Protein AF-A0A1D2M3U0-F1 (afdb_monomer)

Structure (mmCIF, N/CA/C/O backbone):
data_AF-A0A1D2M3U0-F1
#
_entry.id   AF-A0A1D2M3U0-F1
#
loop_
_atom_site.group_PDB
_atom_site.id
_atom_site.type_symbol
_atom_site.label_atom_id
_atom_site.label_alt_id
_atom_site.label_comp_id
_atom_site.label_asym_id
_atom_site.label_entity_id
_atom_site.label_seq_id
_atom_site.pdbx_PDB_ins_code
_atom_site.Cartn_x
_atom_site.Cartn_y
_atom_site.Cartn_z
_atom_site.occupancy
_atom_site.B_iso_or_equiv
_atom_site.auth_seq_id
_atom_site.auth_comp_id
_atom_site.auth_asym_id
_atom_site.auth_atom_id
_atom_site.pdbx_PDB_model_num
ATOM 1 N N . MET A 1 1 ? 13.570 -15.288 -44.097 1.00 70.44 1 MET A N 1
ATOM 2 C CA . MET A 1 1 ? 12.512 -15.164 -43.067 1.00 70.44 1 MET A CA 1
ATOM 3 C C . MET A 1 1 ? 12.360 -16.421 -42.206 1.00 70.44 1 MET A C 1
ATOM 5 O O . MET A 1 1 ? 12.630 -16.339 -41.015 1.00 70.44 1 MET A O 1
ATOM 9 N N . MET A 1 2 ? 11.968 -17.579 -42.765 1.00 80.12 2 MET A N 1
ATOM 10 C CA . MET A 1 2 ? 11.784 -18.824 -41.985 1.00 80.12 2 MET A CA 1
ATOM 11 C C . MET A 1 2 ? 13.062 -19.283 -41.272 1.00 80.12 2 MET A C 1
ATOM 13 O O . MET A 1 2 ? 13.003 -19.668 -40.110 1.00 80.12 2 MET A O 1
ATOM 17 N N . SER A 1 3 ? 14.220 -19.153 -41.925 1.00 83.06 3 SER A N 1
ATOM 18 C CA . SER A 1 3 ? 15.529 -19.425 -41.320 1.00 83.06 3 SER A CA 1
ATOM 19 C C . SER A 1 3 ? 15.778 -18.601 -40.051 1.00 83.06 3 SER A C 1
ATOM 21 O O . SER A 1 3 ? 16.127 -19.173 -39.027 1.00 83.06 3 SER A O 1
ATOM 23 N N . LEU A 1 4 ? 15.528 -17.285 -40.084 1.00 84.19 4 LEU A N 1
ATOM 24 C CA . LEU A 1 4 ? 15.681 -16.408 -38.915 1.00 84.19 4 LEU A CA 1
ATOM 25 C C . LEU A 1 4 ? 14.768 -16.843 -37.768 1.00 84.19 4 LEU A C 1
ATOM 27 O O . LEU A 1 4 ? 15.247 -16.999 -36.654 1.00 84.19 4 LEU A O 1
ATOM 31 N N . ARG A 1 5 ? 13.486 -17.120 -38.048 1.00 84.88 5 ARG A N 1
ATOM 32 C CA . ARG A 1 5 ? 12.521 -17.568 -37.027 1.00 84.88 5 ARG A CA 1
ATOM 33 C C . ARG A 1 5 ? 12.946 -18.876 -36.358 1.00 84.88 5 ARG A C 1
ATOM 35 O O . ARG A 1 5 ? 12.871 -18.983 -35.139 1.00 84.88 5 ARG A O 1
ATOM 42 N N . VAL A 1 6 ? 13.408 -19.851 -37.143 1.00 86.19 6 VAL A N 1
ATOM 43 C CA . VAL A 1 6 ? 13.898 -21.132 -36.613 1.00 86.19 6 VAL A CA 1
ATOM 44 C C . VAL A 1 6 ? 15.126 -20.911 -35.737 1.00 86.19 6 VAL A C 1
ATOM 46 O O . VAL A 1 6 ? 15.179 -21.432 -34.630 1.00 86.19 6 VAL A O 1
ATOM 49 N N . VAL A 1 7 ? 16.091 -20.105 -36.185 1.00 85.88 7 VAL A N 1
ATOM 50 C CA . VAL A 1 7 ? 17.295 -19.832 -35.392 1.00 85.88 7 VAL A CA 1
ATOM 51 C C . VAL A 1 7 ? 16.960 -19.065 -34.107 1.00 85.88 7 VAL A C 1
ATOM 53 O O . VAL A 1 7 ? 17.520 -19.394 -33.068 1.00 85.88 7 VAL A O 1
ATOM 56 N N . THR A 1 8 ? 16.025 -18.108 -34.133 1.00 86.12 8 THR A N 1
ATOM 57 C CA . THR A 1 8 ? 15.545 -17.426 -32.917 1.00 86.12 8 THR A CA 1
ATOM 58 C C . THR A 1 8 ? 15.010 -18.424 -31.890 1.00 86.12 8 THR A C 1
ATOM 60 O O . THR A 1 8 ? 15.417 -18.365 -30.738 1.00 86.12 8 THR A O 1
ATOM 63 N N . LEU A 1 9 ? 14.177 -19.383 -32.310 1.00 84.88 9 LEU A N 1
ATOM 64 C CA . LEU A 1 9 ? 13.667 -20.433 -31.418 1.00 84.88 9 LEU A CA 1
ATOM 65 C C . LEU A 1 9 ? 14.787 -21.347 -30.903 1.00 84.88 9 LEU A C 1
ATOM 67 O O . LEU A 1 9 ? 14.793 -21.730 -29.740 1.00 84.88 9 LEU A O 1
ATOM 71 N N . LEU A 1 10 ? 15.767 -21.685 -31.746 1.00 85.25 10 LEU A N 1
ATOM 72 C CA . LEU A 1 10 ? 16.908 -22.504 -31.324 1.00 85.25 10 LEU A CA 1
ATOM 73 C C . LEU A 1 10 ? 17.790 -21.799 -30.281 1.00 85.25 10 LEU A C 1
ATOM 75 O O . LEU A 1 10 ? 18.364 -22.479 -29.431 1.00 85.25 10 LEU A O 1
ATOM 79 N N . LEU A 1 11 ? 17.885 -20.464 -30.317 1.00 82.75 11 LEU A N 1
ATOM 80 C CA . LEU A 1 11 ? 18.611 -19.685 -29.307 1.00 82.75 11 LEU A CA 1
ATOM 81 C C . LEU A 1 11 ? 17.962 -19.778 -27.916 1.00 82.75 11 LEU A C 1
ATOM 83 O O . LEU A 1 11 ? 18.680 -19.712 -26.918 1.00 82.75 11 LEU A O 1
ATOM 87 N N . GLU A 1 12 ? 16.644 -19.992 -27.844 1.00 77.81 12 GLU A N 1
ATOM 88 C CA . GLU A 1 12 ? 15.907 -20.175 -26.584 1.00 77.81 12 GLU A CA 1
ATOM 89 C C . GLU A 1 12 ? 16.161 -21.554 -25.941 1.00 77.81 12 GLU A C 1
ATOM 91 O O . GLU A 1 12 ? 16.040 -21.699 -24.730 1.00 77.81 12 GLU A O 1
ATOM 96 N N . LEU A 1 13 ? 16.574 -22.567 -26.717 1.00 80.00 13 LEU A N 1
ATOM 97 C CA . LEU A 1 13 ? 16.714 -23.965 -26.265 1.00 80.00 13 LEU A CA 1
ATOM 98 C C . LEU A 1 13 ? 18.064 -24.308 -25.593 1.00 80.00 13 LEU A C 1
ATOM 100 O O . LEU A 1 13 ? 18.372 -25.479 -25.389 1.00 80.00 13 LEU A O 1
ATOM 104 N N . GLU A 1 14 ? 18.897 -23.311 -25.279 1.00 70.19 14 GLU A N 1
ATOM 105 C CA . GLU A 1 14 ? 20.183 -23.446 -24.560 1.00 70.19 14 GLU A CA 1
ATOM 106 C C . GLU A 1 14 ? 21.166 -24.530 -25.062 1.00 70.19 14 GLU A C 1
ATOM 108 O O . GLU A 1 14 ? 21.989 -25.062 -24.311 1.00 70.19 14 GLU A O 1
ATOM 113 N N . LEU A 1 15 ? 21.145 -24.831 -26.357 1.00 79.44 15 LEU A N 1
ATOM 114 C CA . LEU A 1 15 ? 21.939 -25.907 -26.948 1.00 79.44 15 LEU A CA 1
ATOM 115 C C . LEU A 1 15 ? 23.459 -25.676 -26.800 1.00 79.44 15 LEU A C 1
ATOM 117 O O . LEU A 1 15 ? 23.988 -24.619 -27.149 1.00 79.44 15 LEU A O 1
ATOM 121 N N . SER A 1 16 ? 24.197 -26.702 -26.362 1.00 76.06 16 SER A N 1
ATOM 122 C CA . SER A 1 16 ? 25.652 -26.641 -26.114 1.00 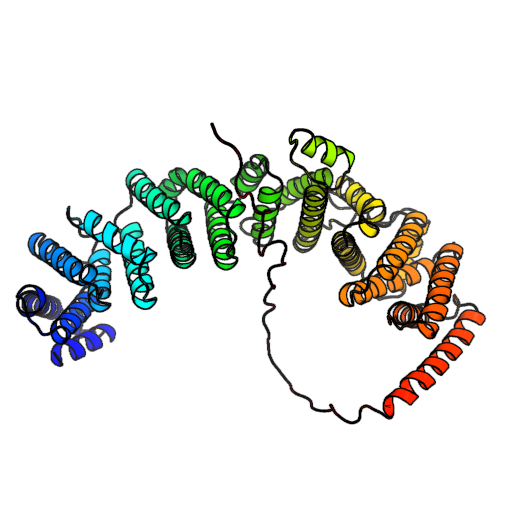76.06 16 SER A CA 1
ATOM 123 C C . SER A 1 16 ? 26.479 -26.243 -27.345 1.00 76.06 16 SER A C 1
ATOM 125 O O . SER A 1 16 ? 27.484 -25.547 -27.219 1.00 76.06 16 SER A O 1
ATOM 127 N N . ASN A 1 17 ? 26.031 -26.613 -28.547 1.00 77.69 17 ASN A N 1
ATOM 128 C CA . ASN A 1 17 ? 26.696 -26.254 -29.803 1.00 77.69 17 ASN A CA 1
ATOM 129 C C . ASN A 1 17 ? 26.633 -24.753 -30.131 1.00 77.69 17 ASN A C 1
ATOM 131 O O . ASN A 1 17 ? 27.526 -24.260 -30.817 1.00 77.69 17 ASN A O 1
ATOM 135 N N . PHE A 1 18 ? 25.638 -24.020 -29.620 1.00 76.81 18 PHE A N 1
ATOM 136 C CA . PHE A 1 18 ? 25.518 -22.568 -29.815 1.00 76.81 18 PHE A CA 1
ATOM 137 C C . PHE A 1 18 ? 26.472 -21.761 -28.923 1.00 76.81 18 PHE A C 1
ATOM 139 O O . PHE A 1 18 ? 26.589 -20.554 -29.095 1.00 76.81 18 PHE A O 1
ATOM 146 N N . LYS A 1 19 ? 27.184 -22.417 -27.995 1.00 76.62 19 LYS A N 1
ATOM 147 C CA . LYS A 1 19 ? 28.214 -21.789 -27.152 1.00 76.62 19 LYS A CA 1
ATOM 148 C C . LYS A 1 19 ? 29.606 -21.780 -27.800 1.00 76.62 19 LYS A C 1
ATOM 150 O O . LYS A 1 19 ? 30.543 -21.256 -27.208 1.00 76.62 19 LYS A O 1
ATOM 155 N N . LYS A 1 20 ? 29.769 -22.384 -28.985 1.00 84.81 20 LYS A N 1
ATOM 156 C CA . LYS A 1 20 ? 31.049 -22.395 -29.708 1.00 84.81 20 LYS A CA 1
ATOM 157 C C . LYS A 1 20 ? 31.341 -20.999 -30.283 1.00 84.81 20 LYS A C 1
ATOM 159 O O . LYS A 1 20 ? 30.452 -20.452 -30.937 1.00 84.81 20 LYS A O 1
ATOM 164 N N . PRO A 1 21 ? 32.562 -20.456 -30.116 1.00 82.44 21 PRO A N 1
ATOM 165 C CA . PRO A 1 21 ? 32.896 -19.094 -30.547 1.00 82.44 21 PRO A CA 1
ATOM 166 C C . PRO A 1 21 ? 32.658 -18.885 -32.050 1.00 82.44 21 PRO A C 1
ATOM 168 O O . PRO A 1 21 ? 31.997 -17.927 -32.431 1.00 82.44 21 PRO A O 1
ATOM 171 N N . ASP A 1 22 ? 33.043 -19.852 -32.889 1.00 84.81 22 ASP A N 1
ATOM 172 C CA . ASP A 1 22 ? 32.852 -19.776 -34.347 1.00 84.81 22 ASP A CA 1
ATOM 173 C C . ASP A 1 22 ? 31.378 -19.631 -34.759 1.00 84.81 22 ASP A C 1
ATOM 175 O O . ASP A 1 22 ? 31.048 -18.957 -35.738 1.00 84.81 22 ASP A O 1
ATOM 179 N N . VAL A 1 23 ? 30.474 -20.277 -34.014 1.00 84.75 23 VAL A N 1
ATOM 180 C CA . VAL A 1 23 ? 29.028 -20.235 -34.270 1.00 84.75 23 VAL A CA 1
ATOM 181 C C . VAL A 1 23 ? 28.459 -18.891 -33.830 1.00 84.75 23 VAL A C 1
ATOM 183 O O . VAL A 1 23 ? 27.647 -18.319 -34.552 1.00 84.75 23 VAL A O 1
ATOM 186 N N . ILE A 1 24 ? 28.910 -18.363 -32.690 1.00 84.50 24 ILE A N 1
ATOM 187 C CA . ILE A 1 24 ? 28.511 -17.041 -32.190 1.00 84.50 24 ILE A CA 1
ATOM 188 C C . ILE A 1 24 ? 28.927 -15.958 -33.195 1.00 84.50 24 ILE A C 1
ATOM 190 O O . ILE A 1 24 ? 28.080 -15.176 -33.626 1.00 84.50 24 ILE A O 1
ATOM 194 N N . ASP A 1 25 ? 30.178 -15.984 -33.661 1.00 84.25 25 ASP A N 1
ATOM 195 C CA . ASP A 1 25 ? 30.703 -15.034 -34.649 1.00 84.25 25 ASP A CA 1
ATOM 196 C C . ASP A 1 25 ? 29.995 -15.155 -36.005 1.00 84.25 25 ASP A C 1
ATOM 198 O O . ASP A 1 25 ? 29.766 -14.165 -36.707 1.00 84.25 25 ASP A O 1
ATOM 202 N N . ALA A 1 26 ? 29.632 -16.372 -36.419 1.00 86.69 26 ALA A N 1
ATOM 203 C CA . ALA A 1 26 ? 28.836 -16.574 -37.623 1.00 86.69 26 ALA A CA 1
ATOM 204 C C . ALA A 1 26 ? 27.423 -15.993 -37.463 1.00 86.69 26 ALA A C 1
ATOM 206 O O . ALA A 1 26 ? 26.984 -15.241 -38.333 1.00 86.69 26 ALA A O 1
ATOM 207 N N . LEU A 1 27 ? 26.718 -16.302 -36.373 1.00 87.81 27 LEU A N 1
ATOM 208 C CA . LEU A 1 27 ? 25.365 -15.803 -36.111 1.00 87.81 27 LEU A CA 1
ATOM 209 C C . LEU A 1 27 ? 25.329 -14.278 -36.043 1.00 87.81 27 LEU A C 1
ATOM 211 O O . LEU A 1 27 ? 24.447 -13.657 -36.634 1.00 87.81 27 LEU A O 1
ATOM 215 N N . GLN A 1 28 ? 26.325 -13.685 -35.395 1.00 85.06 28 GLN A N 1
ATOM 216 C CA . GLN A 1 28 ? 26.473 -12.245 -35.289 1.00 85.06 28 GLN A CA 1
ATOM 217 C C . GLN A 1 28 ? 26.677 -11.605 -36.667 1.00 85.06 28 GLN A C 1
ATOM 219 O O . GLN A 1 28 ? 25.895 -10.739 -37.061 1.00 85.06 28 GLN A O 1
ATOM 224 N N . ARG A 1 29 ? 27.667 -12.069 -37.445 1.00 84.69 29 ARG A N 1
ATOM 225 C CA . ARG A 1 29 ? 27.928 -11.547 -38.799 1.00 84.69 29 ARG A CA 1
ATOM 226 C C . ARG A 1 29 ? 26.691 -11.626 -39.686 1.00 84.69 29 ARG A C 1
ATOM 228 O O . ARG A 1 29 ? 26.327 -10.639 -40.319 1.00 84.69 29 ARG A O 1
ATOM 235 N N . HIS A 1 30 ? 26.016 -12.773 -39.707 1.00 86.44 30 HIS A N 1
ATOM 236 C CA . HIS A 1 30 ? 24.806 -12.941 -40.512 1.00 86.44 30 HIS A CA 1
ATOM 237 C C . HIS A 1 30 ? 23.641 -12.085 -39.996 1.00 86.44 30 HIS A C 1
ATOM 239 O O . HIS A 1 30 ? 22.858 -11.587 -40.802 1.00 86.44 30 HIS A O 1
ATOM 245 N N . GLY A 1 31 ? 23.557 -11.850 -38.685 1.00 86.31 31 GLY A N 1
ATOM 246 C CA . GLY A 1 31 ? 22.606 -10.922 -38.078 1.00 86.31 31 GLY A CA 1
ATOM 247 C C . GLY A 1 31 ? 22.798 -9.476 -38.528 1.00 86.31 31 GLY A C 1
ATOM 248 O O . GLY A 1 31 ? 21.842 -8.844 -38.971 1.00 86.31 31 GLY A O 1
ATOM 249 N N . PHE A 1 32 ? 24.030 -8.964 -38.488 1.00 84.62 32 PHE A N 1
ATOM 250 C CA . PHE A 1 32 ? 24.339 -7.608 -38.960 1.00 84.62 32 PHE A CA 1
ATOM 251 C C . PHE A 1 32 ? 24.151 -7.463 -40.475 1.00 84.62 32 PHE A C 1
ATOM 253 O O . PHE A 1 32 ? 23.626 -6.448 -40.932 1.00 84.62 32 PHE A O 1
ATOM 260 N N . ILE A 1 33 ? 24.490 -8.493 -41.261 1.00 84.69 33 ILE A N 1
ATOM 261 C CA . ILE A 1 33 ? 24.194 -8.525 -42.702 1.00 84.69 33 ILE A CA 1
ATOM 262 C C . ILE A 1 33 ? 22.681 -8.443 -42.942 1.00 84.69 33 ILE A C 1
ATOM 264 O O . ILE A 1 33 ? 22.239 -7.658 -43.781 1.00 84.69 33 ILE A O 1
ATOM 268 N N . ALA A 1 34 ? 21.882 -9.215 -42.199 1.00 85.25 34 ALA A N 1
ATOM 269 C CA . ALA A 1 34 ? 20.426 -9.156 -42.291 1.00 85.25 34 ALA A CA 1
ATOM 270 C C . ALA A 1 34 ? 19.901 -7.759 -41.927 1.00 85.25 34 ALA A C 1
ATOM 272 O O . ALA A 1 34 ? 19.071 -7.215 -42.652 1.00 85.25 34 ALA A O 1
ATOM 273 N N . MET A 1 35 ? 20.435 -7.138 -40.873 1.00 84.12 35 MET A N 1
ATOM 274 C CA . MET A 1 35 ? 20.041 -5.787 -40.473 1.00 84.12 35 MET A CA 1
ATOM 275 C C . MET A 1 35 ? 20.383 -4.740 -41.536 1.00 84.12 35 MET A C 1
ATOM 277 O O . MET A 1 35 ? 19.558 -3.889 -41.857 1.00 84.12 35 MET A O 1
ATOM 281 N N . ASN A 1 36 ? 21.559 -4.843 -42.158 1.00 83.62 36 ASN A N 1
ATOM 282 C CA . ASN A 1 36 ? 21.959 -3.928 -43.222 1.00 83.62 36 ASN A CA 1
ATOM 283 C C . ASN A 1 36 ? 21.108 -4.079 -44.490 1.00 83.62 36 ASN A C 1
ATOM 285 O O . ASN A 1 36 ? 20.712 -3.094 -45.111 1.00 83.62 36 ASN A O 1
ATOM 289 N N . ASN A 1 37 ? 20.790 -5.318 -44.859 1.00 81.94 37 ASN A N 1
ATOM 290 C CA . ASN A 1 37 ? 20.021 -5.600 -46.065 1.00 81.94 37 ASN A CA 1
ATOM 291 C C . ASN A 1 37 ? 18.530 -5.290 -45.917 1.00 81.94 37 ASN A C 1
ATOM 293 O O . ASN A 1 37 ? 17.908 -4.896 -46.902 1.00 81.94 37 ASN A O 1
ATOM 297 N N . HIS A 1 38 ? 17.966 -5.492 -44.724 1.00 79.88 38 HIS A N 1
ATOM 298 C CA . HIS A 1 38 ? 16.518 -5.463 -44.515 1.00 79.88 38 HIS A CA 1
ATOM 299 C C . HIS A 1 38 ? 16.042 -4.283 -43.664 1.00 79.88 38 HIS A C 1
ATOM 301 O O . HIS A 1 38 ? 14.957 -3.774 -43.915 1.00 79.88 38 HIS A O 1
ATOM 307 N N . CYS A 1 39 ? 16.839 -3.798 -42.710 1.00 76.12 39 CYS A N 1
ATOM 308 C CA . CYS A 1 39 ? 16.395 -2.766 -41.771 1.00 76.12 39 CYS A CA 1
ATOM 309 C C . CYS A 1 39 ? 16.867 -1.348 -42.146 1.00 76.12 39 CYS A C 1
ATOM 311 O O . CYS A 1 39 ? 16.129 -0.396 -41.912 1.00 76.12 39 CYS A O 1
ATOM 313 N N . TYR A 1 40 ? 18.070 -1.190 -42.721 1.00 73.44 40 TYR A N 1
ATOM 314 C CA . TYR A 1 40 ? 18.613 0.133 -43.100 1.00 73.44 40 TYR A CA 1
ATOM 315 C C . TYR A 1 40 ? 18.296 0.561 -44.528 1.00 73.44 40 TYR A C 1
ATOM 317 O O . TYR A 1 40 ? 18.139 1.746 -44.813 1.00 73.44 40 TYR A O 1
ATOM 325 N N . ARG A 1 41 ? 18.244 -0.394 -45.455 1.00 64.31 41 ARG A N 1
ATOM 326 C CA . ARG A 1 41 ? 17.755 -0.129 -46.807 1.00 64.31 41 ARG A CA 1
ATOM 327 C C . ARG A 1 41 ? 16.239 -0.078 -46.708 1.00 64.31 41 ARG A C 1
ATOM 329 O O . ARG A 1 41 ? 15.678 -0.967 -46.081 1.00 64.31 41 ARG A O 1
ATOM 336 N N . ASN A 1 42 ? 15.602 0.940 -47.290 1.00 55.31 42 ASN A N 1
ATOM 337 C CA . ASN A 1 42 ? 14.144 1.114 -47.330 1.00 55.31 42 ASN A CA 1
ATOM 338 C C . ASN A 1 42 ? 13.460 -0.106 -47.973 1.00 55.31 42 ASN A C 1
ATOM 340 O O . ASN A 1 42 ? 13.098 -0.081 -49.149 1.00 55.31 42 ASN A O 1
ATOM 344 N N . THR A 1 43 ? 13.328 -1.198 -47.225 1.00 57.94 43 THR A N 1
ATOM 345 C CA . THR A 1 43 ? 12.596 -2.381 -47.644 1.00 57.94 43 THR A CA 1
ATOM 346 C C . THR A 1 43 ? 11.161 -2.235 -47.167 1.00 57.94 43 THR A C 1
ATOM 348 O O . THR A 1 43 ? 10.892 -1.814 -46.046 1.00 57.94 43 THR A O 1
ATOM 351 N N . THR A 1 44 ? 10.220 -2.555 -48.046 1.00 59.69 44 THR A N 1
ATOM 352 C CA . THR A 1 44 ? 8.782 -2.527 -47.754 1.00 59.69 44 THR A CA 1
ATOM 353 C C . THR A 1 44 ? 8.322 -3.748 -46.948 1.00 59.69 44 THR A C 1
ATOM 355 O O . THR A 1 44 ? 7.146 -3.847 -46.609 1.00 59.69 44 THR A O 1
ATOM 358 N N . ASP A 1 45 ? 9.227 -4.684 -46.638 1.00 74.31 45 ASP A N 1
ATOM 359 C CA . ASP A 1 45 ? 8.921 -5.949 -45.971 1.00 74.31 45 ASP A CA 1
ATOM 360 C C . ASP A 1 45 ? 9.094 -5.829 -44.447 1.00 74.31 45 ASP A C 1
ATOM 362 O O . ASP A 1 45 ? 10.128 -6.171 -43.862 1.00 74.31 45 ASP A O 1
ATOM 366 N N . SER A 1 46 ? 8.038 -5.346 -43.788 1.00 77.81 46 SER A N 1
ATOM 367 C CA . SER A 1 46 ? 7.965 -5.239 -42.325 1.00 77.81 46 SER A CA 1
ATOM 368 C C . SER A 1 46 ? 8.158 -6.581 -41.611 1.00 77.81 46 SER A C 1
ATOM 370 O O . SER A 1 46 ? 8.581 -6.629 -40.456 1.00 77.81 46 SER A O 1
ATOM 372 N N . ASP A 1 47 ? 7.855 -7.685 -42.286 1.00 82.56 47 ASP A N 1
ATOM 373 C CA . ASP A 1 47 ? 7.845 -9.034 -41.742 1.00 82.56 47 ASP A CA 1
ATOM 374 C C . ASP A 1 47 ? 9.263 -9.603 -41.598 1.00 82.56 47 ASP A C 1
ATOM 376 O O . ASP A 1 47 ? 9.612 -10.184 -40.559 1.00 82.56 47 ASP A O 1
ATOM 380 N N . ILE A 1 48 ? 10.114 -9.384 -42.602 1.00 84.88 48 ILE A N 1
ATOM 381 C CA . ILE A 1 48 ? 11.540 -9.722 -42.535 1.00 84.88 48 ILE A CA 1
ATOM 382 C C . ILE A 1 48 ? 12.267 -8.819 -41.536 1.00 84.88 48 ILE A C 1
ATOM 384 O O . ILE A 1 48 ? 13.088 -9.322 -40.760 1.00 84.88 48 ILE A O 1
ATOM 388 N N . THR A 1 49 ? 11.943 -7.525 -41.488 1.00 84.19 49 THR A N 1
ATOM 389 C CA . THR A 1 49 ? 12.530 -6.597 -40.508 1.00 84.19 49 THR A CA 1
ATOM 390 C C . THR A 1 49 ? 12.188 -7.009 -39.078 1.00 84.19 49 THR A C 1
ATOM 392 O O . THR A 1 49 ? 13.082 -7.159 -38.243 1.00 84.19 49 THR A O 1
ATOM 395 N N . ASN A 1 50 ? 10.920 -7.327 -38.804 1.00 86.25 50 ASN A N 1
ATOM 396 C CA . ASN A 1 50 ? 10.491 -7.830 -37.499 1.00 86.25 50 ASN A CA 1
ATOM 397 C C . ASN A 1 50 ? 11.184 -9.150 -37.124 1.00 86.25 50 ASN A C 1
ATOM 399 O O . ASN A 1 50 ? 11.611 -9.321 -35.982 1.00 86.25 50 ASN A O 1
ATOM 403 N N . ALA A 1 51 ? 11.332 -10.084 -38.071 1.00 87.94 51 ALA A N 1
ATOM 404 C CA . ALA A 1 51 ? 12.064 -11.330 -37.832 1.00 87.94 51 ALA A CA 1
ATOM 405 C C . ALA A 1 51 ? 13.551 -11.077 -37.523 1.00 87.94 51 ALA A C 1
ATOM 407 O O . ALA A 1 51 ? 14.115 -11.733 -36.648 1.00 87.94 51 ALA A O 1
ATOM 408 N N . THR A 1 52 ? 14.165 -10.105 -38.199 1.00 89.00 52 THR A N 1
ATOM 409 C CA . THR A 1 52 ? 15.563 -9.706 -37.981 1.00 89.00 52 THR A CA 1
ATOM 410 C C . THR A 1 52 ? 15.754 -9.079 -36.601 1.00 89.00 52 THR A C 1
ATOM 412 O O . THR A 1 52 ? 16.660 -9.481 -35.872 1.00 89.00 52 THR A O 1
ATOM 415 N N . PHE A 1 53 ? 14.865 -8.171 -36.186 1.00 89.25 53 PHE A N 1
ATOM 416 C CA . PHE A 1 53 ? 14.905 -7.571 -34.850 1.00 89.25 53 PHE A CA 1
ATOM 417 C C . PHE A 1 53 ? 14.716 -8.599 -33.736 1.00 89.25 53 PHE A C 1
ATOM 419 O O . PHE A 1 53 ? 15.458 -8.573 -32.757 1.00 89.25 53 PHE A O 1
ATOM 426 N N . LYS A 1 54 ? 13.774 -9.538 -33.888 1.00 88.88 54 LYS A N 1
ATOM 427 C CA . LYS A 1 54 ? 13.580 -10.617 -32.907 1.00 88.88 54 LYS A CA 1
ATOM 428 C C . LYS A 1 54 ? 14.810 -11.510 -32.792 1.00 88.88 54 LYS A C 1
ATOM 430 O O . LYS A 1 54 ? 15.225 -11.821 -31.681 1.00 88.88 54 LYS A O 1
ATOM 435 N N . PHE A 1 55 ? 15.410 -11.886 -33.923 1.00 91.06 55 PHE A N 1
ATOM 436 C CA . PHE A 1 55 ? 16.640 -12.673 -33.938 1.00 91.06 55 PHE A CA 1
ATOM 437 C C . PHE A 1 55 ? 17.787 -11.954 -33.222 1.00 91.06 55 PHE A C 1
ATOM 439 O O . PHE A 1 55 ? 18.394 -12.535 -32.326 1.00 91.06 55 PHE A O 1
ATOM 446 N N . LEU A 1 56 ? 18.056 -10.695 -33.573 1.00 89.19 56 LEU A N 1
ATOM 447 C CA . LEU A 1 56 ? 19.137 -9.926 -32.957 1.00 89.19 56 LEU A CA 1
ATOM 448 C C . LEU A 1 56 ? 18.868 -9.628 -31.479 1.00 89.19 56 LEU A C 1
ATOM 450 O O . LEU A 1 56 ? 19.780 -9.734 -30.668 1.00 89.19 56 LEU A O 1
ATOM 454 N N . GLY A 1 57 ? 17.622 -9.328 -31.106 1.00 89.12 57 GLY A N 1
ATOM 455 C CA . GLY A 1 57 ? 17.233 -9.166 -29.707 1.00 89.12 57 GLY A CA 1
ATOM 456 C C . GLY A 1 57 ? 17.503 -10.433 -28.896 1.00 89.12 57 GLY A C 1
ATOM 457 O O . GLY A 1 57 ? 18.190 -10.368 -27.882 1.00 89.12 57 GLY A O 1
ATOM 458 N N . ALA A 1 58 ? 17.050 -11.595 -29.381 1.00 88.12 58 ALA A N 1
ATOM 459 C CA . ALA A 1 58 ? 17.323 -12.882 -28.739 1.00 88.12 58 ALA A CA 1
ATOM 460 C C . ALA A 1 58 ? 18.828 -13.190 -28.667 1.00 88.12 58 ALA A C 1
ATOM 462 O O . ALA A 1 58 ? 19.310 -13.668 -27.642 1.00 88.12 58 ALA A O 1
ATOM 463 N N . PHE A 1 59 ? 19.582 -12.871 -29.723 1.00 88.62 59 PHE A N 1
ATOM 464 C CA . PHE A 1 59 ? 21.035 -13.017 -29.746 1.00 88.62 59 PHE A CA 1
ATOM 465 C C . PHE A 1 59 ? 21.708 -12.171 -28.654 1.00 88.62 59 PHE A C 1
ATOM 467 O O . PHE A 1 59 ? 22.465 -12.710 -27.852 1.00 88.62 59 PHE A O 1
ATOM 474 N N . PHE A 1 60 ? 21.400 -10.874 -28.568 1.00 86.12 60 PHE A N 1
ATOM 475 C CA . PHE A 1 60 ? 22.016 -9.979 -27.582 1.00 86.12 60 PHE A CA 1
ATOM 476 C C . PHE A 1 60 ? 21.611 -10.284 -26.141 1.00 86.12 60 PHE A C 1
ATOM 478 O O . PHE A 1 60 ? 22.428 -10.107 -25.242 1.00 86.12 60 PHE A O 1
ATOM 485 N N . ILE A 1 61 ? 20.385 -10.771 -25.921 1.00 84.75 61 ILE A N 1
ATOM 486 C CA . ILE A 1 61 ? 19.952 -11.262 -24.605 1.00 84.75 61 ILE A CA 1
ATOM 487 C C . ILE A 1 61 ? 20.748 -12.514 -24.215 1.00 84.75 61 ILE A C 1
ATOM 489 O O . ILE A 1 61 ? 21.117 -12.693 -23.057 1.00 84.75 61 ILE A O 1
ATOM 493 N N . ARG A 1 62 ? 21.023 -13.400 -25.180 1.00 84.12 62 ARG A N 1
ATOM 494 C CA . ARG A 1 62 ? 21.717 -14.666 -24.924 1.00 84.12 62 ARG A CA 1
ATOM 495 C C . ARG A 1 62 ? 23.214 -14.495 -24.681 1.00 84.12 62 ARG A C 1
ATOM 497 O O . ARG A 1 62 ? 23.786 -15.262 -23.900 1.00 84.12 62 ARG A O 1
ATOM 504 N N . PHE A 1 63 ? 23.833 -13.552 -25.384 1.00 82.88 63 PHE A N 1
ATOM 505 C CA . PHE A 1 63 ? 25.275 -13.327 -25.407 1.00 82.88 63 PHE A CA 1
ATOM 506 C C . PHE A 1 63 ? 25.584 -11.896 -24.939 1.00 82.88 63 PHE A C 1
ATOM 508 O O . PHE A 1 63 ? 25.749 -10.993 -25.754 1.00 82.88 63 PHE A O 1
ATOM 515 N N . SER A 1 64 ? 25.654 -11.704 -23.617 1.00 67.75 64 SER A N 1
ATOM 516 C CA . SER A 1 64 ? 25.730 -10.394 -22.944 1.00 67.75 64 SER A CA 1
ATOM 517 C C . SER A 1 64 ? 27.115 -9.725 -22.915 1.00 67.75 64 SER A C 1
ATOM 519 O O . SER A 1 64 ? 27.225 -8.589 -22.463 1.00 67.75 64 SER A O 1
ATOM 521 N N . ASP A 1 65 ? 28.164 -10.412 -23.377 1.00 68.44 65 ASP A N 1
ATOM 522 C CA . ASP A 1 65 ? 29.563 -9.944 -23.306 1.00 68.44 65 ASP A CA 1
ATOM 523 C C . ASP A 1 65 ? 30.166 -9.656 -24.693 1.00 68.44 65 ASP A C 1
ATOM 525 O O . ASP A 1 65 ? 31.387 -9.640 -24.885 1.00 68.44 65 ASP A O 1
ATOM 529 N N . PHE A 1 66 ? 29.316 -9.471 -25.703 1.00 70.62 66 PHE A N 1
ATOM 530 C CA . PHE A 1 66 ? 29.765 -9.421 -27.088 1.00 70.62 66 PHE A CA 1
ATOM 531 C C . PHE A 1 66 ? 30.094 -7.996 -27.549 1.00 70.62 66 PHE A C 1
ATOM 533 O O . PHE A 1 66 ? 29.224 -7.132 -27.477 1.00 70.62 66 PHE A O 1
ATOM 540 N N . LYS A 1 67 ? 31.299 -7.767 -28.106 1.00 71.31 67 LYS A N 1
ATOM 541 C CA . LYS A 1 67 ? 31.822 -6.462 -28.581 1.00 71.31 67 LYS A CA 1
ATOM 542 C C . LYS A 1 67 ? 31.191 -5.971 -29.888 1.00 71.31 67 LYS A C 1
ATOM 544 O O . LYS A 1 67 ? 31.534 -6.460 -30.958 1.00 71.31 67 LYS A O 1
ATOM 549 N N . ILE A 1 68 ? 30.342 -4.945 -29.819 1.00 75.56 68 ILE A N 1
ATOM 550 C CA . ILE A 1 68 ? 29.775 -4.268 -31.000 1.00 75.56 68 ILE A CA 1
ATOM 551 C C . ILE A 1 68 ? 30.629 -3.043 -31.363 1.00 75.56 68 ILE A C 1
ATOM 553 O O . ILE A 1 68 ? 31.068 -2.301 -30.484 1.00 75.56 68 ILE A O 1
ATOM 557 N N . VAL A 1 69 ? 30.860 -2.812 -32.659 1.00 82.25 69 VAL A N 1
ATOM 558 C CA . VAL A 1 69 ? 31.515 -1.591 -33.156 1.00 82.25 69 VAL A CA 1
ATOM 559 C C . VAL A 1 69 ? 30.577 -0.394 -32.964 1.00 82.25 69 VAL A C 1
ATOM 561 O O . VAL A 1 69 ? 29.396 -0.474 -33.290 1.00 82.25 69 VAL A O 1
ATOM 564 N N . LEU A 1 70 ? 31.096 0.738 -32.471 1.00 79.31 70 LEU A N 1
ATOM 565 C CA . LEU A 1 70 ? 30.284 1.917 -32.128 1.00 79.31 70 LEU A CA 1
ATOM 566 C C . LEU A 1 70 ? 29.398 2.408 -33.288 1.00 79.31 70 LEU A C 1
ATOM 568 O O . LEU A 1 70 ? 28.235 2.730 -33.071 1.00 79.31 70 LEU A O 1
ATOM 572 N N . GLN A 1 71 ? 29.920 2.410 -34.519 1.00 82.06 71 GLN A N 1
ATOM 573 C CA . GLN A 1 71 ? 29.163 2.814 -35.712 1.00 82.06 71 GLN A CA 1
ATOM 574 C C . GLN A 1 71 ? 27.951 1.907 -35.971 1.00 82.06 71 GLN A C 1
ATOM 576 O O . GLN A 1 71 ? 26.859 2.401 -36.241 1.00 82.06 71 GLN A O 1
ATOM 581 N N . ASP A 1 72 ? 28.117 0.588 -35.845 1.00 80.50 72 ASP A N 1
ATOM 582 C CA . ASP A 1 72 ? 27.026 -0.371 -36.044 1.00 80.50 72 ASP A CA 1
ATOM 583 C C . ASP A 1 72 ? 25.964 -0.246 -34.947 1.00 80.50 72 ASP A C 1
ATOM 585 O O . ASP A 1 72 ? 24.769 -0.383 -35.215 1.00 80.50 72 ASP A O 1
ATOM 589 N N . PHE A 1 73 ? 26.394 0.057 -33.719 1.00 82.81 73 PHE A N 1
ATOM 590 C CA . PHE A 1 73 ? 25.509 0.334 -32.593 1.00 82.81 73 PHE A CA 1
ATOM 591 C C . PHE A 1 73 ? 24.694 1.617 -32.809 1.00 82.81 73 PHE A C 1
ATOM 593 O O . PHE A 1 73 ? 23.477 1.612 -32.646 1.00 82.81 73 PHE A O 1
ATOM 600 N N . GLU A 1 74 ? 25.334 2.705 -33.240 1.00 84.06 74 GLU A N 1
ATOM 601 C CA . GLU A 1 74 ? 24.665 3.972 -33.558 1.00 84.06 74 GLU A CA 1
ATOM 602 C C . GLU A 1 74 ? 23.625 3.830 -34.663 1.00 84.06 74 GLU A C 1
ATOM 604 O O . GLU A 1 74 ? 22.510 4.343 -34.548 1.00 84.06 74 GLU A O 1
ATOM 609 N N . LEU A 1 75 ? 23.977 3.117 -35.734 1.00 83.00 75 LEU A N 1
ATOM 610 C CA . LEU A 1 75 ? 23.042 2.822 -36.809 1.00 83.00 75 LEU A CA 1
ATOM 611 C C . LEU A 1 75 ? 21.861 1.994 -36.279 1.00 83.00 75 LEU A C 1
ATOM 613 O O . LEU A 1 75 ? 20.713 2.294 -36.611 1.00 83.00 75 LEU A O 1
ATOM 617 N N . MET A 1 76 ? 22.114 1.020 -35.396 1.00 86.06 76 MET A N 1
ATOM 618 C CA . MET A 1 76 ? 21.070 0.180 -34.805 1.00 86.06 76 MET A CA 1
ATOM 619 C C . MET A 1 76 ? 20.082 1.007 -33.994 1.00 86.06 76 MET A C 1
ATOM 621 O O . MET A 1 76 ? 18.876 0.852 -34.174 1.00 86.06 76 MET A O 1
ATOM 625 N N . LEU A 1 77 ? 20.579 1.914 -33.149 1.00 87.75 77 LEU A N 1
ATOM 626 C CA . LEU A 1 77 ? 19.735 2.808 -32.360 1.00 87.75 77 LEU A CA 1
ATOM 627 C C . LEU A 1 77 ? 18.890 3.724 -33.251 1.00 87.75 77 LEU A C 1
ATOM 629 O O . LEU A 1 77 ? 17.694 3.852 -33.005 1.00 87.75 77 LEU A O 1
ATOM 633 N N . LYS A 1 78 ? 19.466 4.296 -34.318 1.00 85.19 78 LYS A N 1
ATOM 634 C CA . LYS A 1 78 ? 18.720 5.121 -35.289 1.00 85.19 78 LYS A CA 1
ATOM 635 C C . LYS A 1 78 ? 17.619 4.335 -35.994 1.00 85.19 78 LYS A C 1
ATOM 637 O O . LYS A 1 78 ? 16.528 4.854 -36.209 1.00 85.19 78 LYS A O 1
ATOM 642 N N . CYS A 1 79 ? 17.891 3.079 -36.339 1.00 84.81 79 CYS A N 1
ATOM 643 C CA . CYS A 1 79 ? 16.885 2.206 -36.929 1.00 84.81 79 CYS A CA 1
ATOM 644 C C . CYS A 1 79 ? 15.796 1.857 -35.915 1.00 84.81 79 CYS A C 1
ATOM 646 O O . CYS A 1 79 ? 14.624 1.998 -36.222 1.00 84.81 79 CYS A O 1
ATOM 648 N N . ILE A 1 80 ? 16.139 1.492 -34.679 1.00 87.06 80 ILE A N 1
ATOM 649 C CA . ILE A 1 80 ? 15.130 1.291 -33.631 1.00 87.06 80 ILE A CA 1
ATOM 650 C C . ILE A 1 80 ? 14.265 2.549 -33.492 1.00 87.06 80 ILE A C 1
ATOM 652 O O . ILE A 1 80 ? 13.045 2.434 -33.505 1.00 87.06 80 ILE A O 1
ATOM 656 N N . GLN A 1 81 ? 14.879 3.734 -33.444 1.00 85.62 81 GLN A N 1
ATOM 657 C CA . GLN A 1 81 ? 14.181 5.012 -33.317 1.00 85.62 81 GLN A CA 1
ATOM 658 C C . GLN A 1 81 ? 13.108 5.208 -34.393 1.00 85.62 81 GLN A C 1
ATOM 660 O O . GLN A 1 81 ? 11.968 5.495 -34.036 1.00 85.62 81 GLN A O 1
ATOM 665 N N . SER A 1 82 ? 13.422 4.988 -35.678 1.00 83.56 82 SER A N 1
ATOM 666 C CA . SER A 1 82 ? 12.436 5.149 -36.761 1.00 83.56 82 SER A CA 1
ATOM 667 C C . SER A 1 82 ? 11.232 4.213 -36.593 1.00 83.56 82 SER A C 1
ATOM 669 O O . SER A 1 82 ? 10.088 4.600 -36.810 1.00 83.56 82 SER A O 1
ATOM 671 N N . TYR A 1 83 ? 11.466 2.989 -36.111 1.00 81.25 83 TYR A N 1
ATOM 672 C CA . TYR A 1 83 ? 10.407 2.008 -35.849 1.00 81.25 83 TYR A CA 1
ATOM 673 C C . TYR A 1 83 ? 9.647 2.238 -34.530 1.00 81.25 83 TYR A C 1
ATOM 675 O O . TYR A 1 83 ? 8.668 1.533 -34.272 1.00 81.25 83 TYR A O 1
ATOM 683 N N . LEU A 1 84 ? 10.072 3.192 -33.696 1.00 79.19 84 LEU A N 1
ATOM 684 C CA . LEU A 1 84 ? 9.334 3.643 -32.512 1.00 79.19 84 LEU A CA 1
ATOM 685 C C . LEU A 1 84 ? 8.498 4.903 -32.797 1.00 79.19 84 LEU A C 1
ATOM 687 O O . LEU A 1 84 ? 7.447 5.067 -32.180 1.00 79.19 84 LEU A O 1
ATOM 691 N N . THR A 1 85 ? 8.927 5.767 -33.727 1.00 71.25 85 THR A N 1
ATOM 692 C CA . THR A 1 85 ? 8.281 7.062 -34.019 1.00 71.25 85 THR A CA 1
ATOM 693 C C . THR A 1 85 ? 7.165 7.004 -35.064 1.00 71.25 85 THR A C 1
ATOM 695 O O . THR A 1 85 ? 6.238 7.810 -34.996 1.00 71.25 85 THR A O 1
ATOM 698 N N . ASP A 1 86 ? 7.197 6.056 -36.005 1.00 64.56 86 ASP A N 1
ATOM 699 C CA . ASP A 1 86 ? 6.357 6.083 -37.219 1.00 64.56 86 ASP A CA 1
ATOM 700 C C . ASP A 1 86 ? 4.907 5.574 -37.026 1.00 64.56 86 ASP A C 1
ATOM 702 O O . ASP A 1 86 ? 4.343 4.871 -37.863 1.00 64.56 86 ASP A O 1
ATOM 706 N N . GLY A 1 87 ? 4.262 5.912 -35.904 1.00 58.00 87 GLY A N 1
ATOM 707 C CA . GLY A 1 87 ? 2.840 5.627 -35.637 1.00 58.00 87 GLY A CA 1
ATOM 708 C C . GLY A 1 87 ? 2.483 4.153 -35.383 1.00 58.00 87 GLY A C 1
ATOM 709 O O . GLY A 1 87 ? 1.402 3.873 -34.872 1.00 58.00 87 GLY A O 1
ATOM 710 N N . ASN A 1 88 ? 3.399 3.221 -35.660 1.00 62.50 88 ASN A N 1
ATOM 711 C CA . ASN A 1 88 ? 3.273 1.783 -35.421 1.00 62.50 88 ASN A CA 1
ATOM 712 C C . ASN A 1 88 ? 4.516 1.257 -34.695 1.00 62.50 88 ASN A C 1
ATOM 714 O O . ASN A 1 88 ? 5.316 0.518 -35.270 1.00 62.50 88 ASN A O 1
ATOM 718 N N . CYS A 1 89 ? 4.681 1.650 -33.428 1.00 70.06 89 CYS A N 1
ATOM 719 C CA . CYS A 1 89 ? 5.763 1.155 -32.579 1.00 70.06 89 CYS A CA 1
ATOM 720 C C . CYS A 1 89 ? 5.840 -0.382 -32.647 1.00 70.06 89 CYS A C 1
ATOM 722 O O . CYS A 1 89 ? 4.888 -1.079 -32.290 1.00 70.06 89 CYS A O 1
ATOM 724 N N . SER A 1 90 ? 6.956 -0.922 -33.145 1.00 80.06 90 SER A N 1
ATOM 725 C CA . SER A 1 90 ? 7.110 -2.370 -33.310 1.00 80.06 90 SER A CA 1
ATOM 726 C C . SER A 1 90 ? 7.576 -3.030 -32.013 1.00 80.06 90 SER A C 1
ATOM 728 O O . SER A 1 90 ? 8.665 -2.759 -31.503 1.00 80.06 90 SER A O 1
ATOM 730 N N . SER A 1 91 ? 6.811 -4.011 -31.527 1.00 84.25 91 SER A N 1
ATOM 731 C CA . SER A 1 91 ? 7.223 -4.879 -30.411 1.00 84.25 91 SER A CA 1
ATOM 732 C C . SER A 1 91 ? 8.556 -5.598 -30.671 1.00 84.25 91 SER A C 1
ATOM 734 O O . SER A 1 91 ? 9.322 -5.871 -29.742 1.00 84.25 91 SER A O 1
ATOM 736 N N . SER A 1 92 ? 8.878 -5.863 -31.940 1.00 85.81 92 SER A N 1
ATOM 737 C CA . SER A 1 92 ? 10.151 -6.469 -32.340 1.00 85.81 92 SER A CA 1
ATOM 738 C C . SER A 1 92 ? 11.316 -5.496 -32.145 1.00 85.81 92 SER A C 1
ATOM 740 O O . SER A 1 92 ? 12.365 -5.907 -31.655 1.00 85.81 92 SER A O 1
ATOM 742 N N . ALA A 1 93 ? 11.124 -4.206 -32.447 1.00 88.88 93 ALA A N 1
ATOM 743 C CA . ALA A 1 93 ? 12.135 -3.170 -32.218 1.00 88.88 93 ALA A CA 1
ATOM 744 C C . ALA A 1 93 ? 12.422 -2.988 -30.718 1.00 88.88 93 ALA A C 1
ATOM 746 O O . ALA A 1 93 ? 13.581 -2.919 -30.315 1.00 88.88 93 ALA A O 1
ATOM 747 N N . LEU A 1 94 ? 11.385 -3.028 -29.872 1.00 89.38 94 LEU A N 1
ATOM 748 C CA . LEU A 1 94 ? 11.543 -3.019 -28.411 1.00 89.38 94 LEU A CA 1
ATOM 749 C C . LEU A 1 94 ? 12.275 -4.264 -27.889 1.00 89.38 94 LEU A C 1
ATOM 751 O O . LEU A 1 94 ? 13.044 -4.173 -26.935 1.00 89.38 94 LEU A O 1
ATOM 755 N N . THR A 1 95 ? 12.066 -5.424 -28.517 1.00 88.81 95 THR A N 1
ATOM 756 C CA . THR A 1 95 ? 12.799 -6.658 -28.181 1.00 88.81 95 THR A CA 1
ATOM 757 C C . THR A 1 95 ? 14.290 -6.509 -28.478 1.00 88.81 95 THR A C 1
ATOM 759 O O . THR A 1 95 ? 15.120 -6.861 -27.640 1.00 88.81 95 THR A O 1
ATOM 762 N N . LEU A 1 96 ? 14.632 -5.936 -29.637 1.00 90.06 96 LEU A N 1
ATOM 763 C CA . LEU A 1 96 ? 16.014 -5.619 -29.980 1.00 90.06 96 LEU A CA 1
ATOM 764 C C . LEU A 1 96 ? 16.618 -4.622 -28.984 1.00 90.06 96 LEU A C 1
ATOM 766 O O . LEU A 1 96 ? 17.671 -4.903 -28.417 1.00 90.06 96 LEU A O 1
ATOM 770 N N . LEU A 1 97 ? 15.925 -3.512 -28.710 1.00 91.25 97 LEU A N 1
ATOM 771 C CA . LEU A 1 97 ? 16.386 -2.486 -27.772 1.00 91.25 97 LEU A CA 1
ATOM 772 C C . LEU A 1 97 ? 16.719 -3.073 -26.394 1.00 91.25 97 LEU A C 1
ATOM 774 O O . LEU A 1 97 ? 17.772 -2.772 -25.840 1.00 91.25 97 LEU A O 1
ATOM 778 N N . LYS A 1 98 ? 15.874 -3.960 -25.856 1.00 88.62 98 LYS A N 1
ATOM 779 C CA . LYS A 1 98 ? 16.133 -4.628 -24.570 1.00 88.62 98 LYS A CA 1
ATOM 780 C C . LYS A 1 98 ? 17.426 -5.438 -24.576 1.00 88.62 98 LYS A C 1
ATOM 782 O O . LYS A 1 98 ? 18.214 -5.305 -23.644 1.00 88.62 98 LYS A O 1
ATOM 787 N N . GLY A 1 99 ? 17.654 -6.254 -25.607 1.00 86.88 99 GLY A N 1
ATOM 788 C CA . GLY A 1 99 ? 18.889 -7.036 -25.717 1.00 86.88 99 GLY A CA 1
ATOM 789 C C . GLY A 1 99 ? 20.123 -6.143 -25.815 1.00 86.88 99 GLY A C 1
ATOM 790 O O . GLY A 1 99 ? 21.133 -6.376 -25.156 1.00 86.88 99 GLY A O 1
ATOM 791 N N . VAL A 1 100 ? 20.010 -5.055 -26.569 1.00 87.31 100 VAL A N 1
ATOM 792 C CA . VAL A 1 100 ? 21.079 -4.070 -26.739 1.00 87.31 100 VAL A CA 1
ATOM 793 C C . VAL A 1 100 ? 21.417 -3.370 -25.413 1.00 87.31 100 VAL A C 1
ATOM 795 O O . VAL A 1 100 ? 22.592 -3.266 -25.060 1.00 87.31 100 VAL A O 1
ATOM 798 N N . LEU A 1 101 ? 20.408 -2.972 -24.631 1.00 89.25 101 LEU A N 1
ATOM 799 C CA . LEU A 1 101 ? 20.586 -2.322 -23.325 1.00 89.25 101 LEU A CA 1
ATOM 800 C C . LEU A 1 101 ? 21.254 -3.224 -22.273 1.00 89.25 101 LEU A C 1
ATOM 802 O O . LEU A 1 101 ? 21.909 -2.716 -21.363 1.00 89.25 101 LEU A O 1
ATOM 806 N N . GLN A 1 102 ? 21.119 -4.550 -22.370 1.00 83.31 102 GLN A N 1
ATOM 807 C CA . GLN A 1 102 ? 21.784 -5.484 -21.447 1.00 83.31 102 GLN A CA 1
ATOM 808 C C . GLN A 1 102 ? 23.308 -5.500 -21.607 1.00 83.31 102 GLN A C 1
ATOM 810 O O . GLN A 1 102 ? 24.019 -5.781 -20.646 1.00 83.31 102 GLN A O 1
ATOM 815 N N . ASN A 1 103 ? 23.813 -5.136 -22.788 1.00 79.31 103 ASN A N 1
ATOM 816 C CA . ASN A 1 103 ? 25.242 -5.140 -23.095 1.00 79.31 103 ASN A CA 1
ATOM 817 C C . ASN A 1 103 ? 25.970 -3.844 -22.658 1.00 79.31 103 ASN A C 1
ATOM 819 O O . ASN A 1 103 ? 27.172 -3.708 -22.872 1.00 79.31 103 ASN A O 1
ATOM 823 N N . LYS A 1 104 ? 25.267 -2.876 -22.044 1.00 84.06 104 LYS A N 1
ATOM 824 C CA . LYS A 1 104 ? 25.833 -1.656 -21.418 1.00 84.06 104 LYS A CA 1
ATOM 825 C C . LYS A 1 104 ? 26.684 -0.760 -22.339 1.00 84.06 104 LYS A C 1
ATOM 827 O O . LYS A 1 104 ? 27.512 0.024 -21.870 1.00 84.06 104 LYS A O 1
ATOM 832 N N . TYR A 1 105 ? 26.455 -0.814 -23.651 1.00 82.88 105 TYR A N 1
ATOM 833 C CA . TYR A 1 105 ? 27.108 0.058 -24.634 1.00 82.88 105 TYR A CA 1
ATOM 834 C C . TYR A 1 105 ? 26.645 1.505 -24.522 1.00 82.88 105 TYR A C 1
ATOM 836 O O . TYR A 1 105 ? 25.451 1.779 -24.651 1.00 82.88 105 TYR A O 1
ATOM 844 N N . ARG A 1 106 ? 27.587 2.434 -24.323 1.00 82.56 106 ARG A N 1
ATOM 845 C CA . ARG A 1 106 ? 27.319 3.876 -24.234 1.00 82.56 106 ARG A CA 1
ATOM 846 C C . ARG A 1 106 ? 27.529 4.566 -25.583 1.00 82.56 106 ARG A C 1
ATOM 848 O O . ARG A 1 106 ? 28.549 4.362 -26.232 1.00 82.56 106 ARG A O 1
ATOM 855 N N . CYS A 1 107 ? 26.580 5.416 -25.959 1.00 85.25 107 CYS A N 1
ATOM 856 C CA . CYS A 1 107 ? 26.618 6.272 -27.144 1.00 85.25 107 CYS A CA 1
ATOM 857 C C . CYS A 1 107 ? 25.838 7.567 -26.854 1.00 85.25 107 CYS A C 1
ATOM 859 O O . CYS A 1 107 ? 24.892 7.544 -26.065 1.00 85.25 107 CYS A O 1
ATOM 861 N N . SER A 1 108 ? 26.206 8.676 -27.504 1.00 85.94 108 SER A N 1
ATOM 862 C CA . SER A 1 108 ? 25.533 9.976 -27.372 1.00 85.94 108 SER A CA 1
ATOM 863 C C . SER A 1 108 ? 24.078 9.980 -27.849 1.00 85.94 108 SER A C 1
ATOM 865 O O . SER A 1 108 ? 23.300 10.776 -27.348 1.00 85.94 108 SER A O 1
ATOM 867 N N . ALA A 1 109 ? 23.691 9.087 -28.766 1.00 86.69 109 ALA A N 1
ATOM 868 C CA . ALA A 1 109 ? 22.319 8.994 -29.279 1.00 86.69 109 ALA A CA 1
ATOM 869 C C . ALA A 1 109 ? 21.352 8.243 -28.341 1.00 86.69 109 ALA A C 1
ATOM 871 O O . ALA A 1 109 ? 20.138 8.287 -28.533 1.00 86.69 109 ALA A O 1
ATOM 872 N N . LEU A 1 110 ? 21.873 7.513 -27.346 1.00 90.31 110 LEU A N 1
ATOM 873 C CA . LEU A 1 110 ? 21.053 6.662 -26.484 1.00 90.31 110 LEU A CA 1
ATOM 874 C C . LEU A 1 110 ? 20.100 7.459 -25.570 1.00 90.31 110 LEU A C 1
ATOM 876 O O . LEU A 1 110 ? 18.930 7.086 -25.525 1.00 90.31 110 LEU A O 1
ATOM 880 N N . PRO A 1 111 ? 20.526 8.531 -24.867 1.00 90.75 111 PRO A N 1
ATOM 881 C CA . PRO A 1 111 ? 19.623 9.303 -24.009 1.00 90.75 111 PRO A CA 1
ATOM 882 C C . PRO A 1 111 ? 18.408 9.856 -24.765 1.00 90.75 111 PRO A C 1
ATOM 884 O O . PRO A 1 111 ? 17.280 9.684 -24.308 1.00 90.75 111 PRO A O 1
ATOM 887 N N . ASP A 1 112 ? 18.619 10.421 -25.957 1.00 89.75 112 ASP A N 1
ATOM 888 C CA . ASP A 1 112 ? 17.543 10.974 -26.791 1.00 89.75 112 ASP A CA 1
ATOM 889 C C . ASP A 1 112 ? 16.529 9.895 -27.201 1.00 89.75 112 ASP A C 1
ATOM 891 O O . ASP A 1 112 ? 15.316 10.100 -27.119 1.00 89.75 112 ASP A O 1
ATOM 895 N N . LEU A 1 113 ? 17.011 8.705 -27.582 1.00 92.31 113 LEU A N 1
ATOM 896 C CA . LEU A 1 113 ? 16.144 7.560 -27.870 1.00 92.31 113 LEU A CA 1
ATOM 897 C C . LEU A 1 113 ? 15.332 7.145 -26.637 1.00 92.31 113 LEU A C 1
ATOM 899 O O . LEU A 1 113 ? 14.139 6.860 -26.746 1.00 92.31 113 LEU A O 1
ATOM 903 N N . MET A 1 114 ? 15.964 7.104 -25.464 1.00 94.06 114 MET A N 1
ATOM 904 C CA . MET A 1 114 ? 15.298 6.679 -24.235 1.00 94.06 114 MET A CA 1
ATOM 905 C C . MET A 1 114 ? 14.249 7.683 -23.750 1.00 94.06 114 MET A C 1
ATOM 907 O O . MET A 1 114 ? 13.242 7.253 -23.186 1.00 94.06 114 MET A O 1
ATOM 911 N N . GLN A 1 115 ? 14.408 8.978 -24.039 1.00 92.44 115 GLN A N 1
ATOM 912 C CA . GLN A 1 115 ? 13.354 9.972 -23.811 1.00 92.44 115 GLN A CA 1
ATOM 913 C C . GLN A 1 115 ? 12.114 9.703 -24.676 1.00 92.44 115 GLN A C 1
ATOM 915 O O . GLN A 1 115 ? 10.990 9.783 -24.175 1.00 92.44 115 GLN A O 1
ATOM 920 N N . GLU A 1 116 ? 12.288 9.323 -25.946 1.00 90.12 116 GLU A N 1
ATOM 921 C CA . GLU A 1 116 ? 11.152 8.943 -26.797 1.00 90.12 116 GLU A CA 1
ATOM 922 C C . GLU A 1 116 ? 10.509 7.634 -26.311 1.00 90.12 116 GLU A C 1
ATOM 924 O O . GLU A 1 116 ? 9.286 7.548 -26.220 1.00 90.12 116 GLU A O 1
ATOM 929 N N . VAL A 1 117 ? 11.303 6.638 -25.900 1.00 92.81 117 VAL A N 1
ATOM 930 C CA . VAL A 1 117 ? 10.777 5.402 -25.291 1.00 92.81 117 VAL A CA 1
ATOM 931 C C . VAL A 1 117 ? 9.953 5.718 -24.040 1.00 92.81 117 VAL A C 1
ATOM 933 O O . VAL A 1 117 ? 8.846 5.200 -23.895 1.00 92.81 117 VAL A O 1
ATOM 936 N N . PHE A 1 118 ? 10.453 6.590 -23.160 1.00 94.56 118 PHE A N 1
ATOM 937 C CA . PHE A 1 118 ? 9.737 7.017 -21.960 1.00 94.56 118 PHE A CA 1
ATOM 938 C C . PHE A 1 118 ? 8.420 7.721 -22.296 1.00 94.56 118 PHE A C 1
ATOM 940 O O . PHE A 1 118 ? 7.382 7.405 -21.715 1.00 94.56 118 PHE A O 1
ATOM 947 N N . LYS A 1 119 ? 8.421 8.616 -23.287 1.00 92.50 119 LYS A N 1
ATOM 948 C CA . LYS A 1 119 ? 7.197 9.256 -23.783 1.00 92.50 119 LYS A CA 1
ATOM 949 C C . LYS A 1 119 ? 6.177 8.217 -24.255 1.00 92.50 119 LYS A C 1
ATOM 951 O O . LYS A 1 119 ? 5.015 8.301 -23.862 1.00 92.50 119 LYS A O 1
ATOM 956 N N . GLN A 1 120 ? 6.607 7.205 -25.012 1.00 90.75 120 GLN A N 1
ATOM 957 C CA . GLN A 1 120 ? 5.739 6.109 -25.458 1.00 90.75 120 GLN A CA 1
ATOM 958 C C . GLN A 1 120 ? 5.221 5.243 -24.297 1.00 90.75 120 GLN A C 1
ATOM 960 O O . GLN A 1 120 ? 4.106 4.728 -24.392 1.00 90.75 120 GLN A O 1
ATOM 965 N N . CYS A 1 121 ? 5.962 5.105 -23.187 1.00 91.94 121 CYS A N 1
ATOM 966 C CA . CYS A 1 121 ? 5.422 4.485 -21.969 1.00 91.94 121 CYS A CA 1
ATOM 967 C C . CYS A 1 121 ? 4.168 5.227 -21.496 1.00 91.94 121 CYS A C 1
ATOM 969 O O . CYS A 1 121 ? 3.190 4.599 -21.122 1.00 91.94 121 CYS A O 1
ATOM 971 N N . ILE A 1 122 ? 4.176 6.558 -21.510 1.00 93.81 122 ILE A N 1
ATOM 972 C CA . ILE A 1 122 ? 3.082 7.353 -20.940 1.00 93.81 122 ILE A CA 1
ATOM 973 C C . ILE A 1 122 ? 1.901 7.490 -21.908 1.00 93.81 122 ILE A C 1
ATOM 975 O O . ILE A 1 122 ? 0.751 7.427 -21.475 1.00 93.81 122 ILE A O 1
ATOM 979 N N . THR A 1 123 ? 2.167 7.665 -23.206 1.00 91.50 123 THR A N 1
ATOM 980 C CA . THR A 1 123 ? 1.146 8.077 -24.188 1.00 91.50 123 THR A CA 1
ATOM 981 C C . THR A 1 123 ? 0.562 6.944 -25.031 1.00 91.50 123 THR A C 1
ATOM 983 O O . THR A 1 123 ? -0.466 7.147 -25.678 1.00 91.50 123 THR A O 1
ATOM 986 N N . SER A 1 124 ? 1.183 5.759 -25.070 1.00 86.25 124 SER A N 1
ATOM 987 C CA . SER A 1 124 ? 0.743 4.694 -25.979 1.00 86.25 124 SER A CA 1
ATOM 988 C C . SER A 1 124 ? -0.624 4.115 -25.598 1.00 86.25 124 SER A C 1
ATOM 990 O O . SER A 1 124 ? -0.851 3.693 -24.464 1.00 86.25 124 SER A O 1
ATOM 992 N N . TYR A 1 125 ? -1.516 4.009 -26.588 1.00 82.38 125 TYR A N 1
ATOM 993 C CA . TYR A 1 125 ? -2.823 3.355 -26.452 1.00 82.38 125 TYR A CA 1
ATOM 994 C C . TYR A 1 125 ? -2.728 1.825 -26.348 1.00 82.38 125 TYR A C 1
ATOM 996 O O . TYR A 1 125 ? -3.642 1.175 -25.841 1.00 82.38 125 TYR A O 1
ATOM 1004 N N . TYR A 1 126 ? -1.638 1.228 -26.839 1.00 85.69 126 TYR A N 1
ATOM 1005 C CA . TYR A 1 126 ? -1.482 -0.221 -26.900 1.00 85.69 126 TYR A CA 1
ATOM 1006 C C . TYR A 1 126 ? -0.727 -0.741 -25.676 1.00 85.69 126 TYR A C 1
ATOM 1008 O O . TYR A 1 126 ? 0.479 -0.537 -25.542 1.00 85.69 126 TYR A O 1
ATOM 1016 N N . GLN A 1 127 ? -1.412 -1.501 -24.817 1.00 84.31 127 GLN A N 1
ATOM 1017 C CA . GLN A 1 127 ? -0.834 -2.011 -23.566 1.00 84.31 127 GLN A CA 1
ATOM 1018 C C . GLN A 1 127 ? 0.460 -2.819 -23.775 1.00 84.31 127 GLN A C 1
ATOM 1020 O O . GLN A 1 127 ? 1.399 -2.689 -22.997 1.00 84.31 127 GLN A O 1
ATOM 1025 N N . HIS A 1 128 ? 0.545 -3.619 -24.841 1.00 84.81 128 HIS A N 1
ATOM 1026 C CA . HIS A 1 128 ? 1.744 -4.408 -25.142 1.00 84.81 128 HIS A CA 1
ATOM 1027 C C . HIS A 1 128 ? 2.957 -3.543 -25.532 1.00 84.81 128 HIS A C 1
ATOM 1029 O O . HIS A 1 128 ? 4.095 -3.932 -25.273 1.00 84.81 128 HIS A O 1
ATOM 1035 N N . ILE A 1 129 ? 2.722 -2.372 -26.134 1.00 86.69 129 ILE A N 1
ATOM 1036 C CA . ILE A 1 129 ? 3.771 -1.399 -26.454 1.00 86.69 129 ILE A CA 1
ATOM 1037 C C . ILE A 1 129 ? 4.205 -0.665 -25.193 1.00 86.69 129 ILE A C 1
ATOM 1039 O O . ILE A 1 129 ? 5.399 -0.619 -24.923 1.00 86.69 129 ILE A O 1
ATOM 1043 N N . ASN A 1 130 ? 3.255 -0.174 -24.392 1.00 87.56 130 ASN A N 1
ATOM 1044 C CA . ASN A 1 130 ? 3.531 0.456 -23.098 1.00 87.56 130 ASN A CA 1
ATOM 1045 C C . ASN A 1 130 ? 4.402 -0.455 -22.211 1.00 87.56 130 ASN A C 1
ATOM 1047 O O . ASN A 1 130 ? 5.474 -0.043 -21.774 1.00 87.56 130 ASN A O 1
ATOM 1051 N N . GLU A 1 131 ? 4.011 -1.723 -22.048 1.00 89.31 131 GLU A N 1
ATOM 1052 C CA . GLU A 1 131 ? 4.780 -2.722 -21.296 1.00 89.31 131 GLU A CA 1
ATOM 1053 C C . GLU A 1 131 ? 6.187 -2.925 -21.879 1.00 89.31 131 GLU A C 1
ATOM 1055 O O . GLU A 1 131 ? 7.186 -2.987 -21.157 1.00 89.31 131 GLU A O 1
ATOM 1060 N N . GLY A 1 132 ? 6.282 -3.017 -23.209 1.00 90.50 132 GLY A N 1
ATOM 1061 C CA . GLY A 1 132 ? 7.546 -3.172 -23.914 1.00 90.50 132 GLY A CA 1
ATOM 1062 C C . GLY A 1 132 ? 8.499 -1.998 -23.677 1.00 90.50 132 GLY A C 1
ATOM 1063 O O . GLY A 1 132 ? 9.661 -2.228 -23.332 1.00 90.50 132 GLY A O 1
ATOM 1064 N N . CYS A 1 133 ? 7.994 -0.769 -23.811 1.00 92.69 133 CYS A N 1
ATOM 1065 C CA . CYS A 1 133 ? 8.722 0.470 -23.558 1.00 92.69 133 CYS A CA 1
ATOM 1066 C C . CYS A 1 133 ? 9.124 0.579 -22.088 1.00 92.69 133 CYS A C 1
ATOM 1068 O O . CYS A 1 133 ? 10.283 0.864 -21.801 1.00 92.69 133 CYS A O 1
ATOM 1070 N N . ARG A 1 134 ? 8.219 0.262 -21.153 1.00 93.12 134 ARG A N 1
ATOM 1071 C CA . ARG A 1 134 ? 8.493 0.303 -19.713 1.00 93.12 134 ARG A CA 1
ATOM 1072 C C . ARG A 1 134 ? 9.653 -0.606 -19.338 1.00 93.12 134 ARG A C 1
ATOM 1074 O O . ARG A 1 134 ? 10.573 -0.178 -18.651 1.00 93.12 134 ARG A O 1
ATOM 1081 N N . GLN A 1 135 ? 9.633 -1.847 -19.811 1.00 92.25 135 GLN A N 1
ATOM 1082 C CA . GLN A 1 135 ? 10.711 -2.802 -19.557 1.00 92.25 135 GLN A CA 1
ATOM 1083 C C . GLN A 1 135 ? 12.044 -2.346 -20.171 1.00 92.25 135 GLN A C 1
ATOM 1085 O O . GLN A 1 135 ? 13.086 -2.514 -19.543 1.00 92.25 135 GLN A O 1
ATOM 1090 N N . ALA A 1 136 ? 12.027 -1.757 -21.374 1.00 93.06 136 ALA A N 1
ATOM 1091 C CA . ALA A 1 136 ? 13.232 -1.195 -21.988 1.00 93.06 136 ALA A CA 1
ATOM 1092 C C . ALA A 1 136 ? 13.759 0.014 -21.196 1.00 93.06 136 ALA A C 1
ATOM 1094 O O . ALA A 1 136 ? 14.950 0.093 -20.913 1.00 93.06 136 ALA A O 1
ATOM 1095 N N . TYR A 1 137 ? 12.877 0.917 -20.770 1.00 95.19 137 TYR A N 1
ATOM 1096 C CA . TYR A 1 137 ? 13.245 2.082 -19.974 1.00 95.19 137 TYR A CA 1
ATOM 1097 C C . TYR A 1 137 ? 13.800 1.688 -18.601 1.00 95.19 137 TYR A C 1
ATOM 1099 O O . TYR A 1 137 ? 14.865 2.157 -18.226 1.00 95.19 137 TYR A O 1
ATOM 1107 N N . LEU A 1 138 ? 13.184 0.734 -17.897 1.00 93.88 138 LEU A N 1
ATOM 1108 C CA . LEU A 1 138 ? 13.728 0.204 -16.639 1.00 93.88 138 LEU A CA 1
ATOM 1109 C C . LEU A 1 138 ? 15.100 -0.462 -16.825 1.00 93.88 138 LEU A C 1
ATOM 1111 O O . LEU A 1 138 ? 15.985 -0.285 -15.990 1.00 93.88 138 LEU A O 1
ATOM 1115 N N . ALA A 1 139 ? 15.304 -1.194 -17.926 1.00 92.50 139 ALA A N 1
ATOM 1116 C CA . ALA A 1 139 ? 16.616 -1.746 -18.255 1.00 92.50 139 ALA A CA 1
ATOM 1117 C C . ALA A 1 139 ? 17.654 -0.636 -18.478 1.00 92.50 139 ALA A C 1
ATOM 1119 O O . ALA A 1 139 ? 18.788 -0.770 -18.025 1.00 92.50 139 ALA A O 1
ATOM 1120 N N . TYR A 1 140 ? 17.269 0.469 -19.124 1.00 94.12 140 TYR A N 1
ATOM 1121 C CA . TYR A 1 140 ? 18.124 1.643 -19.270 1.00 94.12 140 TYR A CA 1
ATOM 1122 C C . TYR A 1 140 ? 18.483 2.264 -17.914 1.00 94.12 140 TYR A C 1
ATOM 1124 O O . TYR A 1 140 ? 19.672 2.389 -17.623 1.00 94.12 140 TYR A O 1
ATOM 1132 N N . LEU A 1 141 ? 17.491 2.563 -17.063 1.00 93.50 141 LEU A N 1
ATOM 1133 C CA . LEU A 1 141 ? 17.726 3.140 -15.733 1.00 93.50 141 LEU A CA 1
ATOM 1134 C C . LEU A 1 141 ? 18.724 2.282 -14.933 1.00 93.50 141 LEU A C 1
ATOM 1136 O O . LEU A 1 141 ? 19.742 2.784 -14.469 1.00 93.50 141 LEU A O 1
ATOM 1140 N N . ASN A 1 142 ? 18.493 0.969 -14.866 1.00 90.69 142 ASN A N 1
ATOM 1141 C CA . ASN A 1 142 ? 19.314 0.050 -14.072 1.00 90.69 142 ASN A CA 1
ATOM 1142 C C . ASN A 1 142 ? 20.734 -0.164 -14.622 1.00 90.69 142 ASN A C 1
ATOM 1144 O O . ASN A 1 142 ? 21.669 -0.390 -13.856 1.00 90.69 142 ASN A O 1
ATOM 1148 N N . ASN A 1 143 ? 20.913 -0.147 -15.946 1.00 89.56 143 ASN A N 1
ATOM 1149 C CA . ASN A 1 143 ? 22.198 -0.485 -16.565 1.00 89.56 143 ASN A CA 1
ATOM 1150 C C . ASN A 1 143 ? 23.089 0.727 -16.845 1.00 89.56 143 ASN A C 1
ATOM 1152 O O . ASN A 1 143 ? 24.308 0.563 -16.942 1.00 89.56 143 ASN A O 1
ATOM 1156 N N . TYR A 1 144 ? 22.501 1.914 -17.006 1.00 89.94 144 TYR A N 1
ATOM 1157 C CA . TYR A 1 144 ? 23.207 3.103 -17.481 1.00 89.94 144 TYR A CA 1
ATOM 1158 C C . TYR A 1 144 ? 23.281 4.223 -16.451 1.00 89.94 144 TYR A C 1
ATOM 1160 O O . TYR A 1 144 ? 24.286 4.937 -16.438 1.00 89.94 144 TYR A O 1
ATOM 1168 N N . LEU A 1 145 ? 22.275 4.353 -15.585 1.00 87.06 145 LEU A N 1
ATOM 1169 C CA . LEU A 1 145 ? 22.183 5.438 -14.611 1.00 87.06 145 LEU A CA 1
ATOM 1170 C C . LEU A 1 145 ? 22.676 4.963 -13.254 1.00 87.06 145 LEU A C 1
ATOM 1172 O O . LEU A 1 145 ? 21.919 4.651 -12.342 1.00 87.06 145 LEU A O 1
ATOM 1176 N N . THR A 1 146 ? 23.997 4.876 -13.152 1.00 80.00 146 THR A N 1
ATOM 1177 C CA . THR A 1 146 ? 24.681 4.447 -11.929 1.00 80.00 146 THR A CA 1
ATOM 1178 C C . THR A 1 146 ? 25.147 5.619 -11.074 1.00 80.00 146 THR A C 1
ATOM 1180 O O . THR A 1 146 ? 25.702 5.398 -10.006 1.00 80.00 146 THR A O 1
ATOM 1183 N N . ASN A 1 147 ? 25.015 6.853 -11.568 1.00 88.50 147 ASN A N 1
ATOM 1184 C CA . ASN A 1 147 ? 25.423 8.052 -10.848 1.00 88.50 147 ASN A CA 1
ATOM 1185 C C . ASN A 1 147 ? 24.166 8.751 -10.280 1.00 88.50 147 ASN A C 1
ATOM 1187 O O . ASN A 1 147 ? 23.158 8.821 -10.993 1.00 88.50 147 ASN A O 1
ATOM 1191 N N . PRO A 1 148 ? 24.217 9.305 -9.053 1.00 89.88 148 PRO A N 1
ATOM 1192 C CA . PRO A 1 148 ? 23.038 9.916 -8.438 1.00 89.88 148 PRO A CA 1
ATOM 1193 C C . PRO A 1 148 ? 22.465 11.131 -9.184 1.00 89.88 148 PRO A C 1
ATOM 1195 O O . PRO A 1 148 ? 21.254 11.313 -9.203 1.00 89.88 148 PRO A O 1
ATOM 1198 N N . LYS A 1 149 ? 23.304 11.946 -9.838 1.00 91.06 149 LYS A N 1
ATOM 1199 C CA . LYS A 1 149 ? 22.873 13.153 -10.569 1.00 91.06 149 LYS A CA 1
ATOM 1200 C C . LYS A 1 149 ? 22.074 12.817 -11.824 1.00 91.06 149 LYS A C 1
ATOM 1202 O O . LYS A 1 149 ? 21.050 13.437 -12.082 1.00 91.06 149 LYS A O 1
ATOM 1207 N N . ASP 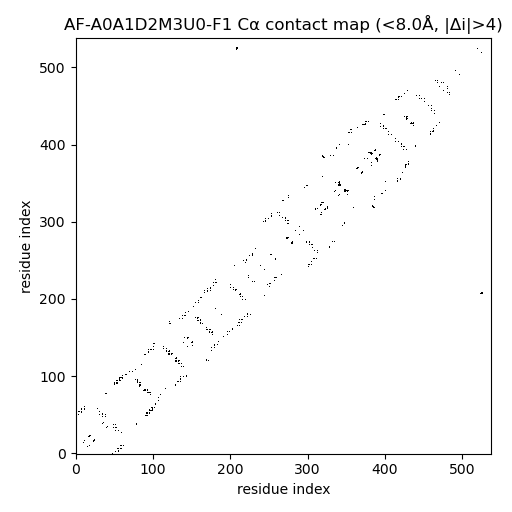A 1 150 ? 22.543 11.847 -12.602 1.00 89.50 150 ASP A N 1
ATOM 1208 C CA . ASP A 1 150 ? 21.857 11.414 -13.820 1.00 89.50 150 ASP A CA 1
ATOM 1209 C C . ASP A 1 150 ? 20.536 10.730 -13.451 1.00 89.50 150 ASP A C 1
ATOM 1211 O O . ASP A 1 150 ? 19.522 10.929 -14.120 1.00 89.50 150 ASP A O 1
ATOM 1215 N N . LEU A 1 151 ? 20.526 9.960 -12.354 1.00 92.44 151 LEU A N 1
ATOM 1216 C CA . LEU A 1 151 ? 19.306 9.325 -11.874 1.00 92.44 151 LEU A CA 1
ATOM 1217 C C . LEU A 1 151 ? 18.290 10.343 -11.338 1.00 92.44 151 LEU A C 1
ATOM 1219 O O . LEU A 1 151 ? 17.105 10.195 -11.619 1.00 92.44 151 LEU A O 1
ATOM 1223 N N . ASP A 1 152 ? 18.725 11.378 -10.616 1.00 93.44 152 ASP A N 1
ATOM 1224 C CA . ASP A 1 152 ? 17.851 12.460 -10.141 1.00 93.44 152 ASP A CA 1
ATOM 1225 C C . ASP A 1 152 ? 17.094 13.131 -11.301 1.00 93.44 152 ASP A C 1
ATOM 1227 O O . ASP A 1 152 ? 15.876 13.312 -11.229 1.00 93.44 152 ASP A O 1
ATOM 1231 N N . VAL A 1 153 ? 17.773 13.401 -12.423 1.00 94.44 153 VAL A N 1
ATOM 1232 C CA . VAL A 1 153 ? 17.133 13.965 -13.626 1.00 94.44 153 VAL A CA 1
ATOM 1233 C C . VAL A 1 153 ? 16.003 13.067 -14.137 1.00 94.44 153 VAL A C 1
ATOM 1235 O O . VAL A 1 153 ? 14.898 13.553 -14.406 1.00 94.44 153 VAL A O 1
ATOM 1238 N N . GLU A 1 154 ? 16.238 11.759 -14.237 1.00 94.81 154 GLU A N 1
ATOM 1239 C CA . GLU A 1 154 ? 15.220 10.815 -14.710 1.00 94.81 154 GLU A CA 1
ATOM 1240 C C . GLU A 1 154 ? 14.100 10.600 -13.684 1.00 94.81 154 GLU A C 1
ATOM 1242 O O . GLU A 1 154 ? 12.925 10.547 -14.051 1.00 94.81 154 GLU A O 1
ATOM 1247 N N . VAL A 1 155 ? 14.413 10.568 -12.385 1.00 95.88 155 VAL A N 1
ATOM 1248 C CA . VAL A 1 155 ? 13.401 10.522 -11.319 1.00 95.88 155 VAL A CA 1
ATOM 1249 C C . VAL A 1 155 ? 12.495 11.746 -11.401 1.00 95.88 155 VAL A C 1
ATOM 1251 O O . VAL A 1 155 ? 11.273 11.600 -11.365 1.00 95.88 155 VAL A O 1
ATOM 1254 N N . GLN A 1 156 ? 13.044 12.946 -11.594 1.00 96.50 156 GLN A N 1
ATOM 1255 C CA . GLN A 1 156 ? 12.246 14.156 -11.793 1.00 96.50 156 GLN A CA 1
ATOM 1256 C C . GLN A 1 156 ? 11.346 14.064 -13.030 1.00 96.50 156 GLN A C 1
ATOM 1258 O O . GLN A 1 156 ? 10.194 14.505 -12.979 1.00 96.50 156 GLN A O 1
ATOM 1263 N N . LEU A 1 157 ? 11.833 13.486 -14.133 1.00 96.00 157 LEU A N 1
ATOM 1264 C CA . LEU A 1 157 ? 11.021 13.251 -15.329 1.00 96.00 157 LEU A CA 1
ATOM 1265 C C . LEU A 1 157 ? 9.849 12.308 -15.039 1.00 96.00 157 LEU A C 1
ATOM 1267 O O . LEU A 1 157 ? 8.716 12.640 -15.390 1.00 96.00 157 LEU A O 1
ATOM 1271 N N . ILE A 1 158 ? 10.093 11.195 -14.3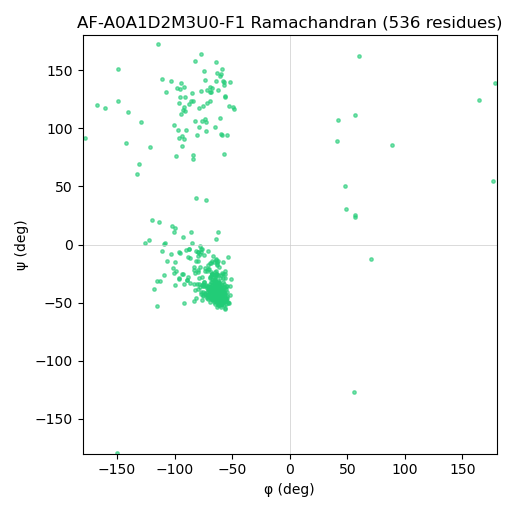42 1.00 97.69 158 ILE A N 1
ATOM 1272 C CA . ILE A 1 158 ? 9.056 10.237 -13.926 1.00 97.69 158 ILE A CA 1
ATOM 1273 C C . ILE A 1 158 ? 8.032 10.911 -13.006 1.00 97.69 158 ILE A C 1
ATOM 1275 O O . ILE A 1 158 ? 6.825 10.809 -13.226 1.00 97.69 158 ILE A O 1
ATOM 1279 N N . LEU A 1 159 ? 8.504 11.660 -12.010 1.00 97.69 159 LEU A N 1
ATOM 1280 C CA . LEU A 1 159 ? 7.668 12.358 -11.036 1.00 97.69 159 LEU A CA 1
ATOM 1281 C C . LEU A 1 159 ? 6.754 13.413 -11.672 1.00 97.69 159 LEU A C 1
ATOM 1283 O O . LEU A 1 159 ? 5.629 13.592 -11.206 1.00 97.69 159 LEU A O 1
ATOM 1287 N N . ARG A 1 160 ? 7.182 14.087 -12.748 1.00 97.31 160 ARG A N 1
ATOM 1288 C CA . ARG A 1 160 ? 6.316 15.015 -13.506 1.00 97.31 160 ARG A CA 1
ATOM 1289 C C . ARG A 1 160 ? 5.130 14.299 -14.152 1.00 97.31 160 ARG A C 1
ATOM 1291 O O . ARG A 1 160 ? 4.047 14.870 -14.229 1.00 97.31 160 ARG A O 1
ATOM 1298 N N . GLN A 1 161 ? 5.297 13.043 -14.567 1.00 97.31 161 GLN A N 1
ATOM 1299 C CA . GLN A 1 161 ? 4.221 12.266 -15.194 1.00 97.31 161 GLN A CA 1
ATOM 1300 C C . GLN A 1 161 ? 3.165 11.776 -14.195 1.00 97.31 161 GLN A C 1
ATOM 1302 O O . GLN A 1 161 ? 2.096 11.326 -14.604 1.00 97.31 161 GLN A O 1
ATOM 1307 N N . LEU A 1 162 ? 3.396 11.931 -12.886 1.00 96.88 162 LEU A N 1
ATOM 1308 C CA . LEU A 1 162 ? 2.347 11.753 -11.880 1.00 96.88 162 LEU A CA 1
ATOM 1309 C C . LEU A 1 162 ? 1.258 12.835 -11.954 1.00 96.88 162 LEU A C 1
ATOM 1311 O O . LEU A 1 162 ? 0.196 12.638 -11.380 1.00 96.88 162 LEU A O 1
ATOM 1315 N N . ASP A 1 163 ? 1.480 13.941 -12.671 1.00 95.38 163 ASP A N 1
ATOM 1316 C CA . ASP A 1 163 ? 0.446 14.948 -12.953 1.00 95.38 163 ASP A CA 1
ATOM 1317 C C . ASP A 1 163 ? -0.148 14.804 -14.368 1.00 95.38 163 ASP A C 1
ATOM 1319 O O . ASP A 1 163 ? -0.849 15.702 -14.837 1.00 95.38 163 ASP A O 1
ATOM 1323 N N . TYR A 1 164 ? 0.141 13.705 -15.078 1.00 96.25 164 TYR A N 1
ATOM 1324 C CA . TYR A 1 164 ? -0.348 13.507 -16.443 1.00 96.25 164 TYR A CA 1
ATOM 1325 C C . TYR A 1 164 ? -1.881 13.488 -16.497 1.00 96.25 164 TYR A C 1
ATOM 1327 O O . TYR A 1 164 ? -2.539 12.986 -15.586 1.00 96.25 164 TYR A O 1
ATOM 1335 N N . GLU A 1 165 ? -2.471 14.013 -17.571 1.00 94.56 165 GLU A N 1
ATOM 1336 C CA . GLU A 1 165 ? -3.922 14.222 -17.664 1.00 94.56 165 GLU A CA 1
ATOM 1337 C C . GLU A 1 165 ? -4.731 12.914 -17.612 1.00 94.56 165 GLU A C 1
ATOM 1339 O O . GLU A 1 165 ? -5.803 12.866 -17.002 1.00 94.56 165 GLU A O 1
ATOM 1344 N N . HIS A 1 166 ? -4.194 11.825 -18.171 1.00 93.88 166 HIS A N 1
ATOM 1345 C CA . HIS A 1 166 ? -4.861 10.526 -18.206 1.00 93.88 166 HIS A CA 1
ATOM 1346 C C . HIS A 1 166 ? -4.391 9.588 -17.090 1.00 93.88 166 HIS A C 1
ATOM 1348 O O . HIS A 1 166 ? -3.193 9.384 -16.882 1.00 93.88 166 HIS A O 1
ATOM 1354 N N . ASP A 1 167 ? -5.351 8.931 -16.432 1.00 94.88 167 ASP A N 1
ATOM 1355 C CA . ASP A 1 167 ? -5.108 7.968 -15.351 1.00 94.88 167 ASP A CA 1
ATOM 1356 C C . ASP A 1 167 ? -4.140 6.848 -15.769 1.00 94.88 167 ASP A C 1
ATOM 1358 O O . ASP A 1 167 ? -3.321 6.410 -14.966 1.00 94.88 167 ASP A O 1
ATOM 1362 N N . SER A 1 168 ? -4.196 6.397 -17.028 1.00 93.19 168 SER A N 1
ATOM 1363 C CA . SER A 1 168 ? -3.314 5.353 -17.574 1.00 93.19 168 SER A CA 1
ATOM 1364 C C . SER A 1 168 ? -1.836 5.753 -17.560 1.00 93.19 168 SER A C 1
ATOM 1366 O O . SER A 1 168 ? -0.984 4.951 -17.167 1.00 93.19 168 SER A O 1
ATOM 1368 N N . GLY A 1 169 ? -1.525 6.992 -17.941 1.00 94.38 169 GLY A N 1
ATOM 1369 C CA . GLY A 1 169 ? -0.158 7.507 -17.912 1.00 94.38 169 GLY A CA 1
ATOM 1370 C C . GLY A 1 169 ? 0.341 7.692 -16.480 1.00 94.38 169 GLY A C 1
ATOM 1371 O O . GLY A 1 169 ? 1.454 7.269 -16.169 1.00 94.38 169 GLY A O 1
ATOM 1372 N N . ARG A 1 170 ? -0.511 8.195 -15.572 1.00 96.44 170 ARG A N 1
ATOM 1373 C CA . ARG A 1 170 ? -0.175 8.312 -14.140 1.00 96.44 170 ARG A CA 1
ATOM 1374 C C . ARG A 1 170 ? 0.080 6.953 -13.485 1.00 96.44 170 ARG A C 1
ATOM 1376 O O . ARG A 1 170 ? 1.045 6.807 -12.738 1.00 96.44 170 ARG A O 1
ATOM 1383 N N . VAL A 1 171 ? -0.737 5.941 -13.803 1.00 95.88 171 VAL A N 1
ATOM 1384 C CA . VAL A 1 171 ? -0.500 4.546 -13.388 1.00 95.88 171 VAL A CA 1
ATOM 1385 C C . VAL A 1 171 ? 0.857 4.063 -13.895 1.00 95.88 171 VAL A C 1
ATOM 1387 O O . VAL A 1 171 ? 1.640 3.534 -13.111 1.00 95.88 171 VAL A O 1
ATOM 1390 N N . THR A 1 172 ? 1.166 4.289 -15.173 1.00 95.88 172 THR A N 1
ATOM 1391 C CA . THR A 1 172 ? 2.438 3.849 -15.764 1.00 95.88 172 THR A CA 1
ATOM 1392 C C . THR A 1 172 ? 3.638 4.523 -15.092 1.00 95.88 172 THR A C 1
ATOM 1394 O O . THR A 1 172 ? 4.620 3.853 -14.774 1.00 95.88 172 THR A O 1
ATOM 1397 N N . ALA A 1 173 ? 3.554 5.826 -14.814 1.00 97.38 173 ALA A N 1
ATOM 1398 C CA . ALA A 1 173 ? 4.592 6.567 -14.100 1.00 97.38 173 ALA A CA 1
ATOM 1399 C C . ALA A 1 173 ? 4.824 6.012 -12.683 1.00 97.38 173 ALA A C 1
ATOM 1401 O O . ALA A 1 173 ? 5.969 5.782 -12.290 1.00 97.38 173 ALA A O 1
ATOM 1402 N N . ALA A 1 174 ? 3.748 5.723 -11.943 1.00 97.44 174 ALA A N 1
ATOM 1403 C CA . ALA A 1 174 ? 3.840 5.093 -10.628 1.00 97.44 174 ALA A CA 1
ATOM 1404 C C . ALA A 1 174 ? 4.452 3.679 -10.701 1.00 97.44 174 ALA A C 1
ATOM 1406 O O . ALA A 1 174 ? 5.264 3.317 -9.855 1.00 97.44 174 ALA A O 1
ATOM 1407 N N . GLU A 1 175 ? 4.124 2.887 -11.725 1.00 96.31 175 GLU A N 1
ATOM 1408 C CA . GLU A 1 175 ? 4.682 1.540 -11.923 1.00 96.31 175 GLU A CA 1
ATOM 1409 C C . GLU A 1 175 ? 6.179 1.561 -12.274 1.00 96.31 175 GLU A C 1
ATOM 1411 O O . GLU A 1 175 ? 6.941 0.741 -11.752 1.00 96.31 175 GLU A O 1
ATOM 1416 N N . ILE A 1 176 ? 6.619 2.517 -13.104 1.00 96.94 176 ILE A N 1
ATOM 1417 C CA . ILE A 1 176 ? 8.044 2.753 -13.387 1.00 96.94 176 ILE A CA 1
ATOM 1418 C C . ILE A 1 176 ? 8.775 3.107 -12.093 1.00 96.94 176 ILE A C 1
ATOM 1420 O O . ILE A 1 176 ? 9.771 2.467 -11.758 1.00 96.94 176 ILE A O 1
ATOM 1424 N N . LEU A 1 177 ? 8.258 4.083 -11.343 1.00 97.50 177 LEU A N 1
ATOM 1425 C CA . LEU A 1 177 ? 8.870 4.545 -10.101 1.00 97.50 177 LEU A CA 1
ATOM 1426 C C . LEU A 1 177 ? 8.958 3.427 -9.055 1.00 97.50 177 LEU A C 1
ATOM 1428 O O . LEU A 1 177 ? 10.001 3.238 -8.437 1.00 97.50 177 LEU A O 1
ATOM 1432 N N . ASN A 1 178 ? 7.889 2.644 -8.895 1.00 96.62 178 ASN A N 1
ATOM 1433 C CA . ASN A 1 178 ? 7.870 1.515 -7.971 1.00 96.62 178 ASN A CA 1
ATOM 1434 C C . ASN A 1 178 ? 8.907 0.446 -8.343 1.00 96.62 178 ASN A C 1
ATOM 1436 O O . ASN A 1 178 ? 9.551 -0.120 -7.465 1.00 96.62 178 ASN A O 1
ATOM 1440 N N . SER A 1 179 ? 9.066 0.169 -9.639 1.00 95.88 179 SER A N 1
ATOM 1441 C CA . SER A 1 179 ? 10.042 -0.808 -10.131 1.00 95.88 179 SER A CA 1
ATOM 1442 C C . SER A 1 179 ? 11.474 -0.307 -9.953 1.00 95.88 179 SER A C 1
ATOM 1444 O O . SER A 1 179 ? 12.331 -1.076 -9.532 1.00 95.88 179 SER A O 1
ATOM 1446 N N . LEU A 1 180 ? 11.722 0.984 -10.205 1.00 95.19 180 LEU A N 1
ATOM 1447 C CA . LEU A 1 180 ? 13.020 1.613 -9.962 1.00 95.19 180 LEU A CA 1
ATOM 1448 C C . LEU A 1 180 ? 13.427 1.495 -8.488 1.00 95.19 180 LEU A C 1
ATOM 1450 O O . LEU A 1 180 ? 14.543 1.084 -8.196 1.00 95.19 180 LEU A O 1
ATOM 1454 N N . LEU A 1 181 ? 12.512 1.785 -7.558 1.00 94.12 181 LEU A N 1
ATOM 1455 C CA . LEU A 1 181 ? 12.772 1.656 -6.120 1.00 94.12 181 LEU A CA 1
ATOM 1456 C C . LEU A 1 181 ? 13.183 0.226 -5.718 1.00 94.12 181 LEU A C 1
ATOM 1458 O O . LEU A 1 181 ? 13.941 0.041 -4.777 1.00 94.12 181 LEU A O 1
ATOM 1462 N N . GLN A 1 182 ? 12.747 -0.813 -6.428 1.00 92.38 182 GLN A N 1
ATOM 1463 C CA . GLN A 1 182 ? 13.137 -2.187 -6.086 1.00 92.38 182 GLN A CA 1
ATOM 1464 C C . GLN A 1 182 ? 14.594 -2.521 -6.441 1.00 92.38 182 GLN A C 1
ATOM 1466 O O . GLN A 1 182 ? 15.136 -3.481 -5.892 1.00 92.38 182 GLN A O 1
ATOM 1471 N N . SER A 1 183 ? 15.222 -1.762 -7.343 1.00 91.56 183 SER A N 1
ATOM 1472 C CA . SER A 1 183 ? 16.573 -2.027 -7.856 1.00 91.56 183 SER A CA 1
ATOM 1473 C C . SER A 1 183 ? 17.548 -0.852 -7.724 1.00 91.56 183 SER A C 1
ATOM 1475 O O . SER A 1 183 ? 18.693 -0.972 -8.158 1.00 91.56 183 SER A O 1
ATOM 1477 N N . ILE A 1 184 ? 17.119 0.270 -7.142 1.00 91.31 184 ILE A N 1
ATOM 1478 C CA . ILE A 1 184 ? 17.935 1.477 -6.980 1.00 91.31 184 ILE A CA 1
ATOM 1479 C C . ILE A 1 184 ? 19.104 1.247 -5.993 1.00 91.31 184 ILE A C 1
ATOM 1481 O O . ILE A 1 184 ? 18.893 0.678 -4.919 1.00 91.31 184 ILE A O 1
ATOM 1485 N N . PRO A 1 185 ? 20.337 1.687 -6.318 1.00 90.50 185 PRO A N 1
ATOM 1486 C CA . PRO A 1 185 ? 21.455 1.698 -5.368 1.00 90.50 185 PRO A CA 1
ATOM 1487 C C . PRO A 1 185 ? 21.199 2.623 -4.166 1.00 90.50 185 PRO A C 1
ATOM 1489 O O . PRO A 1 185 ? 20.554 3.660 -4.315 1.00 90.50 185 PRO A O 1
ATOM 1492 N N . GLU A 1 186 ? 21.728 2.281 -2.984 1.00 89.44 186 GLU A N 1
ATOM 1493 C CA . GLU A 1 186 ? 21.486 3.015 -1.723 1.00 89.44 186 GLU A CA 1
ATOM 1494 C C . GLU A 1 186 ? 21.946 4.481 -1.808 1.00 89.44 186 GLU A C 1
ATOM 1496 O O . GLU A 1 186 ? 21.203 5.392 -1.468 1.00 89.44 186 GLU A O 1
ATOM 1501 N N . ASP A 1 187 ? 23.125 4.719 -2.370 1.00 90.06 187 ASP A N 1
ATOM 1502 C CA . ASP A 1 187 ? 23.719 6.033 -2.618 1.00 90.06 187 ASP A CA 1
ATOM 1503 C C . ASP A 1 187 ? 22.905 6.905 -3.586 1.00 90.06 187 ASP A C 1
ATOM 1505 O O . ASP A 1 187 ? 22.828 8.117 -3.411 1.00 90.06 187 ASP A O 1
ATOM 1509 N N . CYS A 1 188 ? 22.242 6.304 -4.575 1.00 90.31 188 CYS A N 1
ATOM 1510 C CA . CYS A 1 188 ? 21.331 7.039 -5.453 1.00 90.31 188 CYS A CA 1
ATOM 1511 C C . CYS A 1 188 ? 19.977 7.305 -4.782 1.00 90.31 188 CYS A C 1
ATOM 1513 O O . CYS A 1 188 ? 19.377 8.357 -4.986 1.00 90.31 188 CYS A O 1
ATOM 1515 N N . PHE A 1 189 ? 19.489 6.350 -3.990 1.00 91.31 189 PHE A N 1
ATOM 1516 C CA . PHE A 1 189 ? 18.230 6.457 -3.262 1.00 91.31 189 PHE A CA 1
ATOM 1517 C C . PHE A 1 189 ? 18.249 7.595 -2.235 1.00 91.31 189 PHE A C 1
ATOM 1519 O O . PHE A 1 189 ? 17.287 8.362 -2.172 1.00 91.31 189 PHE A O 1
ATOM 1526 N N . GLU A 1 190 ? 19.344 7.740 -1.485 1.00 89.12 190 GLU A N 1
ATOM 1527 C CA . GLU A 1 190 ? 19.498 8.789 -0.469 1.00 89.12 190 GLU A CA 1
ATOM 1528 C C . GLU A 1 190 ? 19.317 10.209 -1.034 1.00 89.12 190 GLU A C 1
ATOM 1530 O O . GLU A 1 190 ? 18.749 11.062 -0.356 1.00 89.12 190 GLU A O 1
ATOM 1535 N N . GLU A 1 191 ? 19.724 10.452 -2.282 1.00 89.62 191 GLU A N 1
ATOM 1536 C CA . GLU A 1 191 ? 19.604 11.763 -2.939 1.00 89.62 191 GLU A CA 1
ATOM 1537 C C . GLU A 1 191 ? 18.163 12.088 -3.370 1.00 89.62 191 GLU A C 1
ATOM 1539 O O . GLU A 1 191 ? 17.743 13.244 -3.351 1.00 89.62 191 GLU A O 1
ATOM 1544 N N . VAL A 1 192 ? 17.373 11.076 -3.747 1.00 91.81 192 VAL A N 1
ATOM 1545 C CA . VAL A 1 192 ? 16.049 11.283 -4.367 1.00 91.81 192 VAL A CA 1
ATOM 1546 C C . VAL A 1 192 ? 14.870 10.961 -3.448 1.00 91.81 192 VAL A C 1
ATOM 1548 O O . VAL A 1 192 ? 13.733 11.336 -3.750 1.00 91.81 192 VAL A O 1
ATOM 1551 N N . LYS A 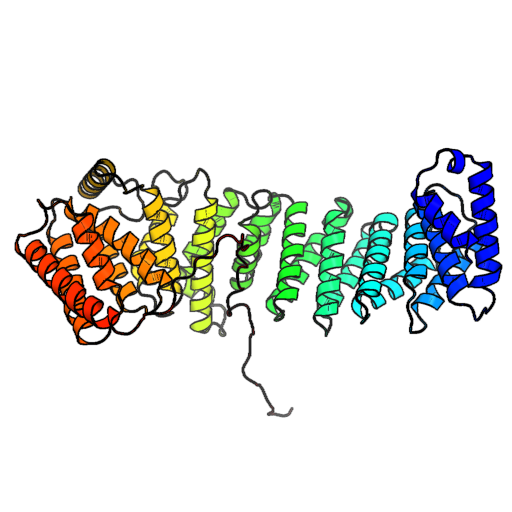1 193 ? 15.091 10.276 -2.320 1.00 89.75 193 LYS A N 1
ATOM 1552 C CA . LYS A 1 193 ? 14.018 9.791 -1.435 1.00 89.75 193 LYS A CA 1
ATOM 1553 C C . LYS A 1 193 ? 13.090 10.888 -0.920 1.00 89.75 193 LYS A C 1
ATOM 1555 O O . LYS A 1 193 ? 11.874 10.693 -0.911 1.00 89.75 193 LYS A O 1
ATOM 1560 N N . GLU A 1 194 ? 13.630 12.044 -0.526 1.00 87.56 194 GLU A N 1
ATOM 1561 C CA . GLU A 1 194 ? 12.835 13.150 0.018 1.00 87.56 194 GLU A CA 1
ATOM 1562 C C . GLU A 1 194 ? 11.973 13.779 -1.078 1.00 87.56 194 GLU A C 1
ATOM 1564 O O . GLU A 1 194 ? 10.784 14.034 -0.873 1.00 87.56 194 GLU A O 1
ATOM 1569 N N . LEU A 1 195 ? 12.546 13.954 -2.271 1.00 90.88 195 LEU A N 1
ATOM 1570 C CA . LEU A 1 195 ? 11.843 14.459 -3.444 1.00 90.88 195 LEU A CA 1
ATOM 1571 C C . LEU A 1 195 ? 10.685 13.533 -3.841 1.00 90.88 195 LEU A C 1
ATOM 1573 O O . LEU A 1 195 ? 9.558 14.001 -4.029 1.00 90.88 195 LEU A O 1
ATOM 1577 N N . ILE A 1 196 ? 10.949 12.225 -3.936 1.00 93.44 196 ILE A N 1
ATOM 1578 C CA . ILE A 1 196 ? 9.927 11.217 -4.237 1.00 93.44 196 ILE A CA 1
ATOM 1579 C C . ILE A 1 196 ? 8.827 11.272 -3.179 1.00 93.44 196 ILE A C 1
ATOM 1581 O O . ILE A 1 196 ? 7.650 11.371 -3.525 1.00 93.44 196 ILE A O 1
ATOM 1585 N N . PHE A 1 197 ? 9.196 11.261 -1.897 1.00 89.06 197 PHE A N 1
ATOM 1586 C CA . PHE A 1 197 ? 8.244 11.294 -0.795 1.00 89.06 197 PHE A CA 1
ATOM 1587 C C . PHE A 1 197 ? 7.312 12.509 -0.874 1.00 89.06 197 PHE A C 1
ATOM 1589 O O . PHE A 1 197 ? 6.092 12.351 -0.937 1.00 89.06 197 PHE A O 1
ATOM 1596 N N . LEU A 1 198 ? 7.875 13.720 -0.941 1.00 86.81 198 LEU A N 1
ATOM 1597 C CA . LEU A 1 198 ? 7.102 14.963 -0.980 1.00 86.81 198 LEU A CA 1
ATOM 1598 C C . LEU A 1 198 ? 6.186 15.029 -2.205 1.00 86.81 198 LEU A C 1
ATOM 1600 O O . LEU A 1 198 ? 5.029 15.450 -2.100 1.00 86.81 198 LEU A O 1
ATOM 1604 N N . LYS A 1 199 ? 6.669 14.572 -3.365 1.00 91.56 199 LYS A N 1
ATOM 1605 C CA . LYS A 1 199 ? 5.859 14.530 -4.580 1.00 91.56 199 LYS A CA 1
ATOM 1606 C C . LYS A 1 199 ? 4.704 13.536 -4.466 1.00 91.56 199 LYS A C 1
ATOM 1608 O O . LYS A 1 199 ? 3.591 13.866 -4.885 1.00 91.56 199 LYS A O 1
ATOM 1613 N N . LEU A 1 200 ? 4.929 12.353 -3.895 1.00 90.06 200 LEU A N 1
ATOM 1614 C CA . LEU A 1 200 ? 3.869 11.369 -3.667 1.00 90.06 200 LEU A CA 1
ATOM 1615 C C . LEU A 1 200 ? 2.788 11.935 -2.745 1.00 90.06 200 LEU A C 1
ATOM 1617 O O . LEU A 1 200 ? 1.613 11.844 -3.091 1.00 90.06 200 LEU A O 1
ATOM 1621 N N . LEU A 1 201 ? 3.164 12.602 -1.646 1.00 83.56 201 LEU A N 1
ATOM 1622 C CA . LEU A 1 201 ? 2.194 13.238 -0.744 1.00 83.56 201 LEU A CA 1
ATOM 1623 C C . LEU A 1 201 ? 1.329 14.273 -1.467 1.00 83.56 201 LEU A C 1
ATOM 1625 O O . LEU A 1 201 ? 0.100 14.214 -1.411 1.00 83.56 201 LEU A O 1
ATOM 1629 N N . ALA A 1 202 ? 1.971 15.182 -2.202 1.00 84.56 202 ALA A N 1
ATOM 1630 C CA . ALA A 1 202 ? 1.275 16.225 -2.947 1.00 84.56 202 ALA A CA 1
ATOM 1631 C C . ALA A 1 202 ? 0.345 15.658 -4.035 1.00 84.56 202 ALA A C 1
ATOM 1633 O O . ALA A 1 202 ? -0.696 16.251 -4.332 1.00 84.56 202 ALA A O 1
ATOM 1634 N N . THR A 1 203 ? 0.719 14.524 -4.635 1.00 88.88 203 THR A N 1
ATOM 1635 C CA . THR A 1 203 ? -0.085 13.841 -5.658 1.00 88.88 203 THR A CA 1
ATOM 1636 C C . THR A 1 203 ? -1.274 13.124 -5.018 1.00 88.88 203 THR A C 1
ATOM 1638 O O . THR A 1 203 ? -2.399 13.263 -5.491 1.00 88.88 203 THR A O 1
ATOM 1641 N N . MET A 1 204 ? -1.066 12.412 -3.906 1.00 84.00 204 MET A N 1
ATOM 1642 C CA . MET A 1 204 ? -2.120 11.654 -3.228 1.00 84.00 204 MET A CA 1
ATOM 1643 C C . MET A 1 204 ? -3.257 12.528 -2.687 1.00 84.00 204 MET A C 1
ATOM 1645 O O . MET A 1 204 ? -4.408 12.106 -2.780 1.00 84.00 204 MET A O 1
ATOM 1649 N N . ASP A 1 205 ? -2.981 13.736 -2.175 1.00 77.06 205 ASP A N 1
ATOM 1650 C CA . ASP A 1 205 ? -4.051 14.648 -1.717 1.00 77.06 205 ASP A CA 1
ATOM 1651 C C . ASP A 1 205 ? -4.984 15.082 -2.869 1.00 77.06 205 ASP A C 1
ATOM 1653 O O . ASP A 1 205 ? -6.194 15.290 -2.695 1.00 77.06 205 ASP A O 1
ATOM 1657 N N . LYS A 1 206 ? -4.440 15.201 -4.083 1.00 83.81 206 LYS A N 1
ATOM 1658 C CA . LYS A 1 206 ? -5.184 15.677 -5.257 1.00 83.81 206 LYS A CA 1
ATOM 1659 C C . LYS A 1 206 ? -5.803 14.544 -6.072 1.00 83.81 206 LYS A C 1
ATOM 1661 O O . LYS A 1 206 ? -6.803 14.781 -6.754 1.00 83.81 206 LYS A O 1
ATOM 1666 N N . GLU A 1 207 ? -5.234 13.343 -6.008 1.00 88.25 207 GLU A N 1
ATOM 1667 C CA . GLU A 1 207 ? -5.620 12.213 -6.849 1.00 88.25 207 GLU A CA 1
ATOM 1668 C C . GLU A 1 207 ? -7.017 11.676 -6.504 1.00 88.25 207 GLU A C 1
ATOM 1670 O O . GLU A 1 207 ? -7.358 11.397 -5.352 1.00 88.25 207 GLU A O 1
ATOM 1675 N N . LYS A 1 208 ? -7.838 11.493 -7.541 1.00 85.88 208 LYS A N 1
ATOM 1676 C CA . LYS A 1 208 ? -9.229 11.036 -7.420 1.00 85.88 208 LYS A CA 1
ATOM 1677 C C . LYS A 1 208 ? -9.418 9.615 -7.935 1.00 85.88 208 LYS A C 1
ATOM 1679 O O . LYS A 1 208 ? -10.333 8.930 -7.477 1.00 85.88 208 LYS A O 1
ATOM 1684 N N . ALA A 1 209 ? -8.576 9.174 -8.867 1.00 89.38 209 ALA A N 1
ATOM 1685 C CA . ALA A 1 209 ? -8.661 7.856 -9.462 1.00 89.38 209 ALA A CA 1
ATOM 1686 C C . ALA A 1 209 ? -8.229 6.789 -8.438 1.00 89.38 209 ALA A C 1
ATOM 1688 O O . ALA A 1 209 ? -7.097 6.826 -7.942 1.00 89.38 209 ALA A O 1
ATOM 1689 N N . PRO A 1 210 ? -9.096 5.813 -8.103 1.00 86.94 210 PRO A N 1
ATOM 1690 C CA . PRO A 1 210 ? -8.783 4.808 -7.089 1.00 86.94 210 PRO A CA 1
ATOM 1691 C C . PRO A 1 210 ? -7.558 3.975 -7.475 1.00 86.94 210 PRO A C 1
ATOM 1693 O O . PRO A 1 210 ? -6.670 3.795 -6.647 1.00 86.94 210 PRO A O 1
ATOM 1696 N N . LYS A 1 211 ? -7.458 3.578 -8.749 1.00 90.62 211 LYS A N 1
ATOM 1697 C CA . LYS A 1 211 ? -6.337 2.792 -9.277 1.00 90.62 211 LYS A CA 1
ATOM 1698 C C . LYS A 1 211 ? -4.998 3.532 -9.201 1.00 90.62 211 LYS A C 1
ATOM 1700 O O . LYS A 1 211 ? -3.981 2.923 -8.888 1.00 90.62 211 LYS A O 1
ATOM 1705 N N . VAL A 1 212 ? -4.983 4.843 -9.460 1.00 93.62 212 VAL A N 1
ATOM 1706 C CA . VAL A 1 212 ? -3.747 5.636 -9.354 1.00 93.62 212 VAL A CA 1
ATOM 1707 C C . VAL A 1 212 ? -3.309 5.721 -7.894 1.00 93.62 212 VAL A C 1
ATOM 1709 O O . VAL A 1 212 ? -2.148 5.471 -7.597 1.00 93.62 212 VAL A O 1
ATOM 1712 N N . ARG A 1 213 ? -4.228 5.987 -6.955 1.00 89.12 213 ARG A N 1
ATOM 1713 C CA . ARG A 1 213 ? -3.879 6.019 -5.522 1.00 89.12 213 ARG A CA 1
ATOM 1714 C C . ARG A 1 213 ? -3.389 4.690 -4.982 1.00 89.12 213 ARG A C 1
ATOM 1716 O O . ARG A 1 213 ? -2.494 4.696 -4.146 1.00 89.12 213 ARG A O 1
ATOM 1723 N N . GLU A 1 214 ? -3.969 3.582 -5.434 1.00 87.12 214 GLU A N 1
ATOM 1724 C CA . GLU A 1 214 ? -3.482 2.244 -5.097 1.00 87.12 214 GLU A CA 1
ATOM 1725 C C . GLU A 1 214 ? -2.002 2.115 -5.485 1.00 87.12 214 GLU A C 1
ATOM 1727 O O . GLU A 1 214 ? -1.165 1.829 -4.630 1.00 87.12 214 GLU A O 1
ATOM 1732 N N . ARG A 1 215 ? -1.657 2.466 -6.732 1.00 93.56 215 ARG A N 1
ATOM 1733 C CA . ARG A 1 215 ? -0.274 2.428 -7.227 1.00 93.56 215 ARG A CA 1
ATOM 1734 C C . ARG A 1 215 ? 0.652 3.415 -6.518 1.00 93.56 215 ARG A C 1
ATOM 1736 O O . ARG A 1 215 ? 1.779 3.051 -6.206 1.00 93.56 215 ARG A O 1
ATOM 1743 N N . LEU A 1 216 ? 0.197 4.628 -6.199 1.00 91.94 216 LEU A N 1
ATOM 1744 C CA . LEU A 1 216 ? 0.963 5.573 -5.369 1.00 91.94 216 LEU A CA 1
ATOM 1745 C C . LEU A 1 216 ? 1.230 5.001 -3.966 1.00 91.94 216 LEU A C 1
ATOM 1747 O O . LEU A 1 216 ? 2.321 5.172 -3.424 1.00 91.94 216 LEU A O 1
ATOM 1751 N N . GLY A 1 217 ? 0.256 4.286 -3.396 1.00 87.38 217 GLY A N 1
ATOM 1752 C CA . GLY A 1 217 ? 0.411 3.567 -2.136 1.00 87.38 217 GLY A CA 1
ATOM 1753 C C . GLY A 1 217 ? 1.455 2.452 -2.218 1.00 87.38 217 GLY A C 1
ATOM 1754 O O . GLY A 1 217 ? 2.243 2.293 -1.287 1.00 87.38 217 GLY A O 1
ATOM 1755 N N . ASP A 1 218 ? 1.512 1.722 -3.334 1.00 90.12 218 ASP A N 1
ATOM 1756 C CA . ASP A 1 218 ? 2.551 0.715 -3.585 1.00 90.12 218 ASP A CA 1
ATOM 1757 C C . ASP A 1 218 ? 3.949 1.350 -3.649 1.00 90.12 218 ASP A C 1
ATOM 1759 O O . ASP A 1 218 ? 4.876 0.848 -3.009 1.00 90.12 218 ASP A O 1
ATOM 1763 N N . VAL A 1 219 ? 4.089 2.494 -4.333 1.00 93.44 219 VAL A N 1
ATOM 1764 C CA . VAL A 1 219 ? 5.352 3.253 -4.383 1.00 93.44 219 VAL A CA 1
ATOM 1765 C C . VAL A 1 219 ? 5.776 3.692 -2.980 1.00 93.44 219 VAL A C 1
ATOM 1767 O O . VAL A 1 219 ? 6.926 3.477 -2.601 1.00 93.44 219 VAL A O 1
ATOM 1770 N N . LEU A 1 220 ? 4.865 4.266 -2.184 1.00 88.62 220 LEU A N 1
ATOM 1771 C CA . LEU A 1 220 ? 5.167 4.673 -0.807 1.00 88.62 220 LEU A CA 1
ATOM 1772 C C . LEU A 1 220 ? 5.635 3.490 0.044 1.00 88.62 220 LEU A C 1
ATOM 1774 O O . LEU A 1 220 ? 6.623 3.608 0.765 1.00 88.62 220 LEU A O 1
ATOM 1778 N N . LYS A 1 221 ? 4.972 2.332 -0.053 1.00 86.00 221 LYS A N 1
ATOM 1779 C CA . LYS A 1 221 ? 5.403 1.120 0.660 1.00 86.00 221 LYS A CA 1
ATOM 1780 C C . LYS A 1 221 ? 6.819 0.709 0.258 1.00 86.00 221 LYS A C 1
ATOM 1782 O O . LYS A 1 221 ? 7.614 0.373 1.131 1.00 86.00 221 LYS A O 1
ATOM 1787 N N . SER A 1 222 ? 7.143 0.730 -1.035 1.00 90.12 222 SER A N 1
ATOM 1788 C CA . SER A 1 222 ? 8.495 0.421 -1.521 1.00 90.12 222 SER A CA 1
ATOM 1789 C C . SER A 1 222 ? 9.528 1.430 -1.021 1.00 90.12 222 SER A C 1
ATOM 1791 O O . SER A 1 222 ? 10.589 1.022 -0.558 1.00 90.12 222 SER A O 1
ATOM 1793 N N . LEU A 1 223 ? 9.189 2.722 -1.017 1.00 89.94 223 LEU A N 1
ATOM 1794 C CA . LEU A 1 223 ? 10.037 3.784 -0.478 1.00 89.94 223 LEU A CA 1
ATOM 1795 C C . LEU A 1 223 ? 10.381 3.527 0.998 1.00 89.94 223 LEU A C 1
ATOM 1797 O O . LEU A 1 223 ? 11.553 3.489 1.368 1.00 89.94 223 LEU A O 1
ATOM 1801 N N . PHE A 1 224 ? 9.374 3.280 1.839 1.00 84.62 224 PHE A N 1
ATOM 1802 C CA . PHE A 1 224 ? 9.608 3.043 3.265 1.00 84.62 224 PHE A CA 1
ATOM 1803 C C . PHE A 1 224 ? 10.343 1.725 3.553 1.00 84.62 224 PHE A C 1
ATOM 1805 O O . PHE A 1 224 ? 11.046 1.620 4.559 1.00 84.62 224 PHE A O 1
ATOM 1812 N N . LYS A 1 225 ? 10.221 0.713 2.684 1.00 85.25 225 LYS A N 1
ATOM 1813 C CA . LYS A 1 225 ? 11.006 -0.528 2.801 1.00 85.25 225 LYS A CA 1
ATOM 1814 C C . LYS A 1 225 ? 12.506 -0.284 2.630 1.00 85.25 225 LYS A C 1
ATOM 1816 O O . LYS A 1 225 ? 13.284 -0.917 3.341 1.00 85.25 225 LYS A O 1
ATOM 1821 N N . LEU A 1 226 ? 12.900 0.600 1.712 1.00 85.81 226 LEU A N 1
ATOM 1822 C CA . LEU A 1 226 ? 14.309 0.917 1.439 1.00 85.81 226 LEU A CA 1
ATOM 1823 C C . LEU A 1 226 ? 14.939 1.770 2.531 1.00 85.81 226 LEU A C 1
ATOM 1825 O O . LEU A 1 226 ? 16.060 1.501 2.950 1.00 85.81 226 LEU A O 1
ATOM 1829 N N . GLU A 1 227 ? 14.189 2.753 3.021 1.00 78.88 227 GLU A N 1
ATOM 1830 C CA . GLU A 1 227 ? 14.657 3.723 4.011 1.00 78.88 227 GLU A CA 1
ATOM 1831 C C . GLU A 1 227 ? 15.036 3.078 5.357 1.00 78.88 227 GLU A C 1
ATOM 1833 O O . GLU A 1 227 ? 15.770 3.659 6.160 1.00 78.88 227 GLU A O 1
ATOM 1838 N N . LYS A 1 228 ? 14.574 1.838 5.591 1.00 69.38 228 LYS A N 1
ATOM 1839 C CA . LYS A 1 228 ? 14.691 1.098 6.856 1.00 69.38 228 LYS A CA 1
ATOM 1840 C C . LYS A 1 228 ? 13.979 1.879 7.990 1.00 69.38 228 LYS A C 1
ATOM 1842 O O . LYS A 1 228 ? 13.676 3.062 7.899 1.00 69.38 228 LYS A O 1
ATOM 1847 N N . ARG A 1 229 ? 13.660 1.214 9.104 1.00 57.94 229 ARG A N 1
ATOM 1848 C CA . ARG A 1 229 ? 12.757 1.712 10.179 1.00 57.94 229 ARG A CA 1
ATOM 1849 C C . ARG A 1 229 ? 13.081 3.089 10.801 1.00 57.94 229 ARG A C 1
ATOM 1851 O O . ARG A 1 229 ? 12.269 3.610 11.552 1.00 57.94 229 ARG A O 1
ATOM 1858 N N . LYS A 1 230 ? 14.248 3.683 10.532 1.00 57.34 230 LYS A N 1
ATOM 1859 C CA . LYS A 1 230 ? 14.726 4.912 11.192 1.00 57.34 230 LYS A CA 1
ATOM 1860 C C . LYS A 1 230 ? 13.952 6.175 10.799 1.00 57.34 230 LYS A C 1
ATOM 1862 O O . LYS A 1 230 ? 14.003 7.151 11.541 1.00 57.34 230 LYS A O 1
ATOM 1867 N N . SER A 1 231 ? 13.263 6.183 9.658 1.00 61.06 231 SER A N 1
ATOM 1868 C CA . SER A 1 231 ? 12.640 7.402 9.133 1.00 61.06 231 SER A CA 1
ATOM 1869 C C . SER A 1 231 ? 11.141 7.510 9.364 1.00 61.06 231 SER A C 1
ATOM 1871 O O . SER A 1 231 ? 10.634 8.620 9.266 1.00 61.06 231 SER A O 1
ATOM 1873 N N . LEU A 1 232 ? 10.417 6.414 9.630 1.00 61.88 232 LEU A N 1
ATOM 1874 C CA . LEU A 1 232 ? 8.957 6.469 9.708 1.00 61.88 232 LEU A CA 1
ATOM 1875 C C . LEU A 1 232 ? 8.531 7.443 10.797 1.00 61.88 232 LEU A C 1
ATOM 1877 O O . LEU A 1 232 ? 7.844 8.403 10.485 1.00 61.88 232 LEU A O 1
ATOM 1881 N N . THR A 1 233 ? 9.014 7.287 12.030 1.00 59.66 233 THR A N 1
ATOM 1882 C CA . THR A 1 233 ? 8.761 8.240 13.124 1.00 59.66 233 THR A CA 1
ATOM 1883 C C . THR A 1 233 ? 9.099 9.686 12.750 1.00 59.66 233 THR A C 1
ATOM 1885 O O . THR A 1 233 ? 8.309 10.588 13.024 1.00 59.66 233 THR A O 1
ATOM 1888 N N . ALA A 1 234 ? 10.232 9.926 12.081 1.00 62.53 234 ALA A N 1
ATOM 1889 C CA . ALA A 1 234 ? 10.667 11.262 11.672 1.00 62.53 234 ALA A CA 1
ATOM 1890 C C . ALA A 1 234 ? 9.795 11.857 10.555 1.00 62.53 234 ALA A C 1
ATOM 1892 O O . ALA A 1 234 ? 9.497 13.050 10.562 1.00 62.53 234 ALA A O 1
ATOM 1893 N N . ILE A 1 235 ? 9.374 11.032 9.602 1.00 62.03 235 ILE A N 1
ATOM 1894 C CA . ILE A 1 235 ? 8.505 11.401 8.489 1.00 62.03 235 ILE A CA 1
ATOM 1895 C C . ILE A 1 235 ? 7.090 11.657 9.013 1.00 62.03 235 ILE A C 1
ATOM 1897 O O . ILE A 1 235 ? 6.514 12.702 8.731 1.00 62.03 235 ILE A O 1
ATOM 1901 N N . ILE A 1 236 ? 6.571 10.764 9.854 1.00 62.97 236 ILE A N 1
ATOM 1902 C CA . ILE A 1 236 ? 5.287 10.870 10.552 1.00 62.97 236 ILE A CA 1
ATOM 1903 C C . ILE A 1 236 ? 5.224 12.156 11.383 1.00 62.97 236 ILE A C 1
ATOM 1905 O O . ILE A 1 236 ? 4.237 12.885 11.311 1.00 62.97 236 ILE A O 1
ATOM 1909 N N . ALA A 1 237 ? 6.287 12.469 12.129 1.00 61.44 237 ALA A N 1
ATOM 1910 C CA . ALA A 1 237 ? 6.377 13.690 12.927 1.00 61.44 237 ALA A CA 1
ATOM 1911 C C . ALA A 1 237 ? 6.410 14.970 12.073 1.00 61.44 237 ALA A C 1
ATOM 1913 O O . ALA A 1 237 ? 6.000 16.031 12.541 1.00 61.44 237 ALA A O 1
ATOM 1914 N N . LYS A 1 238 ? 6.886 14.879 10.825 1.00 61.00 238 LYS A N 1
ATOM 1915 C CA . LYS A 1 238 ? 6.986 16.004 9.886 1.00 61.00 238 LYS A CA 1
ATOM 1916 C C . LYS A 1 238 ? 5.731 16.223 9.042 1.00 61.00 238 LYS A C 1
ATOM 1918 O O . LYS A 1 238 ? 5.678 17.249 8.374 1.00 61.00 238 LYS A O 1
ATOM 1923 N N . VAL A 1 239 ? 4.746 15.317 9.034 1.00 67.62 239 VAL A N 1
ATOM 1924 C CA . VAL A 1 239 ? 3.507 15.483 8.249 1.00 67.62 239 VAL A CA 1
ATOM 1925 C C . VAL A 1 239 ? 2.525 16.375 9.027 1.00 67.62 239 VAL A C 1
ATOM 1927 O O . VAL A 1 239 ? 1.932 15.919 10.007 1.00 67.62 239 VAL A O 1
ATOM 1930 N N . PRO A 1 240 ? 2.318 17.644 8.616 1.00 62.94 240 PRO A N 1
ATOM 1931 C CA . PRO A 1 240 ? 1.464 18.565 9.364 1.00 62.94 240 PRO A CA 1
ATOM 1932 C C . PRO A 1 240 ? -0.028 18.274 9.145 1.00 62.94 240 PRO A C 1
ATOM 1934 O O . PRO A 1 240 ? -0.853 18.537 10.021 1.00 62.94 240 PRO A O 1
ATOM 1937 N N . GLU A 1 241 ? -0.382 17.717 7.985 1.00 73.44 241 GLU A N 1
ATOM 1938 C CA . GLU A 1 241 ? -1.761 17.449 7.581 1.00 73.44 241 GLU A CA 1
ATOM 1939 C C . GLU A 1 241 ? -2.240 16.082 8.082 1.00 73.44 241 GLU A C 1
ATOM 1941 O O . GLU A 1 241 ? -1.693 15.037 7.731 1.00 73.44 241 GLU A O 1
ATOM 1946 N N . LEU A 1 242 ? -3.307 16.088 8.885 1.00 74.81 242 LEU A N 1
ATOM 1947 C CA . LEU A 1 242 ? -3.868 14.882 9.501 1.00 74.81 242 LEU A CA 1
ATOM 1948 C C . LEU A 1 242 ? -4.347 13.842 8.478 1.00 74.81 242 LEU A C 1
ATOM 1950 O O . LEU A 1 242 ? -4.108 12.653 8.669 1.00 74.81 242 LEU A O 1
ATOM 1954 N N . ASP A 1 243 ? -4.972 14.269 7.382 1.00 71.19 243 ASP A N 1
ATOM 1955 C CA . ASP A 1 243 ? -5.481 13.354 6.350 1.00 71.19 243 ASP A CA 1
ATOM 1956 C C . ASP A 1 243 ? -4.342 12.541 5.718 1.00 71.19 243 ASP A C 1
ATOM 1958 O O . ASP A 1 243 ? -4.425 11.318 5.577 1.00 71.19 243 ASP A O 1
ATOM 1962 N N . THR A 1 244 ? -3.244 13.227 5.402 1.00 71.75 244 THR A N 1
ATOM 1963 C CA . THR A 1 244 ? -2.024 12.645 4.843 1.00 71.75 244 THR A CA 1
ATOM 1964 C C . THR A 1 244 ? -1.351 11.714 5.850 1.00 71.75 244 THR A C 1
ATOM 1966 O O . THR A 1 244 ? -0.943 10.611 5.487 1.00 71.75 244 THR A O 1
ATOM 1969 N N . PHE A 1 245 ? -1.307 12.099 7.131 1.00 78.25 245 PHE A N 1
ATOM 1970 C CA . PHE A 1 245 ? -0.826 11.238 8.213 1.00 78.25 245 PHE A CA 1
ATOM 1971 C C . PHE A 1 245 ? -1.606 9.917 8.256 1.00 78.25 245 PHE A C 1
ATOM 1973 O O . PHE A 1 245 ? -1.009 8.845 8.155 1.00 78.25 245 PHE A O 1
ATOM 1980 N N . PHE A 1 246 ? -2.939 9.970 8.348 1.00 77.62 246 PHE A N 1
ATOM 1981 C CA . PHE A 1 246 ? -3.756 8.761 8.485 1.00 77.62 246 PHE A CA 1
ATOM 1982 C C . PHE A 1 246 ? -3.648 7.846 7.266 1.00 77.62 246 PHE A C 1
ATOM 1984 O O . PHE A 1 246 ? -3.603 6.624 7.419 1.00 77.62 246 PHE A O 1
ATOM 1991 N N . LEU A 1 247 ? -3.545 8.426 6.069 1.00 75.94 247 LEU A N 1
ATOM 1992 C CA . LEU A 1 247 ? -3.352 7.681 4.831 1.00 75.94 247 LEU A CA 1
ATOM 1993 C C . LEU A 1 247 ? -2.026 6.911 4.824 1.00 75.94 247 LEU A C 1
ATOM 1995 O O . LEU A 1 247 ? -2.023 5.708 4.563 1.00 75.94 247 LEU A O 1
ATOM 1999 N N . ILE A 1 248 ? -0.912 7.581 5.138 1.00 76.69 248 ILE A N 1
ATOM 2000 C CA . ILE A 1 248 ? 0.420 6.960 5.157 1.00 76.69 248 ILE A CA 1
ATOM 2001 C C . ILE A 1 248 ? 0.463 5.834 6.186 1.00 76.69 248 ILE A C 1
ATOM 2003 O O . ILE A 1 248 ? 0.830 4.707 5.853 1.00 76.69 248 ILE A O 1
ATOM 2007 N N . ILE A 1 249 ? 0.052 6.112 7.427 1.00 79.19 249 ILE A N 1
ATOM 2008 C CA . ILE A 1 249 ? 0.073 5.091 8.475 1.00 79.19 249 ILE A CA 1
ATOM 2009 C C . ILE A 1 249 ? -0.844 3.931 8.096 1.00 79.19 249 ILE A C 1
ATOM 2011 O O . ILE A 1 249 ? -0.450 2.772 8.197 1.00 79.19 249 ILE A O 1
ATOM 2015 N N . GLY A 1 250 ? -2.055 4.226 7.621 1.00 80.19 250 GLY A N 1
ATOM 2016 C CA . GLY A 1 250 ? -3.026 3.215 7.225 1.00 80.19 250 GLY A CA 1
ATOM 2017 C C . GLY A 1 250 ? -2.532 2.282 6.115 1.00 80.19 250 GLY A C 1
ATOM 2018 O O . GLY A 1 250 ? -3.027 1.155 6.041 1.00 80.19 250 GLY A O 1
ATOM 2019 N N . LEU A 1 251 ? -1.576 2.722 5.286 1.00 78.50 251 LEU A N 1
ATOM 2020 C CA . LEU A 1 251 ? -0.918 1.920 4.248 1.00 78.50 251 LEU A CA 1
ATOM 2021 C C . LEU A 1 251 ? 0.235 1.063 4.780 1.00 78.50 251 LEU A C 1
ATOM 2023 O O . LEU A 1 251 ? 0.479 -0.018 4.244 1.00 78.50 251 LEU A O 1
ATOM 2027 N N . VAL A 1 252 ? 0.961 1.558 5.783 1.00 78.62 252 VAL A N 1
ATOM 2028 C CA . VAL A 1 252 ? 2.232 0.973 6.235 1.00 78.62 252 VAL A CA 1
ATOM 2029 C C . VAL A 1 252 ? 2.079 0.112 7.490 1.00 78.62 252 VAL A C 1
ATOM 2031 O O . VAL A 1 252 ? 2.858 -0.817 7.682 1.00 78.62 252 VAL A O 1
ATOM 2034 N N . ILE A 1 253 ? 1.048 0.347 8.308 1.00 81.44 253 ILE A N 1
ATOM 2035 C CA . ILE A 1 253 ? 0.822 -0.354 9.585 1.00 81.44 253 ILE A CA 1
ATOM 2036 C C . ILE A 1 253 ? 0.751 -1.883 9.451 1.00 81.44 253 ILE A C 1
ATOM 2038 O O . ILE A 1 253 ? 1.054 -2.614 10.393 1.00 81.44 253 ILE A O 1
ATOM 2042 N N . ASP A 1 254 ? 0.373 -2.380 8.272 1.00 80.31 254 ASP A N 1
ATOM 2043 C CA . ASP A 1 254 ? 0.264 -3.809 7.991 1.00 80.31 254 ASP A CA 1
ATOM 2044 C C . ASP A 1 254 ? 1.607 -4.485 7.641 1.00 80.31 254 ASP A C 1
ATOM 2046 O O . ASP A 1 254 ? 1.696 -5.719 7.673 1.00 80.31 254 ASP A O 1
ATOM 2050 N N . ASP A 1 255 ? 2.657 -3.716 7.340 1.00 77.50 255 ASP A N 1
ATOM 2051 C CA . ASP A 1 255 ? 3.973 -4.227 6.954 1.00 77.50 255 ASP A CA 1
ATOM 2052 C C . ASP A 1 255 ? 4.957 -4.186 8.133 1.00 77.50 255 ASP A C 1
ATOM 2054 O O . ASP A 1 255 ? 5.519 -3.146 8.467 1.00 77.50 255 ASP A O 1
ATOM 2058 N N . THR A 1 256 ? 5.216 -5.341 8.749 1.00 73.69 256 THR A N 1
ATOM 2059 C CA . THR A 1 256 ? 6.084 -5.476 9.937 1.00 73.69 256 THR A CA 1
ATOM 2060 C C . THR A 1 256 ? 7.567 -5.217 9.666 1.00 73.69 256 THR A C 1
ATOM 2062 O O . THR A 1 256 ? 8.356 -5.040 10.601 1.00 73.69 256 THR A O 1
ATOM 2065 N N . LYS A 1 257 ? 7.998 -5.214 8.397 1.00 75.62 257 LYS A N 1
ATOM 2066 C CA . LYS A 1 257 ? 9.374 -4.826 8.057 1.00 75.62 257 LYS A CA 1
ATOM 2067 C C . LYS A 1 257 ? 9.550 -3.325 8.214 1.00 75.62 257 LYS A C 1
ATOM 2069 O O . LYS A 1 257 ? 10.610 -2.882 8.653 1.00 75.62 257 LYS A O 1
ATOM 2074 N N . VAL A 1 258 ? 8.496 -2.582 7.903 1.00 75.12 258 VAL A N 1
ATOM 2075 C CA . VAL A 1 258 ? 8.489 -1.128 7.899 1.00 75.12 258 VAL A CA 1
ATOM 2076 C C . VAL A 1 258 ? 8.031 -0.591 9.255 1.00 75.12 258 VAL A C 1
ATOM 2078 O O . VAL A 1 258 ? 8.741 0.195 9.864 1.00 75.12 258 VAL A O 1
ATOM 2081 N N . PHE A 1 259 ? 6.902 -1.078 9.762 1.00 77.00 259 PHE A N 1
ATOM 2082 C CA . PHE A 1 259 ? 6.275 -0.626 10.998 1.00 77.00 259 PHE A CA 1
ATOM 2083 C C . PHE A 1 259 ? 6.847 -1.322 12.246 1.00 77.00 259 PHE A C 1
ATOM 2085 O O . PHE A 1 259 ? 6.927 -2.554 12.293 1.00 77.00 259 PHE A O 1
ATOM 2092 N N . SER A 1 260 ? 7.226 -0.546 13.269 1.00 76.56 260 SER A N 1
ATOM 2093 C CA . SER A 1 260 ? 7.782 -1.034 14.540 1.00 76.56 260 SER A CA 1
ATOM 2094 C C . SER A 1 260 ? 6.873 -0.762 15.750 1.00 76.56 260 SER A C 1
ATOM 2096 O O . SER A 1 260 ? 5.862 -0.068 15.662 1.00 76.56 260 SER A O 1
ATOM 2098 N N . GLN A 1 261 ? 7.239 -1.306 16.917 1.00 74.94 261 GLN A N 1
ATOM 2099 C CA . GLN A 1 261 ? 6.521 -1.037 18.171 1.00 74.94 261 GLN A CA 1
ATOM 2100 C C . GLN A 1 261 ? 6.710 0.404 18.675 1.00 74.94 261 GLN A C 1
ATOM 2102 O O . GLN A 1 261 ? 5.818 0.936 19.329 1.00 74.94 261 GLN A O 1
ATOM 2107 N N . GLU A 1 262 ? 7.830 1.057 18.363 1.00 77.19 262 GLU A N 1
ATOM 2108 C CA . GLU A 1 262 ? 8.064 2.458 18.744 1.00 77.19 262 GLU A CA 1
ATOM 2109 C C . GLU A 1 262 ? 7.123 3.399 17.975 1.00 77.19 262 GLU A C 1
ATOM 2111 O O . GLU A 1 262 ? 6.545 4.320 18.554 1.00 77.19 262 GLU A O 1
ATOM 2116 N N . ASP A 1 263 ? 6.875 3.102 16.694 1.00 79.62 263 ASP A N 1
ATOM 2117 C CA . ASP A 1 263 ? 5.915 3.833 15.858 1.00 79.62 263 ASP A CA 1
ATOM 2118 C C . ASP A 1 263 ? 4.482 3.739 16.408 1.00 79.62 26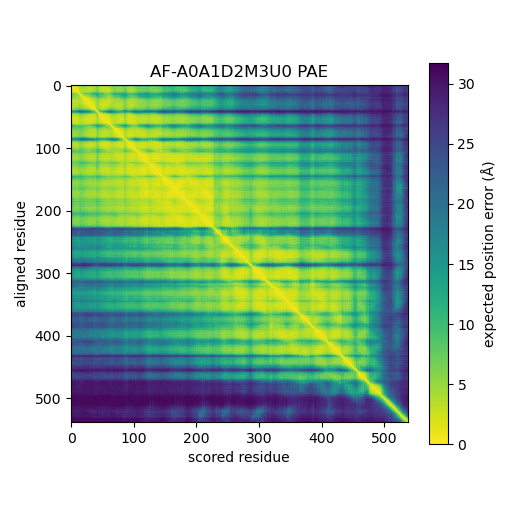3 ASP A C 1
ATOM 2120 O O . ASP A 1 263 ? 3.695 4.684 16.299 1.00 79.62 263 ASP A O 1
ATOM 2124 N N . LEU A 1 264 ? 4.140 2.610 17.039 1.00 81.88 264 LEU A N 1
ATOM 2125 C CA . LEU A 1 264 ? 2.829 2.397 17.646 1.00 81.88 264 LEU A CA 1
ATOM 2126 C C . LEU A 1 264 ? 2.558 3.416 18.757 1.00 81.88 264 LEU A C 1
ATOM 2128 O O . LEU A 1 264 ? 1.453 3.947 18.826 1.00 81.88 264 LEU A O 1
ATOM 2132 N N . ALA A 1 265 ? 3.554 3.750 19.579 1.00 83.94 265 ALA A N 1
ATOM 2133 C CA . ALA A 1 265 ? 3.394 4.750 20.633 1.00 83.94 265 ALA A CA 1
ATOM 2134 C C . ALA A 1 265 ? 3.058 6.141 20.065 1.00 83.94 265 ALA A C 1
ATOM 2136 O O . ALA A 1 265 ? 2.142 6.797 20.564 1.00 83.94 265 ALA A O 1
ATOM 2137 N N . VAL A 1 266 ? 3.740 6.551 18.988 1.00 83.50 266 VAL A N 1
ATOM 2138 C CA . VAL A 1 266 ? 3.502 7.831 18.292 1.00 83.50 266 VAL A CA 1
ATOM 2139 C C . VAL A 1 266 ? 2.099 7.875 17.687 1.00 83.50 266 VAL A C 1
ATOM 2141 O O . VAL A 1 266 ? 1.403 8.886 17.782 1.00 83.50 266 VAL A O 1
ATOM 2144 N N . ILE A 1 267 ? 1.649 6.764 17.096 1.00 85.56 267 ILE A N 1
ATOM 2145 C CA . ILE A 1 267 ? 0.292 6.655 16.554 1.00 85.56 267 ILE A CA 1
ATOM 2146 C C . ILE A 1 267 ? -0.748 6.769 17.656 1.00 85.56 267 ILE A C 1
ATOM 2148 O O . ILE A 1 267 ? -1.718 7.500 17.483 1.00 85.56 267 ILE A O 1
ATOM 2152 N N . ILE A 1 268 ? -0.563 6.066 18.775 1.00 88.75 268 ILE A N 1
ATOM 2153 C CA . ILE A 1 268 ? -1.509 6.117 19.890 1.00 88.75 268 ILE A CA 1
ATOM 2154 C C . ILE A 1 268 ? -1.600 7.534 20.462 1.00 88.75 268 ILE A C 1
ATOM 2156 O O . ILE A 1 268 ? -2.709 7.994 20.725 1.00 88.75 268 ILE A O 1
ATOM 2160 N N . ASP A 1 269 ? -0.487 8.264 20.577 1.00 88.19 269 ASP A N 1
ATOM 2161 C CA . ASP A 1 269 ? -0.531 9.680 20.961 1.00 88.19 269 ASP A CA 1
ATOM 2162 C C . ASP A 1 269 ? -1.326 10.519 19.964 1.00 88.19 269 ASP A C 1
ATOM 2164 O O . ASP A 1 269 ? -2.217 11.265 20.362 1.00 88.19 269 ASP A O 1
ATOM 2168 N N . ARG A 1 270 ? -1.075 10.352 18.662 1.00 86.62 270 ARG A N 1
ATOM 2169 C CA . ARG A 1 270 ? -1.782 11.131 17.645 1.00 86.62 270 ARG A CA 1
ATOM 2170 C C . ARG A 1 270 ? -3.271 10.799 17.576 1.00 86.62 270 ARG A C 1
ATOM 2172 O O . ARG A 1 270 ? -4.088 11.699 17.402 1.00 86.62 270 ARG A O 1
ATOM 2179 N N . VAL A 1 271 ? -3.631 9.525 17.722 1.00 90.56 271 VAL A N 1
ATOM 2180 C CA . VAL A 1 271 ? -5.024 9.072 17.817 1.00 90.56 271 VAL A CA 1
ATOM 2181 C C . VAL A 1 271 ? -5.682 9.695 19.043 1.00 90.56 271 VAL A C 1
ATOM 2183 O O . VAL A 1 271 ? -6.762 10.259 18.912 1.00 90.56 271 VAL A O 1
ATOM 2186 N N . LYS A 1 272 ? -5.025 9.664 20.207 1.00 92.00 272 LYS A N 1
ATOM 2187 C CA . LYS A 1 272 ? -5.525 10.302 21.430 1.00 92.00 272 LYS A CA 1
ATOM 2188 C C . LYS A 1 272 ? -5.771 11.799 21.223 1.00 92.00 272 LYS A C 1
ATOM 2190 O O . LYS A 1 272 ? -6.844 12.273 21.569 1.00 92.00 272 LYS A O 1
ATOM 2195 N N . ASP A 1 273 ? -4.832 12.519 20.610 1.00 89.50 273 ASP A N 1
ATOM 2196 C CA . ASP A 1 273 ? -4.963 13.961 20.359 1.00 89.50 273 ASP A CA 1
ATOM 2197 C C . ASP A 1 273 ? -6.122 14.302 19.405 1.00 89.50 273 ASP A C 1
ATOM 2199 O O . ASP A 1 273 ? -6.732 15.363 19.522 1.00 89.50 273 ASP A O 1
ATOM 2203 N N . VAL A 1 274 ? -6.427 13.423 18.443 1.00 90.12 274 VAL A N 1
ATOM 2204 C CA . VAL A 1 274 ? -7.552 13.609 17.509 1.00 90.12 274 VAL A CA 1
ATOM 2205 C C . VAL A 1 274 ? -8.885 13.207 18.141 1.00 90.12 274 VAL A C 1
ATOM 2207 O O . VAL A 1 274 ? -9.907 13.823 17.845 1.00 90.12 274 VAL A O 1
ATOM 2210 N N . LEU A 1 275 ? -8.884 12.197 19.013 1.00 92.56 275 LEU A N 1
ATOM 2211 C CA . LEU A 1 275 ? -10.076 11.752 19.732 1.00 92.56 275 LEU A CA 1
ATOM 2212 C C . LEU A 1 275 ? -10.412 12.634 20.942 1.00 92.56 275 LEU A C 1
ATOM 2214 O O . LEU A 1 275 ? -11.561 12.640 21.373 1.00 92.56 275 LEU A O 1
ATOM 2218 N N . ASP A 1 276 ? -9.471 13.386 21.501 1.00 92.56 276 ASP A N 1
ATOM 2219 C CA . ASP A 1 276 ? -9.775 14.349 22.556 1.00 92.56 276 ASP A CA 1
ATOM 2220 C C . ASP A 1 276 ? -10.389 15.637 21.959 1.00 92.56 276 ASP A C 1
ATOM 2222 O O . ASP A 1 276 ? -9.712 16.338 21.199 1.00 92.56 276 ASP A O 1
ATOM 2226 N N . PRO A 1 277 ? -11.644 16.009 22.294 1.00 88.69 277 PRO A N 1
ATOM 2227 C CA . PRO A 1 277 ? -12.311 17.166 21.691 1.00 88.69 277 PRO A CA 1
ATOM 2228 C C . PRO A 1 277 ? -11.561 18.489 21.893 1.00 88.69 277 PRO A C 1
ATOM 2230 O O . PRO A 1 277 ? -11.567 19.352 21.009 1.00 88.69 277 PRO A O 1
ATOM 2233 N N . PHE A 1 278 ? -10.900 18.654 23.043 1.00 86.44 278 PHE A N 1
ATOM 2234 C CA . PHE A 1 278 ? -10.121 19.852 23.347 1.00 86.44 278 PHE A CA 1
ATOM 2235 C C . PHE A 1 278 ? -8.863 19.921 22.474 1.00 86.44 278 PHE A C 1
ATOM 2237 O O . PHE A 1 278 ? -8.630 20.927 21.796 1.00 86.44 278 PHE A O 1
ATOM 2244 N N . SER A 1 279 ? -8.093 18.839 22.410 1.00 86.94 279 SER A N 1
ATOM 2245 C CA . SER A 1 279 ? -6.898 18.738 21.571 1.00 86.94 279 SER A CA 1
ATOM 2246 C C . SER A 1 279 ? -7.227 18.877 20.085 1.00 86.94 279 SER A C 1
ATOM 2248 O O . SER A 1 279 ? -6.570 19.658 19.392 1.00 86.94 279 SER A O 1
ATOM 2250 N N . LEU A 1 280 ? -8.305 18.251 19.606 1.00 85.25 280 LEU A N 1
ATOM 2251 C CA . LEU A 1 280 ? -8.774 18.401 18.228 1.00 85.25 280 LEU A CA 1
ATOM 2252 C C . LEU A 1 280 ? -9.123 19.858 17.907 1.00 85.25 280 LEU A C 1
ATOM 2254 O O . LEU A 1 280 ? -8.741 20.372 16.854 1.00 85.25 280 LEU A O 1
ATOM 2258 N N . SER A 1 281 ? -9.805 20.554 18.822 1.00 83.25 281 SER A N 1
ATOM 2259 C CA . SER A 1 281 ? -10.130 21.973 18.644 1.00 83.25 281 SER A CA 1
ATOM 2260 C C . SER A 1 281 ? -8.868 22.834 18.498 1.00 83.25 281 SER A C 1
ATOM 2262 O O . SER A 1 281 ? -8.805 23.684 17.607 1.00 83.25 281 SER A O 1
ATOM 2264 N N . LYS A 1 282 ? -7.821 22.542 19.282 1.00 83.88 282 LYS A N 1
ATOM 2265 C CA . LYS A 1 282 ? -6.511 23.196 19.187 1.00 83.88 282 LYS A CA 1
ATOM 2266 C C . LYS A 1 282 ? -5.809 22.882 17.865 1.00 83.88 282 LYS A C 1
ATOM 2268 O O . LYS A 1 282 ? -5.299 23.799 17.227 1.00 83.88 282 LYS A O 1
ATOM 2273 N N . LEU A 1 283 ? -5.832 21.629 17.411 1.00 78.50 283 LEU A N 1
ATOM 2274 C CA . LEU A 1 283 ? -5.275 21.233 16.109 1.00 78.50 283 LEU A CA 1
ATOM 2275 C C . LEU A 1 283 ? -5.976 21.941 14.937 1.00 78.50 283 LEU A C 1
ATOM 2277 O O . LEU A 1 283 ? -5.335 22.282 13.945 1.00 78.50 283 LEU A O 1
ATOM 2281 N N . CYS A 1 284 ? -7.275 22.213 15.065 1.00 75.50 284 CYS A N 1
ATOM 2282 C CA . CYS A 1 284 ? -8.062 22.911 14.049 1.00 75.50 284 CYS A CA 1
ATOM 2283 C C . CYS A 1 284 ? -7.932 24.443 14.124 1.00 75.50 284 CYS A C 1
ATOM 2285 O O . CYS A 1 284 ? -8.228 25.124 13.144 1.00 75.50 284 CYS A O 1
ATOM 2287 N N . SER A 1 285 ? -7.493 24.992 15.263 1.00 67.75 285 SER A N 1
ATOM 2288 C CA . SER A 1 285 ? -7.532 26.437 15.553 1.00 67.75 285 SER A CA 1
ATOM 2289 C C . SER A 1 285 ? -6.670 27.313 14.625 1.00 67.75 285 SER A C 1
ATOM 2291 O O . SER A 1 285 ? -6.896 28.516 14.546 1.00 67.75 285 SER A O 1
ATOM 2293 N N . GLY A 1 286 ? -5.740 26.722 13.864 1.00 62.88 286 GLY A N 1
ATOM 2294 C CA . GLY A 1 286 ? -4.932 27.411 12.849 1.00 62.88 286 GLY A CA 1
ATOM 2295 C C . GLY A 1 286 ? -5.520 27.447 11.429 1.00 62.88 286 GLY A C 1
ATOM 2296 O O . GLY A 1 286 ? -4.916 28.063 10.555 1.00 62.88 286 GLY A O 1
ATOM 2297 N N . ASN A 1 287 ? -6.661 26.795 11.162 1.00 61.06 287 ASN A N 1
ATOM 2298 C CA . ASN A 1 287 ? -7.217 26.655 9.811 1.00 61.06 287 ASN A CA 1
ATOM 2299 C C . ASN A 1 287 ? -8.700 27.067 9.745 1.00 61.06 287 ASN A C 1
ATOM 2301 O O . ASN A 1 287 ? -9.594 26.288 10.071 1.00 61.06 287 ASN A O 1
ATOM 2305 N N . ASN A 1 288 ? -8.987 28.242 9.172 1.00 53.91 288 ASN A N 1
ATOM 2306 C CA . ASN A 1 288 ? -10.354 28.762 8.954 1.00 53.91 288 ASN A CA 1
ATOM 2307 C C . ASN A 1 288 ? -11.219 27.929 7.974 1.00 53.91 288 ASN A C 1
ATOM 2309 O O . ASN A 1 288 ? -12.322 28.335 7.619 1.00 53.91 288 ASN A O 1
ATOM 2313 N N . ARG A 1 289 ? -10.718 26.785 7.492 1.00 60.31 289 ARG A N 1
ATOM 2314 C CA . ARG A 1 289 ? -11.377 25.908 6.510 1.00 60.31 289 ARG A CA 1
ATOM 2315 C C . ARG A 1 289 ? -11.881 24.588 7.098 1.00 60.31 289 ARG A C 1
ATOM 2317 O O . ARG A 1 289 ? -12.424 23.781 6.348 1.00 60.31 289 ARG A O 1
ATOM 2324 N N . VAL A 1 290 ? -11.699 24.342 8.398 1.00 71.06 290 VAL A N 1
ATOM 2325 C CA . VAL A 1 290 ? -12.124 23.078 9.017 1.00 71.06 290 VAL A CA 1
ATOM 2326 C C . VAL A 1 290 ? -13.632 23.096 9.274 1.00 71.06 290 VAL A C 1
ATOM 2328 O O . VAL A 1 290 ? -14.110 23.688 10.239 1.00 71.06 290 VAL A O 1
ATOM 2331 N N . THR A 1 291 ? -14.390 22.434 8.402 1.00 80.75 291 THR A N 1
ATOM 2332 C CA . THR A 1 291 ? -15.827 22.185 8.577 1.00 80.75 291 THR A CA 1
ATOM 2333 C C . THR A 1 291 ? -16.068 21.045 9.573 1.00 80.75 291 THR A C 1
ATOM 2335 O O . THR A 1 291 ? -15.164 20.258 9.857 1.00 80.75 291 THR A O 1
ATOM 2338 N N . GLN A 1 292 ? -17.298 20.912 10.083 1.00 84.38 292 GLN A N 1
ATOM 2339 C CA . GLN A 1 292 ? -17.665 19.777 10.943 1.00 84.38 292 GLN A CA 1
ATOM 2340 C C . GLN A 1 292 ? -17.420 18.431 10.243 1.00 84.38 292 GLN A C 1
ATOM 2342 O O . GLN A 1 292 ? -16.815 17.544 10.827 1.00 84.38 292 GLN A O 1
ATOM 2347 N N . GLN A 1 293 ? -17.745 18.334 8.952 1.00 82.44 293 GLN A N 1
ATOM 2348 C CA . GLN A 1 293 ? -17.486 17.140 8.139 1.00 82.44 293 GLN A CA 1
ATOM 2349 C C . GLN A 1 293 ? -16.003 16.735 8.113 1.00 82.44 293 GLN A C 1
ATOM 2351 O O . GLN A 1 293 ? -15.686 15.550 8.103 1.00 82.44 293 GLN A O 1
ATOM 2356 N N . ILE A 1 294 ? -15.084 17.707 8.103 1.00 79.44 294 ILE A N 1
ATOM 2357 C CA . ILE A 1 294 ? -13.642 17.428 8.143 1.00 79.44 294 ILE A CA 1
ATOM 2358 C C . ILE A 1 294 ? -13.248 16.869 9.514 1.00 79.44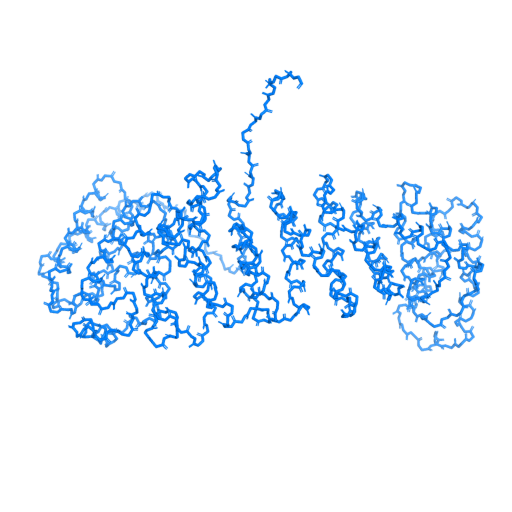 294 ILE A C 1
ATOM 2360 O O . ILE A 1 294 ? -12.464 15.927 9.580 1.00 79.44 294 ILE A O 1
ATOM 2364 N N . LYS A 1 295 ? -13.820 17.394 10.605 1.00 84.12 295 LYS A N 1
ATOM 2365 C CA . LYS A 1 295 ? -13.594 16.849 11.953 1.00 84.12 295 LYS A CA 1
ATOM 2366 C C . LYS A 1 295 ? -14.115 15.420 12.068 1.00 84.12 295 LYS A C 1
ATOM 2368 O O . LYS A 1 295 ? -13.383 14.554 12.537 1.00 84.12 295 LYS A O 1
ATOM 2373 N N . ASP A 1 296 ? -15.329 15.167 11.582 1.00 88.50 296 ASP A N 1
ATOM 2374 C CA . ASP A 1 296 ? -15.935 13.832 11.580 1.00 88.50 296 ASP A CA 1
ATOM 2375 C C . ASP A 1 296 ? -15.062 12.842 10.796 1.00 88.50 296 ASP A C 1
ATOM 2377 O O . ASP A 1 296 ? -14.822 11.720 11.242 1.00 88.50 296 ASP A O 1
ATOM 2381 N N . TYR A 1 297 ? -14.519 13.278 9.654 1.00 85.06 297 TYR A N 1
ATOM 2382 C CA . TYR A 1 297 ? -13.587 12.490 8.854 1.00 85.06 297 TYR A CA 1
ATOM 2383 C C . TYR A 1 297 ? -12.271 12.204 9.592 1.00 85.06 297 TYR A C 1
ATOM 2385 O O . TYR A 1 297 ? -11.820 11.060 9.600 1.00 85.06 297 TYR A O 1
ATOM 2393 N N . MET A 1 298 ? -11.668 13.198 10.251 1.00 85.31 298 MET A N 1
ATOM 2394 C CA . MET A 1 298 ? -10.446 13.008 11.045 1.00 85.31 298 MET A CA 1
ATOM 2395 C C . MET A 1 298 ? -10.663 12.011 12.190 1.00 85.31 298 MET A C 1
ATOM 2397 O O . MET A 1 298 ? -9.845 11.115 12.393 1.00 85.31 298 MET A O 1
ATOM 2401 N N . ILE A 1 299 ? -11.788 12.127 12.899 1.00 91.31 299 ILE A N 1
ATOM 2402 C CA . ILE A 1 299 ? -12.185 11.203 13.968 1.00 91.31 299 ILE A CA 1
ATOM 2403 C C . ILE A 1 299 ? -12.380 9.796 13.403 1.00 91.31 299 ILE A C 1
ATOM 2405 O O . ILE A 1 299 ? -11.843 8.834 13.952 1.00 91.31 299 ILE A O 1
ATOM 2409 N N . PHE A 1 300 ? -13.096 9.674 12.283 1.00 90.44 300 PHE A N 1
ATOM 2410 C CA . PHE A 1 300 ? -13.293 8.406 11.589 1.00 90.44 300 PHE A CA 1
ATOM 2411 C C . PHE A 1 300 ? -11.954 7.746 11.232 1.00 90.44 300 PHE A C 1
ATOM 2413 O O . PHE A 1 300 ? -11.739 6.576 11.544 1.00 90.44 300 PHE A O 1
ATOM 2420 N N . GLN A 1 301 ? -11.019 8.493 10.645 1.00 87.56 301 GLN A N 1
ATOM 2421 C CA . GLN A 1 301 ? -9.694 7.971 10.310 1.00 87.56 301 GLN A CA 1
ATOM 2422 C C . GLN A 1 301 ? -8.900 7.553 11.556 1.00 87.56 301 GLN A C 1
ATOM 2424 O O . GLN A 1 301 ? -8.257 6.502 11.544 1.00 87.56 301 GLN A O 1
ATOM 2429 N N . ALA A 1 302 ? -8.994 8.311 12.653 1.00 90.75 302 ALA A N 1
ATOM 2430 C CA . ALA A 1 302 ? -8.348 7.967 13.917 1.00 90.75 302 ALA A CA 1
ATOM 2431 C C . ALA A 1 302 ? -8.870 6.644 14.499 1.00 90.75 302 ALA A C 1
ATOM 2433 O O . ALA A 1 302 ? -8.066 5.794 14.888 1.00 90.75 302 ALA A O 1
ATOM 2434 N N . VAL A 1 303 ? -10.190 6.418 14.506 1.00 92.19 303 VAL A N 1
ATOM 2435 C CA . VAL A 1 303 ? -10.757 5.148 14.995 1.00 92.19 303 VAL A CA 1
ATOM 2436 C C . VAL A 1 303 ? -10.460 3.976 14.052 1.00 92.19 303 VAL A C 1
ATOM 2438 O O . VAL A 1 303 ? -10.161 2.880 14.526 1.00 92.19 303 VAL A O 1
ATOM 2441 N N . VAL A 1 304 ? -10.450 4.178 12.725 1.00 90.12 304 VAL A N 1
ATOM 2442 C CA . VAL A 1 304 ? -9.997 3.143 11.770 1.00 90.12 304 VAL A CA 1
ATOM 2443 C C . VAL A 1 304 ? -8.549 2.756 12.059 1.00 90.12 304 VAL A C 1
ATOM 2445 O O . VAL A 1 304 ? -8.217 1.567 12.112 1.00 90.12 304 VAL A O 1
ATOM 2448 N N . LEU A 1 305 ? -7.687 3.753 12.254 1.00 88.69 305 LEU A N 1
ATOM 2449 C CA . LEU A 1 305 ? -6.278 3.528 12.520 1.00 88.69 305 LEU A CA 1
ATOM 2450 C C . LEU A 1 305 ? -6.069 2.794 13.849 1.00 88.69 305 LEU A C 1
ATOM 2452 O O . LEU A 1 305 ? -5.302 1.834 13.896 1.00 88.69 305 LEU A O 1
ATOM 2456 N N . LEU A 1 306 ? -6.801 3.174 14.897 1.00 91.44 306 LEU A N 1
ATOM 2457 C CA . LEU A 1 306 ? -6.781 2.484 16.185 1.00 91.44 306 LEU A CA 1
ATOM 2458 C C . LEU A 1 306 ? -7.172 1.007 16.050 1.00 91.44 306 LEU A C 1
ATOM 2460 O O . LEU A 1 306 ? -6.480 0.130 16.566 1.00 91.44 306 LEU A O 1
ATOM 2464 N N . LYS A 1 307 ? -8.240 0.710 15.302 1.00 90.06 307 LYS A N 1
ATOM 2465 C CA . LYS A 1 307 ? -8.663 -0.669 15.025 1.00 90.06 307 LYS A CA 1
ATOM 2466 C C . LYS A 1 307 ? -7.552 -1.474 14.340 1.00 90.06 307 LYS A C 1
ATOM 2468 O O . LYS A 1 307 ? -7.284 -2.607 14.740 1.00 90.06 307 LYS A O 1
ATOM 2473 N N . LYS A 1 308 ? -6.887 -0.900 13.329 1.00 87.88 308 LYS A N 1
ATOM 2474 C CA . LYS A 1 308 ? -5.744 -1.544 12.655 1.00 87.88 308 LYS A CA 1
ATOM 2475 C C . LYS A 1 308 ? -4.566 -1.758 13.609 1.00 87.88 308 LYS A C 1
ATOM 2477 O O . LYS A 1 308 ? -4.005 -2.851 13.647 1.00 87.88 308 LYS A O 1
ATOM 2482 N N . ALA A 1 309 ? -4.245 -0.755 14.424 1.00 86.56 309 ALA A N 1
ATOM 2483 C CA . ALA A 1 309 ? -3.190 -0.809 15.431 1.00 86.56 309 ALA A CA 1
ATOM 2484 C C . ALA A 1 309 ? -3.415 -1.936 16.451 1.00 86.56 309 ALA A C 1
ATOM 2486 O O . ALA A 1 309 ? -2.488 -2.678 16.771 1.00 86.56 309 ALA A O 1
ATOM 2487 N N . MET A 1 310 ? -4.660 -2.152 16.881 1.00 85.69 310 MET A N 1
ATOM 2488 C CA . MET A 1 310 ? -5.025 -3.276 17.750 1.00 85.69 310 MET A CA 1
ATOM 2489 C C . MET A 1 310 ? -4.847 -4.648 17.093 1.00 85.69 310 MET A C 1
ATOM 2491 O O . MET A 1 310 ? -4.523 -5.613 17.779 1.00 85.69 310 MET A O 1
ATOM 2495 N N . GLY A 1 311 ? -5.025 -4.754 15.773 1.00 81.94 311 GLY A N 1
ATOM 2496 C CA . GLY A 1 311 ? -4.718 -5.982 15.033 1.00 81.94 311 GLY A CA 1
ATOM 2497 C C . GLY A 1 311 ? -3.217 -6.293 14.969 1.00 81.94 311 GLY A C 1
ATOM 2498 O O . GLY A 1 311 ? -2.837 -7.450 14.805 1.00 81.94 311 GLY A O 1
ATOM 2499 N N . ARG A 1 312 ? -2.365 -5.271 15.121 1.00 76.38 312 ARG A N 1
ATOM 2500 C CA . ARG A 1 312 ? -0.903 -5.343 14.956 1.00 76.38 312 ARG A CA 1
ATOM 2501 C C . ARG A 1 312 ? -0.119 -5.241 16.254 1.00 76.38 312 ARG A C 1
ATOM 2503 O O . ARG A 1 312 ? 1.105 -5.309 16.226 1.00 76.38 312 ARG A O 1
ATOM 2510 N N . SER A 1 313 ? -0.804 -5.130 17.386 1.00 71.56 313 SER A N 1
ATOM 2511 C CA . SER A 1 313 ? -0.155 -4.921 18.676 1.00 71.56 313 SER A CA 1
ATOM 2512 C C . SER A 1 313 ? 0.690 -6.118 19.147 1.00 71.56 313 SER A C 1
ATOM 2514 O O . SER A 1 313 ? 1.467 -5.974 20.086 1.00 71.56 313 SER A O 1
ATOM 2516 N N . GLY A 1 314 ? 0.606 -7.274 18.472 1.00 72.25 314 GLY A N 1
ATOM 2517 C CA . GLY A 1 314 ? 1.442 -8.447 18.740 1.00 72.25 314 GLY A CA 1
ATOM 2518 C C . GLY A 1 314 ? 1.328 -8.895 20.197 1.00 72.25 314 GLY A C 1
ATOM 2519 O O . GLY A 1 314 ? 0.218 -9.047 20.709 1.00 72.25 314 GLY A O 1
ATOM 2520 N N . ASP A 1 315 ? 2.476 -9.035 20.861 1.00 67.75 315 ASP A N 1
ATOM 2521 C CA . ASP A 1 315 ? 2.583 -9.394 22.283 1.00 67.75 315 ASP A CA 1
ATOM 2522 C C . ASP A 1 315 ? 2.291 -8.225 23.240 1.00 67.75 315 ASP A C 1
ATOM 2524 O O . ASP A 1 315 ? 2.271 -8.416 24.453 1.00 67.75 315 ASP A O 1
ATOM 2528 N N . MET A 1 316 ? 2.054 -7.014 22.722 1.00 74.81 316 MET A N 1
ATOM 2529 C CA . MET A 1 316 ? 1.700 -5.839 23.515 1.00 74.81 316 MET A CA 1
ATOM 2530 C C . MET A 1 316 ? 0.174 -5.654 23.525 1.00 74.81 316 MET A C 1
ATOM 2532 O O . MET A 1 316 ? -0.401 -5.123 22.571 1.00 74.81 316 MET A O 1
ATOM 2536 N N . PRO A 1 317 ? -0.544 -6.086 24.572 1.00 79.06 317 PRO A N 1
ATOM 2537 C CA . PRO A 1 317 ? -1.997 -5.968 24.610 1.00 79.06 317 PRO A CA 1
ATOM 2538 C C . PRO A 1 317 ? -2.431 -4.514 24.834 1.00 79.06 317 PRO A C 1
ATOM 2540 O O . PRO A 1 317 ? -2.407 -4.028 25.956 1.00 79.06 317 PRO A O 1
ATOM 2543 N N . LEU A 1 318 ? -2.922 -3.817 23.803 1.00 84.50 318 LEU A N 1
ATOM 2544 C CA . LEU A 1 318 ? -3.436 -2.438 23.951 1.00 84.50 318 LEU A CA 1
ATOM 2545 C C . LEU A 1 318 ? -4.674 -2.320 24.862 1.00 84.50 318 LEU A C 1
ATOM 2547 O O . LEU A 1 318 ? -5.043 -1.226 25.265 1.00 84.50 318 LEU A O 1
ATOM 2551 N N . TRP A 1 319 ? -5.318 -3.439 25.189 1.00 83.62 319 TRP A N 1
ATOM 2552 C CA . TRP A 1 319 ? -6.514 -3.511 26.031 1.00 83.62 319 TRP A CA 1
ATOM 2553 C C . TRP A 1 319 ? -6.212 -3.814 27.511 1.00 83.62 319 TRP A C 1
ATOM 2555 O O . TRP A 1 319 ? -7.133 -3.792 28.328 1.00 83.62 319 TRP A O 1
ATOM 2565 N N . SER A 1 320 ? -4.957 -4.121 27.871 1.00 84.44 320 SER A N 1
ATOM 2566 C CA . SER A 1 320 ? -4.571 -4.578 29.216 1.00 84.44 320 SER A CA 1
ATOM 2567 C C . SER A 1 320 ? -3.735 -3.546 29.971 1.00 84.44 320 SER A C 1
ATOM 2569 O O . SER A 1 320 ? -2.841 -2.931 29.392 1.00 84.44 320 SER A O 1
ATOM 2571 N N . LYS A 1 321 ? -3.952 -3.431 31.289 1.00 83.19 321 LYS A N 1
ATOM 2572 C CA . LYS A 1 321 ? -3.159 -2.588 32.205 1.00 83.19 321 LYS A CA 1
ATOM 2573 C C . LYS A 1 321 ? -1.662 -2.905 32.193 1.00 83.19 321 LYS A C 1
ATOM 2575 O O . LYS A 1 321 ? -0.861 -2.039 32.517 1.00 83.19 321 LYS A O 1
ATOM 2580 N N . ASN A 1 322 ? -1.287 -4.114 31.775 1.00 82.50 322 ASN A N 1
ATOM 2581 C CA . ASN A 1 322 ? 0.110 -4.544 31.670 1.00 82.50 322 ASN A CA 1
ATOM 2582 C C . ASN A 1 322 ? 0.828 -3.964 30.437 1.00 82.50 322 ASN A C 1
ATOM 2584 O O . ASN A 1 322 ? 2.012 -4.219 30.232 1.00 82.50 322 ASN A O 1
ATOM 2588 N N . SER A 1 323 ? 0.116 -3.221 29.589 1.00 85.06 323 SER A N 1
ATOM 2589 C CA . SER A 1 323 ? 0.683 -2.538 28.431 1.00 85.06 323 SER A CA 1
ATOM 2590 C C . SER A 1 323 ? 1.496 -1.313 28.848 1.00 85.06 323 SER A C 1
ATOM 2592 O O . SER A 1 323 ? 1.029 -0.550 29.689 1.00 85.06 323 SER A O 1
ATOM 2594 N N . PRO A 1 324 ? 2.638 -1.022 28.202 1.00 84.88 324 PRO A N 1
ATOM 2595 C CA . PRO A 1 324 ? 3.369 0.227 28.427 1.00 84.88 324 PRO A CA 1
ATOM 2596 C C . PRO A 1 324 ? 2.591 1.470 27.958 1.00 84.88 324 PRO A C 1
ATOM 2598 O O . PRO A 1 324 ? 2.950 2.588 28.309 1.00 84.88 324 PRO A O 1
ATOM 2601 N N . LEU A 1 325 ? 1.535 1.293 27.154 1.00 87.31 325 LEU A N 1
ATOM 2602 C CA . LEU A 1 325 ? 0.658 2.371 26.684 1.00 87.31 325 LEU A CA 1
ATOM 2603 C C . LEU A 1 325 ? -0.680 2.421 27.441 1.00 87.31 325 LEU A C 1
ATOM 2605 O O . LEU A 1 325 ? -1.626 3.035 26.944 1.00 87.31 325 LEU A O 1
ATOM 2609 N N . SER A 1 326 ? -0.785 1.762 28.600 1.00 88.25 326 SER A N 1
ATOM 2610 C CA . SER A 1 326 ? -2.041 1.610 29.345 1.00 88.25 326 SER A CA 1
ATOM 2611 C C . SER A 1 326 ? -2.697 2.947 29.688 1.00 88.25 326 SER A C 1
ATOM 2613 O O . SER A 1 326 ? -3.858 3.130 29.336 1.00 88.25 326 SER A O 1
ATOM 2615 N N . ASP A 1 327 ? -1.948 3.908 30.235 1.00 89.31 327 ASP A N 1
ATOM 2616 C CA . ASP A 1 327 ? -2.461 5.238 30.606 1.00 89.31 327 ASP A CA 1
ATOM 2617 C C . ASP A 1 327 ? -3.124 5.963 29.422 1.00 89.31 327 ASP A C 1
ATOM 2619 O O . ASP A 1 327 ? -4.187 6.574 29.538 1.00 89.31 327 ASP A O 1
ATOM 2623 N N . LYS A 1 328 ? -2.504 5.878 28.237 1.00 90.19 328 LYS A N 1
ATOM 2624 C CA . LYS A 1 328 ? -3.005 6.521 27.011 1.00 90.19 328 LYS A CA 1
ATOM 2625 C C . LYS A 1 328 ? -4.222 5.787 26.461 1.00 90.19 328 LYS A C 1
ATOM 2627 O O . LYS A 1 328 ? -5.186 6.420 26.037 1.00 90.19 328 LYS A O 1
ATOM 2632 N N . MET A 1 329 ? -4.167 4.458 26.456 1.00 91.38 329 MET A N 1
ATOM 2633 C CA . MET A 1 329 ? -5.270 3.620 25.998 1.00 91.38 329 MET A CA 1
ATOM 2634 C C . MET A 1 329 ? -6.485 3.729 26.918 1.00 91.38 329 MET A C 1
ATOM 2636 O O . MET A 1 329 ? -7.602 3.636 26.424 1.00 91.38 329 MET A O 1
ATOM 2640 N N . GLU A 1 330 ? -6.295 3.977 28.215 1.00 91.12 330 GLU A N 1
ATOM 2641 C CA . GLU A 1 330 ? -7.384 4.218 29.165 1.00 91.12 330 GLU A CA 1
ATOM 2642 C C . GLU A 1 330 ? -8.197 5.442 28.777 1.00 91.12 330 GLU A C 1
ATOM 2644 O O . GLU A 1 330 ? -9.405 5.332 28.585 1.00 91.12 330 GLU A O 1
ATOM 2649 N N . ILE A 1 331 ? -7.520 6.558 28.510 1.00 92.06 331 ILE A N 1
ATOM 2650 C CA . ILE A 1 331 ? -8.161 7.782 28.020 1.00 92.06 331 ILE A CA 1
ATOM 2651 C C . ILE A 1 331 ? -8.909 7.513 26.708 1.00 92.06 331 ILE A C 1
ATOM 2653 O O . ILE A 1 331 ? -10.052 7.932 26.544 1.00 92.06 331 ILE A O 1
ATOM 2657 N N . ILE A 1 332 ? -8.286 6.794 25.769 1.00 94.00 332 ILE A N 1
ATOM 2658 C CA . ILE A 1 332 ? -8.914 6.460 24.485 1.00 94.00 332 ILE A CA 1
ATOM 2659 C C . ILE A 1 332 ? -10.168 5.601 24.689 1.00 94.00 332 ILE A C 1
ATOM 2661 O O . ILE A 1 332 ? -11.194 5.878 24.074 1.00 94.00 332 ILE A O 1
ATOM 2665 N N . PHE A 1 333 ? -10.115 4.566 25.529 1.00 92.31 333 PHE A N 1
ATOM 2666 C CA . PHE A 1 333 ? -11.266 3.700 25.784 1.00 92.31 333 PHE A CA 1
ATOM 2667 C C . PHE A 1 333 ? -12.383 4.422 26.535 1.00 92.31 333 PHE A C 1
ATOM 2669 O O . PHE A 1 333 ? -13.551 4.198 26.214 1.00 92.31 333 PHE A O 1
ATOM 2676 N N . ASP A 1 334 ? -12.040 5.315 27.463 1.00 91.38 334 ASP A N 1
ATOM 2677 C CA . ASP A 1 334 ? -13.005 6.180 28.135 1.00 91.38 334 ASP A CA 1
ATOM 2678 C C . ASP A 1 334 ? -13.686 7.110 27.114 1.00 91.38 334 ASP A C 1
ATOM 2680 O O . ASP A 1 334 ? -14.909 7.149 27.047 1.00 91.38 334 ASP A O 1
ATOM 2684 N N . LEU A 1 335 ? -12.938 7.743 26.201 1.00 93.75 335 LEU A N 1
ATOM 2685 C CA . LEU A 1 335 ? -13.508 8.544 25.106 1.00 93.75 335 LEU A CA 1
ATOM 2686 C C . LEU A 1 335 ? -14.377 7.715 24.145 1.00 93.75 335 LEU A C 1
ATOM 2688 O O . LEU A 1 335 ? -15.440 8.170 23.711 1.00 93.75 335 LEU A O 1
ATOM 2692 N N . LEU A 1 336 ? -13.945 6.497 23.799 1.00 93.06 336 LEU A N 1
ATOM 2693 C CA . LEU A 1 336 ? -14.712 5.593 22.940 1.00 93.06 336 LEU A CA 1
ATOM 2694 C C . LEU A 1 336 ? -16.057 5.242 23.572 1.00 93.06 336 LEU A C 1
ATOM 2696 O O . LEU A 1 336 ? -17.089 5.345 22.905 1.00 93.06 336 LEU A O 1
ATOM 2700 N N . ARG A 1 337 ? -16.040 4.861 24.855 1.00 91.25 337 ARG A N 1
ATOM 2701 C CA . ARG A 1 337 ? -17.246 4.577 25.631 1.00 91.25 337 ARG A CA 1
ATOM 2702 C C . ARG A 1 337 ? -18.102 5.829 25.732 1.00 91.25 337 ARG A C 1
ATOM 2704 O O . ARG A 1 337 ? -19.297 5.753 25.461 1.00 91.25 337 ARG A O 1
ATOM 2711 N N . ASP A 1 338 ? -17.505 6.963 26.088 1.00 89.38 338 ASP A N 1
ATOM 2712 C CA . ASP A 1 338 ? -18.267 8.089 26.606 1.00 89.38 338 ASP A CA 1
ATOM 2713 C C . ASP A 1 338 ? -18.783 9.063 25.568 1.00 89.38 338 ASP A C 1
ATOM 2715 O O . ASP A 1 338 ? -19.875 9.609 25.742 1.00 89.38 338 ASP A O 1
ATOM 2719 N N . VAL A 1 339 ? -18.047 9.200 24.472 1.00 91.12 339 VAL A N 1
ATOM 2720 C CA . VAL A 1 339 ? -18.343 10.135 23.390 1.00 91.12 339 VAL A CA 1
ATOM 2721 C C . VAL A 1 339 ? -18.666 9.372 22.108 1.00 91.12 339 VAL A C 1
ATOM 2723 O O . VAL A 1 339 ? -19.715 9.589 21.500 1.00 91.12 339 VAL A O 1
ATOM 2726 N N . TYR A 1 340 ? -17.793 8.449 21.689 1.00 92.75 340 TYR A N 1
ATOM 2727 C CA . TYR A 1 340 ? -17.810 7.970 20.302 1.00 92.75 340 TYR A CA 1
ATOM 2728 C C . TYR A 1 340 ? -18.814 6.857 19.991 1.00 92.75 340 TYR A C 1
ATOM 2730 O O . TYR A 1 340 ? -19.237 6.733 18.842 1.00 92.75 340 TYR A O 1
ATOM 2738 N N . LEU A 1 341 ? -19.275 6.095 20.987 1.00 89.75 341 LEU A N 1
ATOM 2739 C CA . LEU A 1 341 ? -20.365 5.125 20.806 1.00 89.75 341 LEU A CA 1
ATOM 2740 C C . LEU A 1 341 ? -21.695 5.762 20.384 1.00 89.75 341 LEU A C 1
ATOM 2742 O O . LEU A 1 341 ? -22.527 5.095 19.765 1.00 89.75 341 LEU A O 1
ATOM 2746 N N . LEU A 1 342 ? -21.909 7.030 20.737 1.00 89.56 342 LEU A N 1
ATOM 2747 C CA . LEU A 1 342 ? -23.126 7.788 20.438 1.00 89.56 342 LEU A CA 1
ATOM 2748 C C . LEU A 1 342 ? -22.837 9.022 19.576 1.00 89.56 342 LEU A C 1
ATOM 2750 O O . LEU A 1 342 ? -23.638 9.957 19.566 1.00 89.56 342 LEU A O 1
ATOM 2754 N N . TYR A 1 343 ? -21.705 9.016 18.868 1.00 90.56 343 TYR A N 1
ATOM 2755 C CA . TYR A 1 343 ? -21.303 10.107 17.990 1.00 90.56 343 TYR A CA 1
ATOM 2756 C C . TYR A 1 343 ? -22.328 10.349 16.876 1.00 90.56 343 TYR A C 1
ATOM 2758 O O . TYR A 1 343 ? -22.953 9.405 16.393 1.00 90.56 343 TYR A O 1
ATOM 2766 N N . GLU A 1 344 ? -22.485 11.608 16.457 1.00 87.12 344 GLU A N 1
ATOM 2767 C CA . GLU A 1 344 ? -23.500 12.005 15.470 1.00 87.12 344 GLU A CA 1
ATOM 2768 C C . GLU A 1 344 ? -23.264 11.373 14.093 1.00 87.12 344 GLU A C 1
ATOM 2770 O O . GLU A 1 344 ? -24.211 10.945 13.435 1.00 87.12 344 GLU A O 1
ATOM 2775 N N . HIS A 1 345 ? -22.004 11.284 13.659 1.00 86.38 345 HIS A N 1
ATOM 2776 C CA . HIS A 1 345 ? -21.658 10.717 12.361 1.00 86.38 345 HIS A CA 1
ATOM 2777 C C . HIS A 1 345 ? -21.770 9.184 12.365 1.00 86.38 345 HIS A C 1
ATOM 2779 O O . HIS A 1 345 ? -21.010 8.503 13.056 1.00 86.38 345 HIS A O 1
ATOM 2785 N N . GLU A 1 346 ? -22.637 8.634 11.510 1.00 82.69 346 GLU A N 1
ATOM 2786 C CA . GLU A 1 346 ? -23.074 7.227 11.525 1.00 82.69 346 GLU A CA 1
ATOM 2787 C C . GLU A 1 346 ? -21.948 6.186 11.542 1.00 82.69 346 GLU A C 1
ATOM 2789 O O . GLU A 1 346 ? -22.094 5.143 12.171 1.00 82.69 346 GLU A O 1
ATOM 2794 N N . TRP A 1 347 ? -20.821 6.436 10.868 1.00 85.62 347 TRP A N 1
ATOM 2795 C CA . TRP A 1 347 ? -19.734 5.451 10.763 1.00 85.62 347 TRP A CA 1
ATOM 2796 C C . TRP A 1 347 ? -18.818 5.348 11.985 1.00 85.62 347 TRP A C 1
ATOM 2798 O O . TRP A 1 347 ? -18.182 4.310 12.178 1.00 85.62 347 TRP A O 1
ATOM 2808 N N . VAL A 1 348 ? -18.722 6.399 12.804 1.00 90.25 348 VAL A N 1
ATOM 2809 C CA . VAL A 1 348 ? -17.806 6.419 13.956 1.00 90.25 348 VAL A CA 1
ATOM 2810 C C . VAL A 1 348 ? -18.250 5.420 15.038 1.00 90.25 348 VAL A C 1
ATOM 2812 O O . VAL A 1 348 ? -17.418 4.598 15.440 1.00 90.25 348 VAL A O 1
ATOM 2815 N N . PRO A 1 349 ? -19.540 5.373 15.439 1.00 89.06 349 PRO A N 1
ATOM 2816 C CA . PRO A 1 349 ? -20.040 4.355 16.359 1.00 89.06 349 PRO A CA 1
ATOM 2817 C C . PRO A 1 349 ? -19.779 2.923 15.889 1.00 89.06 349 PRO A C 1
ATOM 2819 O O . PRO A 1 349 ? -19.459 2.063 16.706 1.00 89.06 349 PRO A O 1
ATOM 2822 N N . LEU A 1 350 ? -19.853 2.660 14.578 1.00 85.56 350 LEU A N 1
ATOM 2823 C CA . LEU A 1 350 ? -19.657 1.312 14.029 1.00 85.56 350 LEU A CA 1
ATOM 2824 C C . LEU A 1 350 ? -18.250 0.795 14.323 1.00 85.56 350 LEU A C 1
ATOM 2826 O O . LEU A 1 350 ? -18.065 -0.340 14.762 1.00 85.56 350 LEU A O 1
ATOM 2830 N N . ILE A 1 351 ? -17.250 1.649 14.112 1.00 88.94 351 ILE A N 1
ATOM 2831 C CA . ILE A 1 351 ? -15.856 1.287 14.353 1.00 88.94 351 ILE A CA 1
ATOM 2832 C C . ILE A 1 351 ? -15.572 1.216 15.854 1.00 88.94 351 ILE A C 1
ATOM 2834 O O . ILE A 1 351 ? -14.836 0.330 16.283 1.00 88.94 351 ILE A O 1
ATOM 2838 N N . ALA A 1 352 ? -16.189 2.084 16.661 1.00 90.94 352 ALA A N 1
ATOM 2839 C CA . ALA A 1 352 ? -16.086 2.015 18.117 1.00 90.94 352 ALA A CA 1
ATOM 2840 C C . ALA A 1 352 ? -16.623 0.676 18.664 1.00 90.94 352 ALA A C 1
ATOM 2842 O O . ALA A 1 352 ? -15.942 0.019 19.453 1.00 90.94 352 ALA A O 1
ATOM 2843 N N . VAL A 1 353 ? -17.790 0.216 18.190 1.00 88.00 353 VAL A N 1
ATOM 2844 C CA . VAL A 1 353 ? -18.354 -1.105 18.533 1.00 88.00 353 VAL A CA 1
ATOM 2845 C C . VAL A 1 353 ? -17.422 -2.234 18.092 1.00 88.00 353 VAL A C 1
ATOM 2847 O O . VAL A 1 353 ? -17.200 -3.177 18.854 1.00 88.00 353 VAL A O 1
ATOM 2850 N N . ASP A 1 354 ? -16.839 -2.142 16.895 1.00 87.00 354 ASP A N 1
ATOM 2851 C CA . ASP A 1 354 ? -15.855 -3.111 16.403 1.00 87.00 354 ASP A CA 1
ATOM 2852 C C . ASP A 1 354 ? -14.617 -3.182 17.309 1.00 87.00 354 ASP A C 1
ATOM 2854 O O . ASP A 1 354 ? -14.183 -4.276 17.664 1.00 87.00 354 ASP A O 1
ATOM 2858 N N . ILE A 1 355 ? -14.065 -2.035 17.713 1.00 89.69 355 ILE A N 1
ATOM 2859 C CA . ILE A 1 355 ? -12.914 -1.944 18.622 1.00 89.69 355 ILE A CA 1
ATOM 2860 C C . ILE A 1 355 ? -13.234 -2.601 19.967 1.00 89.69 355 ILE A C 1
ATOM 2862 O O . ILE A 1 355 ? -12.470 -3.444 20.439 1.00 89.69 355 ILE A O 1
ATOM 2866 N N . ILE A 1 356 ? -14.387 -2.274 20.556 1.00 87.56 356 ILE A N 1
ATOM 2867 C CA . ILE A 1 356 ? -14.840 -2.868 21.820 1.00 87.56 356 ILE A CA 1
ATOM 2868 C C . ILE A 1 356 ? -15.005 -4.383 21.670 1.00 87.56 356 ILE A C 1
ATOM 2870 O O . ILE A 1 356 ? -14.546 -5.142 22.520 1.00 87.56 356 ILE A O 1
ATOM 2874 N N . SER A 1 357 ? -15.593 -4.838 20.563 1.00 84.62 357 SER A N 1
ATOM 2875 C CA . SER A 1 357 ? -15.789 -6.264 20.282 1.00 84.62 357 SER A CA 1
ATOM 2876 C C . SER A 1 357 ? -14.456 -7.005 20.119 1.00 84.62 357 SER A C 1
ATOM 2878 O O . SER A 1 357 ? -14.297 -8.114 20.628 1.00 84.62 357 SER A O 1
ATOM 2880 N N . ILE A 1 358 ? -13.465 -6.394 19.457 1.00 84.69 358 ILE A N 1
ATOM 2881 C CA . ILE A 1 358 ? -12.105 -6.943 19.346 1.00 84.69 358 ILE A CA 1
ATOM 2882 C C . ILE A 1 358 ? -11.477 -7.086 20.735 1.00 84.69 358 ILE A C 1
ATOM 2884 O O . ILE A 1 358 ? -10.933 -8.149 21.036 1.00 84.69 358 ILE A O 1
ATOM 2888 N N . SER A 1 359 ? -11.579 -6.064 21.588 1.00 84.81 359 SER A N 1
ATOM 2889 C CA . SER A 1 359 ? -11.063 -6.119 22.960 1.00 84.81 359 SER A CA 1
ATOM 2890 C C . SER A 1 359 ? -11.769 -7.185 23.804 1.00 84.81 359 SER A C 1
ATOM 2892 O O . SER A 1 359 ? -11.107 -7.938 24.514 1.00 84.81 359 SER A O 1
ATOM 2894 N N . LEU A 1 360 ? -13.095 -7.311 23.691 1.00 81.69 360 LEU A N 1
ATOM 2895 C CA . LEU A 1 360 ? -13.883 -8.317 24.412 1.00 81.69 360 LEU A CA 1
ATOM 2896 C C . LEU A 1 360 ? -13.529 -9.744 24.004 1.00 81.69 360 LEU A C 1
ATOM 2898 O O . LEU A 1 360 ? -13.376 -10.613 24.860 1.00 81.69 360 LEU A O 1
ATOM 2902 N N . ASN A 1 361 ? -13.321 -9.985 22.710 1.00 80.94 361 ASN A N 1
ATOM 2903 C CA . ASN A 1 361 ? -12.912 -11.299 22.219 1.00 80.94 361 ASN A CA 1
ATOM 2904 C C . ASN A 1 361 ? -11.564 -11.747 22.806 1.00 80.94 361 ASN A C 1
ATOM 2906 O O . ASN A 1 361 ? -11.344 -12.945 22.986 1.00 80.94 361 ASN A O 1
ATOM 2910 N N . LYS A 1 362 ? -10.672 -10.809 23.157 1.00 80.06 362 LYS A N 1
ATOM 2911 C CA . LYS A 1 362 ? -9.400 -11.125 23.828 1.00 80.06 362 LYS A CA 1
ATOM 2912 C C . LYS A 1 362 ? -9.578 -11.584 25.277 1.00 80.06 362 LYS A C 1
ATOM 2914 O O . LYS A 1 362 ? -8.702 -12.285 25.772 1.00 80.06 362 LYS A O 1
ATOM 2919 N N . LEU A 1 363 ? -10.706 -11.271 25.919 1.00 73.62 363 LEU A N 1
ATOM 2920 C CA . LEU A 1 363 ? -11.044 -11.759 27.262 1.00 73.62 363 LEU A CA 1
ATOM 2921 C C . LEU A 1 363 ? -11.558 -13.209 27.272 1.00 73.62 363 LEU A C 1
ATOM 2923 O O . LEU A 1 363 ? -11.740 -13.764 28.350 1.00 73.62 363 LEU A O 1
ATOM 2927 N N . GLN A 1 364 ? -11.802 -13.822 26.103 1.00 74.69 364 GLN A N 1
ATOM 2928 C CA . GLN A 1 364 ? -12.251 -15.218 25.973 1.00 74.69 364 GLN A CA 1
ATOM 2929 C C . GLN A 1 364 ? -13.430 -15.564 26.908 1.00 74.69 364 GLN A C 1
ATOM 2931 O O . GLN A 1 364 ? -13.430 -16.559 27.635 1.00 74.69 364 GLN A O 1
ATOM 2936 N N . LEU A 1 365 ? -14.475 -14.730 26.883 1.00 71.00 365 LEU A N 1
ATOM 2937 C CA . LEU A 1 365 ? -15.689 -14.878 27.701 1.00 71.00 365 LEU A CA 1
ATOM 2938 C C . LEU A 1 365 ? -16.605 -16.028 27.222 1.00 71.00 365 LEU A C 1
ATOM 2940 O O . LEU A 1 365 ? -17.831 -15.902 27.209 1.00 71.00 365 LEU A O 1
ATOM 2944 N N . THR A 1 366 ? -16.042 -17.150 26.780 1.00 67.62 366 THR A N 1
ATOM 2945 C CA . THR A 1 366 ? -16.780 -18.343 26.344 1.00 67.62 366 THR A CA 1
ATOM 2946 C C . THR A 1 366 ? -17.170 -19.213 27.535 1.00 67.62 366 THR A C 1
ATOM 2948 O O . THR A 1 366 ? -18.345 -19.567 27.680 1.00 67.62 366 THR A O 1
ATOM 2951 N N . GLU A 1 367 ? -16.212 -19.492 28.415 1.00 75.19 367 GLU A N 1
ATOM 2952 C CA . GLU A 1 367 ? -16.356 -20.397 29.556 1.00 75.19 367 GLU A CA 1
ATOM 2953 C C . GLU A 1 367 ? -17.009 -19.724 30.772 1.00 75.19 367 GLU A C 1
ATOM 2955 O O . GLU A 1 367 ? -17.056 -18.500 30.902 1.00 75.19 367 GLU A O 1
ATOM 2960 N N . GLU A 1 368 ? -17.591 -20.526 31.666 1.00 71.69 368 GLU A N 1
ATOM 2961 C CA . GLU A 1 368 ? -18.272 -19.992 32.850 1.00 71.69 368 GLU A CA 1
ATOM 2962 C C . GLU A 1 368 ? -17.284 -19.496 33.915 1.00 71.69 368 GLU A C 1
ATOM 2964 O O . GLU A 1 368 ? -17.547 -18.503 34.595 1.00 71.69 368 GLU A O 1
ATOM 2969 N N . GLU A 1 369 ? -16.123 -20.143 34.009 1.00 75.38 369 GLU A N 1
ATOM 2970 C CA . GLU A 1 369 ? -15.041 -19.779 34.923 1.00 75.38 369 GLU A CA 1
ATOM 2971 C C . GLU A 1 369 ? -14.458 -18.404 34.590 1.00 75.38 369 GLU A C 1
ATOM 2973 O O . GLU A 1 369 ? -14.340 -17.561 35.482 1.00 75.38 369 GLU A O 1
ATOM 2978 N N . THR A 1 370 ? -14.190 -18.126 33.308 1.00 75.94 370 THR A N 1
ATOM 2979 C CA . THR A 1 370 ? -13.671 -16.822 32.866 1.00 75.94 370 THR A CA 1
ATOM 2980 C C . THR A 1 370 ? -14.668 -15.703 33.148 1.00 75.94 370 THR A C 1
ATOM 2982 O O . THR A 1 370 ? -14.288 -14.670 33.697 1.00 75.94 370 THR A O 1
ATOM 2985 N N . LYS A 1 371 ? -15.966 -15.930 32.897 1.00 76.88 371 LYS A N 1
ATOM 2986 C CA . LYS A 1 371 ? -17.035 -14.970 33.232 1.00 76.88 371 LYS A CA 1
ATOM 2987 C C . LYS A 1 371 ? -17.107 -14.672 34.729 1.00 76.88 371 LYS A C 1
ATOM 2989 O O . LYS A 1 371 ? -17.258 -13.512 35.109 1.00 76.88 371 LYS A O 1
ATOM 2994 N N . ASN A 1 372 ? -17.006 -15.700 35.574 1.00 77.31 372 ASN A N 1
ATOM 2995 C CA . ASN A 1 372 ? -17.030 -15.538 37.030 1.00 77.31 372 ASN A CA 1
ATOM 2996 C C . ASN A 1 372 ? -15.783 -14.791 37.528 1.00 77.31 372 ASN A C 1
ATOM 2998 O O . ASN A 1 372 ? -15.900 -13.892 38.359 1.00 77.31 372 ASN A O 1
ATOM 3002 N N . ALA A 1 373 ? -14.603 -15.112 36.990 1.00 79.75 373 ALA A N 1
ATOM 3003 C CA . ALA A 1 373 ? -13.358 -14.423 37.315 1.00 79.75 373 ALA A CA 1
ATOM 3004 C C . ALA A 1 373 ? -13.402 -12.941 36.905 1.00 79.75 373 ALA A C 1
ATOM 3006 O O . ALA A 1 373 ? -13.039 -12.075 37.700 1.00 79.75 373 ALA A O 1
ATOM 3007 N N . THR A 1 374 ? -13.918 -12.628 35.708 1.00 80.38 374 THR A N 1
ATOM 3008 C CA . THR A 1 374 ? -14.107 -11.236 35.269 1.00 80.38 374 THR A CA 1
ATOM 3009 C C . THR A 1 374 ? -15.076 -10.493 36.191 1.00 80.38 374 THR A C 1
ATOM 3011 O O . THR A 1 374 ? -14.749 -9.400 36.647 1.00 80.38 374 THR A O 1
ATOM 3014 N N . ALA A 1 375 ? -16.220 -11.092 36.540 1.00 78.62 375 ALA A N 1
ATOM 3015 C CA . ALA A 1 375 ? -17.187 -10.484 37.457 1.00 78.62 375 ALA A CA 1
ATOM 3016 C C . ALA A 1 375 ? -16.568 -10.178 38.835 1.00 78.62 375 ALA A C 1
ATOM 3018 O O . ALA A 1 375 ? -16.699 -9.063 39.335 1.00 78.62 375 ALA A O 1
ATOM 3019 N N . LEU A 1 376 ? -15.816 -11.125 39.407 1.00 81.38 376 LEU A N 1
ATOM 3020 C CA . LEU A 1 376 ? -15.097 -10.924 40.669 1.00 81.38 376 LEU A CA 1
ATOM 3021 C C . LEU A 1 376 ? -14.044 -9.811 40.571 1.00 81.38 376 LEU A C 1
ATOM 3023 O O . LEU A 1 376 ? -13.898 -9.024 41.504 1.00 81.38 376 LEU A O 1
ATOM 3027 N N . SER A 1 377 ? -13.321 -9.723 39.451 1.00 82.56 377 SER A N 1
ATOM 3028 C CA . SER A 1 377 ? -12.303 -8.682 39.252 1.00 82.56 377 SER A CA 1
ATOM 3029 C C . SER A 1 377 ? -12.908 -7.278 39.135 1.00 82.56 377 SER A C 1
ATOM 3031 O O . SER A 1 377 ? -12.329 -6.320 39.644 1.00 82.56 377 SER A O 1
ATOM 3033 N N . LEU A 1 378 ? -14.096 -7.161 38.527 1.00 82.44 378 LEU A N 1
ATOM 3034 C CA . LEU A 1 378 ? -14.843 -5.905 38.429 1.00 82.44 378 LEU A CA 1
ATOM 3035 C C . LEU A 1 378 ? -15.425 -5.479 39.775 1.00 82.44 378 LEU A C 1
ATOM 3037 O O . LEU A 1 378 ? -15.456 -4.290 40.065 1.00 82.44 378 LEU A O 1
ATOM 3041 N N . GLU A 1 379 ? -15.856 -6.430 40.607 1.00 80.81 379 GLU A N 1
ATOM 3042 C CA . GLU A 1 379 ? -16.341 -6.137 41.961 1.00 80.81 379 GLU A CA 1
ATOM 3043 C C . GLU A 1 379 ? -15.217 -5.595 42.860 1.00 80.81 379 GLU A C 1
ATOM 3045 O O . GLU A 1 379 ? -15.448 -4.725 43.696 1.00 80.81 379 GLU A O 1
ATOM 3050 N N . LYS A 1 380 ? -13.987 -6.083 42.663 1.00 81.44 380 LYS A N 1
ATOM 3051 C CA . LYS A 1 380 ? -12.802 -5.659 43.421 1.00 81.44 380 LYS A CA 1
ATOM 3052 C C . LYS A 1 380 ? -12.074 -4.445 42.835 1.00 81.44 380 LYS A C 1
ATOM 3054 O O . LYS A 1 380 ? -11.109 -3.990 43.437 1.00 81.44 380 LYS A O 1
ATOM 3059 N N . ASN A 1 381 ? -12.501 -3.923 41.681 1.00 80.12 381 ASN A N 1
ATOM 3060 C CA . ASN A 1 381 ? -11.783 -2.899 40.902 1.00 80.12 381 ASN A CA 1
ATOM 3061 C C . ASN A 1 381 ? -10.346 -3.304 40.497 1.00 80.12 381 ASN A C 1
ATOM 3063 O O . ASN A 1 381 ? -9.497 -2.463 40.198 1.00 80.12 381 ASN A O 1
ATOM 3067 N N . GLU A 1 382 ? -10.074 -4.607 40.443 1.00 79.56 382 GLU A N 1
ATOM 3068 C CA . GLU A 1 382 ? -8.768 -5.198 40.116 1.00 79.56 382 GLU A CA 1
ATOM 3069 C C . GLU A 1 382 ? -8.699 -5.657 38.652 1.00 79.56 382 GLU A C 1
ATOM 3071 O O . GLU A 1 382 ? -7.805 -6.404 38.257 1.00 79.56 382 GLU A O 1
ATOM 3076 N N . SER A 1 383 ? -9.652 -5.222 37.822 1.00 79.44 383 SER A N 1
ATOM 3077 C CA . SER A 1 383 ? -9.714 -5.611 36.417 1.00 79.44 383 SER A CA 1
ATOM 3078 C C . SER A 1 383 ? -8.410 -5.276 35.691 1.00 79.44 383 SER A C 1
ATOM 3080 O O . SER A 1 383 ? -7.937 -4.136 35.710 1.00 79.44 383 SER A O 1
ATOM 3082 N N . VAL A 1 384 ? -7.845 -6.287 35.026 1.00 72.31 384 VAL A N 1
ATOM 3083 C CA . VAL A 1 384 ? -6.684 -6.170 34.125 1.00 72.31 384 VAL A CA 1
ATOM 3084 C C . VAL A 1 384 ? -7.069 -5.446 32.830 1.00 72.31 384 VAL A C 1
ATOM 3086 O O . VAL A 1 384 ? -6.210 -4.967 32.094 1.00 72.31 384 VAL A O 1
ATOM 3089 N N . CYS A 1 385 ? -8.364 -5.366 32.544 1.00 79.44 385 CYS A N 1
ATOM 3090 C CA . CYS A 1 385 ? -8.917 -4.799 31.336 1.00 79.44 385 CYS A CA 1
ATOM 3091 C C . CYS A 1 385 ? -9.096 -3.282 31.469 1.00 79.44 385 CYS A C 1
ATOM 3093 O O . CYS A 1 385 ? -9.808 -2.811 32.353 1.00 79.44 385 CYS A O 1
ATOM 3095 N N . ILE A 1 386 ? -8.485 -2.519 30.562 1.00 82.38 386 ILE A N 1
ATOM 3096 C CA . ILE A 1 386 ? -8.490 -1.051 30.612 1.00 82.38 386 ILE A CA 1
ATOM 3097 C C . ILE A 1 386 ? -9.890 -0.477 30.354 1.00 82.38 386 ILE A C 1
ATOM 3099 O O . ILE A 1 386 ? -10.288 0.490 30.990 1.00 82.38 386 ILE A O 1
ATOM 3103 N N . PHE A 1 387 ? -10.662 -1.082 29.447 1.00 80.44 387 PHE A N 1
ATOM 3104 C CA . PHE A 1 387 ? -11.972 -0.547 29.051 1.00 80.44 387 PHE A CA 1
ATOM 3105 C C . PHE A 1 387 ? -13.123 -0.900 30.019 1.00 80.44 387 PHE A C 1
ATOM 3107 O O . PHE A 1 387 ? -14.245 -0.438 29.825 1.00 80.44 387 PHE A O 1
ATOM 3114 N N . LEU A 1 388 ? -12.863 -1.726 31.041 1.00 83.00 388 LEU A N 1
ATOM 3115 C CA . LEU A 1 388 ? -13.830 -2.152 32.061 1.00 83.00 388 LEU A CA 1
ATOM 3116 C C . LEU A 1 388 ? -13.122 -2.237 33.413 1.00 83.00 388 LEU A C 1
ATOM 3118 O O . LEU A 1 388 ? -12.614 -3.300 33.778 1.00 83.00 388 LEU A O 1
ATOM 3122 N N . LYS A 1 389 ? -13.059 -1.126 34.148 1.00 82.19 389 LYS A N 1
ATOM 3123 C CA . LYS A 1 389 ? -12.305 -1.044 35.406 1.00 82.19 389 LYS A CA 1
ATOM 3124 C C . LYS A 1 389 ? -13.147 -1.504 36.593 1.00 82.19 389 LYS A C 1
ATOM 3126 O O . LYS A 1 389 ? -12.610 -2.098 37.525 1.00 82.19 389 LYS A O 1
ATOM 3131 N N . ASN A 1 390 ? -14.453 -1.252 36.537 1.00 84.19 390 ASN A N 1
ATOM 3132 C CA . ASN A 1 390 ? -15.401 -1.479 37.625 1.00 84.19 390 ASN A CA 1
ATOM 3133 C C . ASN A 1 390 ? -16.819 -1.803 37.094 1.00 84.19 390 ASN A C 1
ATOM 3135 O O . ASN A 1 390 ? -17.064 -1.867 35.885 1.00 84.19 390 ASN A O 1
ATOM 3139 N N . SER A 1 391 ? -17.768 -2.023 38.006 1.00 82.06 391 SER A N 1
ATOM 3140 C CA . SER A 1 391 ? -19.176 -2.294 37.673 1.00 82.06 391 SER A CA 1
ATOM 3141 C C . SER A 1 391 ? -19.915 -1.101 37.047 1.00 82.06 391 SER A C 1
ATOM 3143 O O . SER A 1 391 ? -20.863 -1.312 36.290 1.00 82.06 391 SER A O 1
ATOM 3145 N N . GLN A 1 392 ? -19.479 0.133 37.311 1.00 84.81 392 GLN A N 1
ATOM 3146 C CA . GLN A 1 392 ? -20.064 1.348 36.742 1.00 84.81 392 GLN A CA 1
ATOM 3147 C C . GLN A 1 392 ? -19.716 1.490 35.252 1.00 84.81 392 GLN A C 1
ATOM 3149 O O . GLN A 1 392 ? -20.615 1.702 34.438 1.00 84.81 392 GLN A O 1
ATOM 3154 N N . ASP A 1 393 ? -18.456 1.256 34.875 1.00 85.50 393 ASP A N 1
ATOM 3155 C CA . ASP A 1 393 ? -18.008 1.233 33.478 1.00 85.50 393 ASP A CA 1
ATOM 3156 C C . ASP A 1 393 ? -18.796 0.191 32.669 1.00 85.50 393 ASP A C 1
ATOM 3158 O O . ASP A 1 393 ? -19.172 0.431 31.520 1.00 85.50 393 ASP A O 1
ATOM 3162 N N . LEU A 1 394 ? -19.086 -0.968 33.279 1.00 85.88 394 LEU A N 1
ATOM 3163 C CA . LEU A 1 394 ? -19.900 -2.018 32.666 1.00 85.88 394 LEU A CA 1
ATOM 3164 C C . LEU A 1 394 ? -21.336 -1.547 32.404 1.00 85.88 394 LEU A C 1
ATOM 3166 O O . LEU A 1 394 ? -21.867 -1.781 31.316 1.00 85.88 394 LEU A O 1
ATOM 3170 N N . GLN A 1 395 ? -21.967 -0.893 33.381 1.00 85.06 395 GLN A N 1
ATOM 3171 C CA . GLN A 1 395 ? -23.322 -0.357 33.236 1.00 85.06 395 GLN A CA 1
ATOM 3172 C C . GLN A 1 395 ? -23.389 0.693 32.123 1.00 85.06 395 GLN A C 1
ATOM 3174 O O . GLN A 1 395 ? -24.287 0.654 31.276 1.00 85.06 395 GLN A O 1
ATOM 3179 N N . GLU A 1 396 ? -22.426 1.612 32.104 1.00 86.75 396 GLU A N 1
ATOM 3180 C CA . GLU A 1 396 ? -22.355 2.681 31.115 1.00 86.75 396 GLU A CA 1
ATOM 3181 C C . GLU A 1 396 ? -22.118 2.131 29.706 1.00 86.75 396 GLU A C 1
ATOM 3183 O O . GLU A 1 396 ? -22.841 2.486 28.770 1.00 86.75 396 GLU A O 1
ATOM 3188 N N . LEU A 1 397 ? -21.181 1.189 29.564 1.00 87.62 397 LEU A N 1
ATOM 3189 C CA . LEU A 1 397 ? -20.897 0.526 28.296 1.00 87.62 397 LEU A CA 1
ATOM 3190 C C . LEU A 1 397 ? -22.123 -0.222 27.759 1.00 87.62 397 LEU A C 1
ATOM 3192 O O . LEU A 1 397 ? -22.474 -0.063 26.592 1.00 87.62 397 LEU A O 1
ATOM 3196 N N . LEU A 1 398 ? -22.805 -1.007 28.598 1.00 86.06 398 LEU A N 1
ATOM 3197 C CA . LEU A 1 398 ? -24.010 -1.738 28.201 1.00 86.06 398 LEU A CA 1
ATOM 3198 C C . LEU A 1 398 ? -25.130 -0.794 27.741 1.00 86.06 398 LEU A C 1
ATOM 3200 O O . LEU A 1 398 ? -25.761 -1.040 26.712 1.00 86.06 398 LEU A O 1
ATOM 3204 N N . SER A 1 399 ? -25.357 0.299 28.474 1.00 86.25 399 SER A N 1
ATOM 3205 C CA . SER A 1 399 ? -26.367 1.305 28.133 1.00 86.25 399 SER A CA 1
ATOM 3206 C C . SER A 1 399 ? -26.069 1.992 26.793 1.00 86.25 399 SER A C 1
ATOM 3208 O O . SER A 1 399 ? -26.949 2.110 25.929 1.00 86.25 399 SER A O 1
ATOM 3210 N N . LYS A 1 400 ? -24.810 2.397 26.576 1.00 88.06 400 LYS A N 1
ATOM 3211 C CA . LYS A 1 400 ? -24.380 3.086 25.351 1.00 88.06 400 LYS A CA 1
ATOM 3212 C C . LYS A 1 400 ? -24.336 2.148 24.146 1.00 88.06 400 LYS A C 1
ATOM 3214 O O . LYS A 1 400 ? -24.830 2.532 23.090 1.00 88.06 400 LYS A O 1
ATOM 3219 N N . LEU A 1 401 ? -23.863 0.907 24.300 1.00 85.25 401 LEU A N 1
ATOM 3220 C CA . LEU A 1 401 ? -23.917 -0.119 23.246 1.00 85.25 401 LEU A CA 1
ATOM 3221 C C . LEU A 1 401 ? -25.357 -0.418 22.825 1.00 85.25 401 LEU A C 1
ATOM 3223 O O . LEU A 1 401 ? -25.659 -0.437 21.634 1.00 85.25 401 LEU A O 1
ATOM 3227 N N . TRP A 1 402 ? -26.259 -0.603 23.792 1.00 83.81 402 TRP A N 1
ATOM 3228 C CA . TRP A 1 402 ? -27.676 -0.827 23.512 1.00 83.81 402 TRP A CA 1
ATOM 3229 C C . TRP A 1 402 ? -28.303 0.342 22.744 1.00 83.81 402 TRP A C 1
ATOM 3231 O O . TRP A 1 402 ? -28.993 0.146 21.743 1.00 83.81 402 TRP A O 1
ATOM 3241 N N . THR A 1 403 ? -28.020 1.570 23.179 1.00 84.25 403 THR A N 1
ATOM 3242 C CA . THR A 1 403 ? -28.524 2.784 22.526 1.00 84.25 403 THR A CA 1
ATOM 3243 C C . THR A 1 403 ? -27.954 2.953 21.116 1.00 84.25 403 THR A C 1
ATOM 3245 O O . THR A 1 403 ? -28.695 3.320 20.207 1.00 84.25 403 THR A O 1
ATOM 3248 N N . SER A 1 404 ? -26.665 2.660 20.925 1.00 81.88 404 SER A N 1
ATOM 3249 C CA . SER A 1 404 ? -25.982 2.722 19.629 1.00 81.88 404 SER A CA 1
ATOM 3250 C C . SER A 1 404 ? -26.588 1.734 18.627 1.00 81.88 404 SER A C 1
ATOM 3252 O O . SER A 1 404 ? -26.963 2.124 17.523 1.00 81.88 404 SER A O 1
ATOM 3254 N N . MET A 1 405 ? -26.815 0.482 19.044 1.00 78.50 405 MET A N 1
ATOM 3255 C CA . MET A 1 405 ? -27.466 -0.529 18.202 1.00 78.50 405 MET A CA 1
ATOM 3256 C C . MET A 1 405 ? -28.896 -0.153 17.824 1.00 78.50 405 MET A C 1
ATOM 3258 O O . MET A 1 405 ? -29.286 -0.327 16.679 1.00 78.50 405 MET A O 1
ATOM 3262 N N . ARG A 1 406 ? -29.680 0.404 18.756 1.00 76.25 406 ARG A N 1
ATOM 3263 C CA . ARG A 1 406 ? -31.072 0.796 18.482 1.00 76.25 406 ARG A CA 1
ATOM 3264 C C . ARG A 1 406 ? -31.192 1.905 17.430 1.00 76.25 406 ARG A C 1
ATOM 3266 O O . ARG A 1 406 ? -32.241 2.038 16.810 1.00 76.25 406 ARG A O 1
ATOM 3273 N N . LYS A 1 407 ? -30.151 2.725 17.272 1.00 74.19 407 LYS A N 1
ATOM 3274 C CA . LYS A 1 407 ? -30.102 3.803 16.278 1.00 74.19 407 LYS A CA 1
ATOM 3275 C C . LYS A 1 407 ? -29.595 3.341 14.907 1.00 74.19 407 LYS A C 1
ATOM 3277 O O . LYS A 1 407 ? -29.672 4.125 13.971 1.00 74.19 407 LYS A O 1
ATOM 3282 N N . SER A 1 408 ? -29.040 2.132 14.791 1.00 71.06 408 SER A N 1
ATOM 3283 C CA . SER A 1 408 ? -28.372 1.663 13.575 1.00 71.06 408 SER A CA 1
ATOM 3284 C C . SER A 1 408 ? -29.203 0.614 12.839 1.00 71.06 408 SER A C 1
ATOM 3286 O O . SER A 1 408 ? -29.601 -0.384 13.429 1.00 71.06 408 SER A O 1
ATOM 3288 N N . ASP A 1 409 ? -29.382 0.789 11.529 1.00 66.94 409 ASP A N 1
ATOM 3289 C CA . ASP A 1 409 ? -30.083 -0.173 10.659 1.00 66.94 409 ASP A CA 1
ATOM 3290 C C . ASP A 1 409 ? -29.131 -1.189 9.985 1.00 66.94 409 ASP A C 1
ATOM 3292 O O . ASP A 1 409 ? -29.525 -1.963 9.114 1.00 66.94 409 ASP A O 1
ATOM 3296 N N . ARG A 1 410 ? -27.844 -1.187 10.353 1.00 65.25 410 ARG A N 1
ATOM 3297 C CA . ARG A 1 410 ? -26.779 -1.967 9.701 1.00 65.25 410 ARG A CA 1
ATOM 3298 C C . ARG A 1 410 ? -26.593 -3.352 10.330 1.00 65.25 410 ARG A C 1
ATOM 3300 O O . ARG A 1 410 ? -26.146 -3.466 11.469 1.00 65.25 410 ARG A O 1
ATOM 3307 N N . GLU A 1 411 ? -26.865 -4.416 9.572 1.00 65.69 411 GLU A N 1
ATOM 3308 C CA . GLU A 1 411 ? -26.820 -5.810 10.058 1.00 65.69 411 GLU A CA 1
ATOM 3309 C C . GLU A 1 411 ? -25.470 -6.236 10.666 1.00 65.69 411 GLU A C 1
ATOM 3311 O O . GLU A 1 411 ? -25.437 -6.955 11.664 1.00 65.69 411 GLU A O 1
ATOM 3316 N N . ASP A 1 412 ? -24.350 -5.775 10.106 1.00 60.75 412 ASP A N 1
ATOM 3317 C CA . ASP A 1 412 ? -22.992 -6.092 10.562 1.00 60.75 412 ASP A CA 1
ATOM 3318 C C . ASP A 1 412 ? -22.707 -5.572 11.979 1.00 60.75 412 ASP A C 1
ATOM 3320 O O . ASP A 1 412 ? -22.078 -6.251 12.799 1.00 60.75 412 ASP A O 1
ATOM 3324 N N . VAL A 1 413 ? -23.215 -4.379 12.277 1.00 63.41 413 VAL A N 1
ATOM 3325 C CA . VAL A 1 413 ? -23.086 -3.702 13.573 1.00 63.41 413 VAL A CA 1
ATOM 3326 C C . VAL A 1 413 ? -24.009 -4.352 14.588 1.00 63.41 413 VAL A C 1
ATOM 3328 O O . VAL A 1 413 ? -23.597 -4.632 15.712 1.00 63.41 413 VAL A O 1
ATOM 3331 N N . LEU A 1 414 ? -25.237 -4.644 14.164 1.00 67.25 414 LEU A N 1
ATOM 3332 C CA . LEU A 1 414 ? -26.234 -5.338 14.965 1.00 67.25 414 LEU A CA 1
ATOM 3333 C C . LEU A 1 414 ? -25.729 -6.723 15.390 1.00 67.25 414 LEU A C 1
ATOM 3335 O O . LEU A 1 414 ? -25.822 -7.066 16.563 1.00 67.25 414 LEU A O 1
ATOM 3339 N N . ALA A 1 415 ? -25.104 -7.491 14.494 1.00 68.62 415 ALA A N 1
ATOM 3340 C CA . ALA A 1 415 ? -24.572 -8.814 14.819 1.00 68.62 415 ALA A CA 1
ATOM 3341 C C . ALA A 1 415 ? -23.426 -8.768 15.847 1.00 68.62 415 ALA A C 1
ATOM 3343 O O . ALA A 1 415 ? -23.466 -9.471 16.862 1.00 68.62 415 ALA A O 1
ATOM 3344 N N . LYS A 1 416 ? -22.402 -7.937 15.608 1.00 69.56 416 LYS A N 1
ATOM 3345 C CA . LYS A 1 416 ? -21.232 -7.835 16.500 1.00 69.56 416 LYS A CA 1
ATOM 3346 C C . LYS A 1 416 ? -21.569 -7.149 17.820 1.00 69.56 416 LYS A C 1
ATOM 3348 O O . LYS A 1 416 ? -21.171 -7.628 18.880 1.00 69.56 416 LYS A O 1
ATOM 3353 N N . GLY A 1 417 ? -22.341 -6.066 17.761 1.00 72.38 417 GLY A N 1
ATOM 3354 C CA . GLY A 1 417 ? -22.841 -5.361 18.933 1.00 72.38 417 GLY A CA 1
ATOM 3355 C C . GLY A 1 417 ? -23.710 -6.265 19.802 1.00 72.38 417 GLY A C 1
ATOM 3356 O O . GLY A 1 417 ? -23.514 -6.296 21.015 1.00 72.38 417 GLY A O 1
ATOM 3357 N N . ALA A 1 418 ? -24.600 -7.066 19.202 1.00 70.00 418 ALA A N 1
ATOM 3358 C CA . ALA A 1 418 ? -25.435 -8.014 19.936 1.00 70.00 418 ALA A CA 1
ATOM 3359 C C . ALA A 1 418 ? -24.591 -9.078 20.637 1.00 70.00 418 ALA A C 1
ATOM 3361 O O . ALA A 1 418 ? -24.830 -9.381 21.805 1.00 70.00 418 ALA A O 1
ATOM 3362 N N . TYR A 1 419 ? -23.585 -9.624 19.949 1.00 74.56 419 TYR A N 1
ATOM 3363 C CA . TYR A 1 419 ? -22.671 -10.599 20.535 1.00 74.56 419 TYR A CA 1
ATOM 3364 C C . TYR A 1 419 ? -21.936 -10.026 21.756 1.00 74.56 419 TYR A C 1
ATOM 3366 O O . TYR A 1 419 ? -21.992 -10.609 22.842 1.00 74.56 419 TYR A O 1
ATOM 3374 N N . SER A 1 420 ? -21.332 -8.847 21.601 1.00 80.12 420 SER A N 1
ATOM 3375 C CA . SER A 1 420 ? -20.639 -8.131 22.676 1.00 80.12 420 SER A CA 1
ATOM 3376 C C . SER A 1 420 ? -21.575 -7.790 23.839 1.00 80.12 420 SER A C 1
ATOM 3378 O O . SER A 1 420 ? -21.231 -8.014 25.000 1.00 80.12 420 SER A O 1
ATOM 3380 N N . LEU A 1 421 ? -22.797 -7.329 23.550 1.00 78.94 421 LEU A N 1
ATOM 3381 C CA . LEU A 1 421 ? -23.803 -7.021 24.565 1.00 78.94 421 LEU A CA 1
ATOM 3382 C C . LEU A 1 421 ? -24.194 -8.274 25.362 1.00 78.94 421 LEU A C 1
ATOM 3384 O O . LEU A 1 421 ? -24.236 -8.231 26.588 1.00 78.94 421 LEU A O 1
ATOM 3388 N N . VAL A 1 422 ? -24.440 -9.406 24.695 1.00 73.12 422 VAL A N 1
ATOM 3389 C CA . VAL A 1 422 ? -24.805 -10.670 25.358 1.00 73.12 422 VAL A CA 1
ATOM 3390 C C . VAL A 1 422 ? -23.682 -11.161 26.274 1.00 73.12 422 VAL A C 1
ATOM 3392 O O . VAL A 1 422 ? -23.955 -11.588 27.399 1.00 73.12 422 VAL A O 1
ATOM 3395 N N . GLN A 1 423 ? -22.423 -11.077 25.836 1.00 76.69 423 GLN A N 1
ATOM 3396 C CA . GLN A 1 423 ? -21.275 -11.441 26.671 1.00 76.69 423 GLN A CA 1
ATOM 3397 C C . GLN A 1 423 ? -21.190 -10.565 27.923 1.00 76.69 423 GLN A C 1
ATOM 3399 O O . GLN A 1 423 ? -21.095 -11.091 29.034 1.00 76.69 423 GLN A O 1
ATOM 3404 N N . LEU A 1 424 ? -21.297 -9.247 27.768 1.00 79.69 424 LEU A N 1
ATOM 3405 C CA . LEU A 1 424 ? -21.243 -8.300 28.880 1.00 79.69 424 LEU A CA 1
ATOM 3406 C C . LEU A 1 424 ? -22.421 -8.457 29.850 1.00 79.69 424 LEU A C 1
ATOM 3408 O O . LEU A 1 424 ? -22.219 -8.450 31.062 1.00 79.69 424 LEU A O 1
ATOM 3412 N N . ILE A 1 425 ? -23.637 -8.684 29.343 1.00 75.19 425 ILE A N 1
ATOM 3413 C CA . ILE A 1 425 ? -24.819 -8.974 30.170 1.00 75.19 425 ILE A CA 1
ATOM 3414 C C . ILE A 1 425 ? -24.607 -10.264 30.968 1.00 75.19 425 ILE A C 1
ATOM 3416 O O . ILE A 1 425 ? -25.008 -10.348 32.127 1.00 75.19 425 ILE A O 1
ATOM 3420 N N . SER A 1 426 ? -23.940 -11.264 30.385 1.00 74.19 426 SER A N 1
ATOM 3421 C CA . SER A 1 426 ? -23.624 -12.499 31.103 1.00 74.19 426 SER A CA 1
ATOM 3422 C C . SER A 1 426 ? -22.644 -12.285 32.261 1.00 74.19 426 SER A C 1
ATOM 3424 O O . SER A 1 426 ? -22.763 -12.965 33.281 1.00 74.19 426 SER A O 1
ATOM 3426 N N . VAL A 1 427 ? -21.711 -11.336 32.132 1.00 77.62 427 VAL A N 1
ATOM 3427 C CA . VAL A 1 427 ? -20.820 -10.917 33.224 1.00 77.62 427 VAL A CA 1
ATOM 3428 C C . VAL A 1 427 ? -21.605 -10.112 34.263 1.00 77.62 427 VAL A C 1
ATOM 3430 O O . VAL A 1 427 ? -21.497 -10.400 35.451 1.00 77.62 427 VAL A O 1
ATOM 3433 N N . ALA A 1 428 ? -22.473 -9.188 33.833 1.00 76.31 428 ALA A N 1
ATOM 3434 C CA . ALA A 1 428 ? -23.329 -8.404 34.727 1.00 76.31 428 ALA A CA 1
ATOM 3435 C C . ALA A 1 428 ? -24.243 -9.290 35.591 1.00 76.31 428 ALA A C 1
ATOM 3437 O O . ALA A 1 428 ? -24.373 -9.054 36.786 1.00 76.31 428 ALA A O 1
ATOM 3438 N N . ALA A 1 429 ? -24.801 -10.364 35.021 1.00 71.75 429 ALA A N 1
ATOM 3439 C CA . ALA A 1 429 ? -25.628 -11.339 35.737 1.00 71.75 429 ALA A CA 1
ATOM 3440 C C . ALA A 1 429 ? -24.879 -12.114 36.840 1.00 71.75 429 ALA A C 1
ATOM 3442 O O . ALA A 1 429 ? -25.499 -12.832 37.616 1.00 71.75 429 ALA A O 1
ATOM 3443 N N . ARG A 1 430 ? -23.546 -12.039 36.880 1.00 74.62 430 ARG A N 1
ATOM 3444 C CA . ARG A 1 430 ? -22.700 -12.694 37.890 1.00 74.62 430 ARG A CA 1
ATOM 3445 C C . ARG A 1 430 ? -22.197 -11.716 38.950 1.00 74.62 430 ARG A C 1
ATOM 3447 O O . ARG A 1 430 ? -21.618 -12.157 39.940 1.00 74.62 430 ARG A O 1
ATOM 3454 N N . LEU A 1 431 ? -22.425 -10.415 38.765 1.00 73.12 431 LEU A N 1
ATOM 3455 C CA . LEU A 1 431 ? -22.138 -9.402 39.773 1.00 73.12 431 LEU A CA 1
ATOM 3456 C C . LEU A 1 431 ? -23.183 -9.458 40.888 1.00 73.12 431 LEU A C 1
ATOM 3458 O O . LEU A 1 431 ? -24.352 -9.752 40.649 1.00 73.12 431 LEU A O 1
ATOM 3462 N N . LYS A 1 432 ? -22.785 -9.111 42.115 1.00 64.19 432 LYS A N 1
ATOM 3463 C CA . LYS A 1 432 ? -23.742 -8.959 43.225 1.00 64.19 432 LYS A CA 1
ATOM 3464 C C . LYS A 1 432 ? -24.735 -7.812 42.993 1.00 64.19 432 LYS A C 1
ATOM 3466 O O . LYS A 1 432 ? -25.829 -7.831 43.546 1.00 64.19 432 LYS A O 1
ATOM 3471 N N . THR A 1 433 ? -24.374 -6.840 42.156 1.00 61.56 433 THR A N 1
ATOM 3472 C CA . THR A 1 433 ? -25.204 -5.703 41.743 1.00 61.56 433 THR A CA 1
ATOM 3473 C C . THR A 1 433 ? -26.128 -6.079 40.580 1.00 61.56 433 THR A C 1
ATOM 3475 O O . THR A 1 433 ? -25.914 -5.681 39.434 1.00 61.56 433 THR A O 1
ATOM 3478 N N . MET A 1 434 ? -27.170 -6.861 40.887 1.00 62.38 434 MET A N 1
ATOM 3479 C CA . MET A 1 434 ? -28.174 -7.342 39.920 1.00 62.38 434 MET A CA 1
ATOM 3480 C C . MET A 1 434 ? -28.974 -6.224 39.234 1.00 62.38 434 MET A C 1
ATOM 3482 O O . MET A 1 434 ? -29.534 -6.452 38.163 1.00 62.38 434 MET A O 1
ATOM 3486 N N . ASP A 1 435 ? -29.004 -5.020 39.804 1.00 66.88 435 ASP A N 1
ATOM 3487 C CA . ASP A 1 435 ? -29.795 -3.894 39.292 1.00 66.88 435 ASP A CA 1
ATOM 3488 C C . ASP A 1 435 ? -29.399 -3.513 37.856 1.00 66.88 435 ASP A C 1
ATOM 3490 O O . ASP A 1 435 ? -30.260 -3.343 36.993 1.00 66.88 435 ASP A O 1
ATOM 3494 N N . ILE A 1 436 ? -28.093 -3.525 37.553 1.00 66.31 436 ILE A N 1
ATOM 3495 C CA . ILE A 1 436 ? -27.552 -3.260 36.207 1.00 66.31 436 ILE A CA 1
ATOM 3496 C C . ILE A 1 436 ? -28.135 -4.250 35.190 1.00 66.31 436 ILE A C 1
ATOM 3498 O O . ILE A 1 436 ? -28.582 -3.873 34.104 1.00 66.31 436 ILE A O 1
ATOM 3502 N N . PHE A 1 437 ? -28.146 -5.535 35.548 1.00 67.06 437 PHE A N 1
ATOM 3503 C CA . PHE A 1 437 ? -28.684 -6.595 34.704 1.00 67.06 437 PHE A CA 1
ATOM 3504 C C . PHE A 1 437 ? -30.193 -6.414 34.479 1.00 67.06 437 PHE A C 1
ATOM 3506 O O . PHE A 1 437 ? -30.660 -6.470 33.338 1.00 67.06 437 PHE A O 1
ATOM 3513 N N . VAL A 1 438 ? -30.951 -6.154 35.547 1.00 68.50 438 VAL A N 1
ATOM 3514 C CA . VAL A 1 438 ? -32.413 -6.007 35.496 1.00 68.50 438 VAL A CA 1
ATOM 3515 C C . VAL A 1 438 ? -32.834 -4.809 34.641 1.00 68.50 438 VAL A C 1
ATOM 3517 O O . VAL A 1 438 ? -33.760 -4.939 33.830 1.00 68.50 438 VAL A O 1
ATOM 3520 N N . ASP A 1 439 ? -32.147 -3.673 34.760 1.00 71.50 439 ASP A N 1
ATOM 3521 C CA . ASP A 1 439 ? -32.468 -2.443 34.030 1.00 71.50 439 ASP A CA 1
ATOM 3522 C C . ASP A 1 439 ? -32.289 -2.602 32.517 1.00 71.50 439 ASP A C 1
ATOM 3524 O O . ASP A 1 439 ? -33.190 -2.289 31.726 1.00 71.50 439 ASP A O 1
ATOM 3528 N N . ILE A 1 440 ? -31.146 -3.151 32.098 1.00 69.88 440 ILE A N 1
ATOM 3529 C CA . ILE A 1 440 ? -30.820 -3.338 30.681 1.00 69.88 440 ILE A CA 1
ATOM 3530 C C . ILE A 1 440 ? -31.718 -4.404 30.052 1.00 69.88 440 ILE A C 1
ATOM 3532 O O . ILE A 1 440 ? -32.292 -4.166 28.988 1.00 69.88 440 ILE A O 1
ATOM 3536 N N . VAL A 1 441 ? -31.936 -5.539 30.724 1.00 67.81 441 VAL A N 1
ATOM 3537 C CA . VAL A 1 441 ? -32.853 -6.583 30.235 1.00 67.81 441 VAL A CA 1
ATOM 3538 C C . VAL A 1 441 ? -34.283 -6.047 30.124 1.00 67.81 441 VAL A C 1
ATOM 3540 O O . VAL A 1 441 ? -34.973 -6.315 29.137 1.00 67.81 441 VAL A O 1
ATOM 3543 N N . SER A 1 442 ? -34.725 -5.226 31.081 1.00 70.56 442 SER A N 1
ATOM 3544 C CA . SER A 1 442 ? -36.033 -4.568 31.028 1.00 70.56 442 SER A CA 1
ATOM 3545 C C . SER A 1 442 ? -36.157 -3.592 29.857 1.00 70.56 442 SER A C 1
ATOM 3547 O O . SER A 1 442 ? -37.232 -3.502 29.258 1.00 70.56 442 SER A O 1
ATOM 3549 N N . SER A 1 443 ? -35.083 -2.875 29.516 1.00 72.88 443 SER A N 1
ATOM 3550 C CA . SER A 1 443 ? -35.019 -1.980 28.354 1.00 72.88 443 SER A CA 1
ATOM 3551 C C . SER A 1 443 ? -35.094 -2.753 27.032 1.00 72.88 443 SER A C 1
ATOM 3553 O O . SER A 1 443 ? -35.937 -2.441 26.185 1.00 72.88 443 SER A O 1
ATOM 3555 N N . ILE A 1 444 ? -34.306 -3.828 26.894 1.00 68.31 444 ILE A N 1
ATOM 3556 C CA . ILE A 1 444 ? -34.338 -4.727 25.728 1.00 68.31 444 ILE A CA 1
ATOM 3557 C C . ILE A 1 444 ? -35.741 -5.309 25.552 1.00 68.31 444 ILE A C 1
ATOM 3559 O O . ILE A 1 444 ? -36.302 -5.242 24.460 1.00 68.31 444 ILE A O 1
ATOM 3563 N N . ARG A 1 445 ? -36.363 -5.786 26.638 1.00 67.06 445 ARG A N 1
ATOM 3564 C CA . ARG A 1 445 ? -37.738 -6.309 26.637 1.00 67.06 445 ARG A CA 1
ATOM 3565 C C . ARG A 1 445 ? -38.748 -5.298 26.090 1.00 67.06 445 ARG A C 1
ATOM 3567 O O . ARG A 1 445 ? -39.578 -5.655 25.257 1.00 67.06 445 ARG A O 1
ATOM 3574 N N . ARG A 1 446 ? -38.692 -4.038 26.543 1.00 70.19 446 ARG A N 1
ATOM 3575 C CA . ARG A 1 446 ? -39.590 -2.979 26.042 1.00 70.19 446 ARG A CA 1
ATOM 3576 C C . ARG A 1 446 ? -39.405 -2.756 24.538 1.00 70.19 446 ARG A C 1
ATOM 3578 O O . ARG A 1 446 ? -40.393 -2.528 23.844 1.00 70.19 446 ARG A O 1
ATOM 3585 N N . SER A 1 447 ? -38.172 -2.858 24.038 1.00 68.00 447 SER A N 1
ATOM 3586 C CA . SER A 1 447 ? -37.880 -2.733 22.606 1.00 68.00 447 SER A CA 1
ATOM 3587 C C . SER A 1 447 ? -38.375 -3.932 21.801 1.00 68.00 447 SER A C 1
ATOM 3589 O O . SER A 1 447 ? -39.031 -3.713 20.793 1.00 68.00 447 SER A O 1
ATOM 3591 N N . VAL A 1 448 ? -38.179 -5.173 22.273 1.00 63.81 448 VAL A N 1
ATOM 3592 C CA . VAL A 1 448 ? -38.716 -6.387 21.619 1.00 63.81 448 VAL A CA 1
ATOM 3593 C C . VAL A 1 448 ? -40.230 -6.284 21.448 1.00 63.81 448 VAL A C 1
ATOM 3595 O O . VAL A 1 448 ? -40.748 -6.508 20.358 1.00 63.81 448 VAL A O 1
ATOM 3598 N N . ASN A 1 449 ? -40.943 -5.875 22.501 1.00 61.12 449 ASN A N 1
ATOM 3599 C CA . ASN A 1 449 ? -42.395 -5.697 22.437 1.00 61.12 449 ASN A CA 1
ATOM 3600 C C . ASN A 1 449 ? -42.809 -4.616 21.425 1.00 61.12 449 ASN A C 1
ATOM 3602 O O . ASN A 1 449 ? -43.866 -4.726 20.815 1.00 61.12 449 ASN A O 1
ATOM 3606 N N . SER A 1 450 ? -41.988 -3.581 21.223 1.00 61.19 450 SER A N 1
ATOM 3607 C CA . SER A 1 450 ? -42.226 -2.556 20.201 1.00 61.19 450 SER A CA 1
ATOM 3608 C C . SER A 1 450 ? -41.874 -3.036 18.785 1.00 61.19 450 SER A C 1
ATOM 3610 O O . SER A 1 450 ? -42.603 -2.721 17.848 1.00 61.19 450 SER A O 1
ATOM 3612 N N . GLU A 1 451 ? -40.773 -3.769 18.609 1.00 63.25 451 GLU A N 1
ATOM 3613 C CA . GLU A 1 451 ? -40.293 -4.289 17.317 1.00 63.25 451 GLU A CA 1
ATOM 3614 C C . GLU A 1 451 ? -41.241 -5.341 16.740 1.00 63.25 451 GLU A C 1
ATOM 3616 O O . GLU A 1 451 ? -41.602 -5.260 15.569 1.00 63.25 451 GLU A O 1
ATOM 3621 N N . VAL A 1 452 ? -41.729 -6.266 17.578 1.00 55.94 452 VAL A N 1
ATOM 3622 C CA . VAL A 1 452 ? -42.731 -7.280 17.199 1.00 55.94 452 VAL A CA 1
ATOM 3623 C C . VAL A 1 452 ? -44.037 -6.637 16.708 1.00 55.94 452 VAL A C 1
ATOM 3625 O O . VAL A 1 452 ? -44.756 -7.239 15.916 1.00 55.94 452 VAL A O 1
ATOM 3628 N N . VAL A 1 453 ? -44.341 -5.412 17.152 1.00 50.09 453 VAL A N 1
ATOM 3629 C CA . VAL A 1 453 ? -45.591 -4.704 16.839 1.00 50.09 453 VAL A CA 1
ATOM 3630 C C . VAL A 1 453 ? -45.458 -3.732 15.656 1.00 50.09 453 VAL A C 1
ATOM 3632 O O . VAL A 1 453 ? -46.461 -3.484 14.991 1.00 50.09 453 VAL A O 1
ATOM 3635 N N . LYS A 1 454 ? -44.274 -3.154 15.382 1.00 49.25 454 LYS A N 1
ATOM 3636 C CA . LYS A 1 454 ? -44.135 -2.014 14.443 1.00 49.25 454 LYS A CA 1
ATOM 3637 C C . LYS A 1 454 ? -43.267 -2.256 13.196 1.00 49.25 454 LYS A C 1
ATOM 3639 O O . LYS A 1 454 ? -43.632 -1.724 12.154 1.00 49.25 454 LYS A O 1
ATOM 3644 N N . ASN A 1 455 ? -42.150 -2.991 13.280 1.00 47.50 455 ASN A N 1
ATOM 3645 C CA . ASN A 1 455 ? -41.317 -3.456 12.147 1.00 47.50 455 ASN A CA 1
ATOM 3646 C C . ASN A 1 455 ? -40.097 -4.243 12.698 1.00 47.50 455 ASN A C 1
ATOM 3648 O O . ASN A 1 455 ? -39.512 -3.785 13.685 1.00 47.50 455 ASN A O 1
ATOM 3652 N N . PRO A 1 456 ? -39.664 -5.377 12.109 1.00 46.78 456 PRO A N 1
ATOM 3653 C CA . PRO A 1 456 ? -38.696 -6.272 12.736 1.00 46.78 456 PRO A CA 1
ATOM 3654 C C . PRO A 1 456 ? -37.251 -5.936 12.337 1.00 46.78 456 PRO A C 1
ATOM 3656 O O . PRO A 1 456 ? -36.706 -6.504 11.395 1.00 46.78 456 PRO A O 1
ATOM 3659 N N . ALA A 1 457 ? -36.579 -5.075 13.098 1.00 49.31 457 ALA A N 1
ATOM 3660 C CA . ALA A 1 457 ? -35.126 -5.182 13.198 1.00 49.31 457 ALA A CA 1
ATOM 3661 C C . ALA A 1 457 ? -34.844 -6.370 14.132 1.00 49.31 457 ALA A C 1
ATOM 3663 O O . ALA A 1 457 ? -35.076 -6.279 15.327 1.00 49.31 457 ALA A O 1
ATOM 3664 N N . TYR A 1 458 ? -34.395 -7.522 13.626 1.00 60.03 458 TYR A N 1
ATOM 3665 C CA . TYR A 1 458 ? -34.241 -8.777 14.396 1.00 60.03 458 TYR A CA 1
ATOM 3666 C C . TYR A 1 458 ? -33.224 -8.722 15.570 1.00 60.03 458 TYR A C 1
ATOM 3668 O O . TYR A 1 458 ? -32.882 -9.754 16.156 1.00 60.03 458 TYR A O 1
ATOM 3676 N N . CYS A 1 459 ? -32.730 -7.539 15.939 1.00 60.31 459 CYS A N 1
ATOM 3677 C CA . CYS A 1 459 ? -31.603 -7.346 16.838 1.00 60.31 459 CYS A CA 1
ATOM 3678 C C . CYS A 1 459 ? -31.967 -7.441 18.324 1.00 60.31 459 CYS A C 1
ATOM 3680 O O . CYS A 1 459 ? -31.283 -8.160 19.059 1.00 60.31 459 CYS A O 1
ATOM 3682 N N . ALA A 1 460 ? -33.050 -6.799 18.791 1.00 60.81 460 ALA A N 1
ATOM 3683 C CA . ALA A 1 460 ? -33.465 -6.939 20.193 1.00 60.81 460 ALA A CA 1
ATOM 3684 C C . ALA A 1 460 ? -33.872 -8.386 20.492 1.00 60.81 460 ALA A C 1
ATOM 3686 O O . ALA A 1 460 ? -33.545 -8.940 21.543 1.00 60.81 460 ALA A O 1
ATOM 3687 N N . LEU A 1 461 ? -34.524 -9.022 19.518 1.00 61.81 461 LEU A N 1
ATOM 3688 C CA . LEU A 1 461 ? -34.906 -10.425 19.558 1.00 61.81 461 LEU A CA 1
ATOM 3689 C C . LEU A 1 461 ? -33.691 -11.364 19.617 1.00 61.81 461 LEU A C 1
ATOM 3691 O O . LEU A 1 461 ? -33.675 -12.309 20.409 1.00 61.81 461 LEU A O 1
ATOM 3695 N N . GLY A 1 462 ? -32.673 -11.107 18.790 1.00 60.53 462 GLY A N 1
ATOM 3696 C CA . GLY A 1 462 ? -31.410 -11.844 18.788 1.00 60.53 462 GLY A CA 1
ATOM 3697 C C . GLY A 1 462 ? -30.659 -11.710 20.113 1.00 60.53 462 GLY A C 1
ATOM 3698 O O . GLY A 1 462 ? -30.278 -12.725 20.700 1.00 60.53 462 GLY A O 1
ATOM 3699 N N . CYS A 1 463 ? -30.536 -10.483 20.634 1.00 59.84 463 C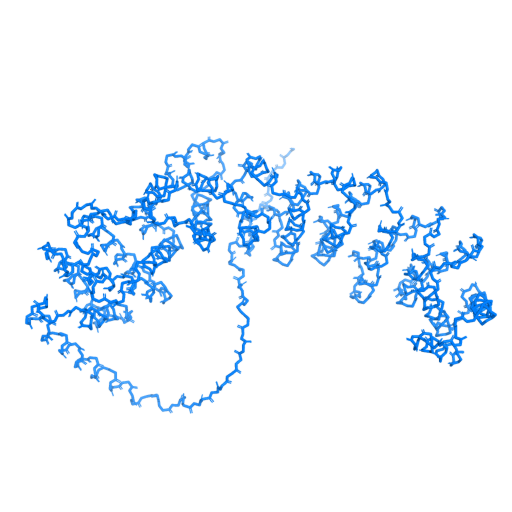YS A N 1
ATOM 3700 C CA . CYS A 1 463 ? -29.951 -10.214 21.951 1.00 59.84 463 CYS A CA 1
ATOM 3701 C C . CYS A 1 463 ? -30.699 -10.976 23.048 1.00 59.84 463 CYS A C 1
ATOM 3703 O O . CYS A 1 463 ? -30.084 -11.689 23.836 1.00 59.84 463 CYS A O 1
ATOM 3705 N N . TYR A 1 464 ? -32.031 -10.896 23.066 1.00 64.06 464 TYR A N 1
ATOM 3706 C CA . TYR A 1 464 ? -32.857 -11.569 24.066 1.00 64.06 464 TYR A CA 1
ATOM 3707 C C . TYR A 1 464 ? -32.715 -13.099 24.010 1.00 64.06 464 TYR A C 1
ATOM 3709 O O . TYR A 1 464 ? -32.496 -13.740 25.038 1.00 64.06 464 TYR A O 1
ATOM 3717 N N . ARG A 1 465 ? -32.739 -13.697 22.808 1.00 62.41 465 ARG A N 1
ATOM 3718 C CA . ARG A 1 465 ? -32.463 -15.135 22.614 1.00 62.41 465 ARG A CA 1
ATOM 3719 C C . ARG A 1 465 ? -31.066 -15.526 23.108 1.00 62.41 465 ARG A C 1
ATOM 3721 O O . ARG A 1 465 ? -30.912 -16.599 23.687 1.00 62.41 465 ARG A O 1
ATOM 3728 N N . GLY A 1 466 ? -30.062 -14.679 22.881 1.00 59.78 466 GLY A N 1
ATOM 3729 C CA . GLY A 1 466 ? -28.702 -14.873 23.385 1.00 59.78 466 GLY A CA 1
ATOM 3730 C C . GLY A 1 466 ? -28.636 -14.848 24.913 1.00 59.78 466 GLY A C 1
ATOM 3731 O O . GLY A 1 466 ? -28.080 -15.763 25.514 1.00 59.78 466 GLY A O 1
ATOM 3732 N N . ILE A 1 467 ? -29.275 -13.862 25.547 1.00 64.94 467 ILE A N 1
ATOM 3733 C CA . ILE A 1 467 ? -29.330 -13.722 27.010 1.00 64.94 467 ILE A CA 1
ATOM 3734 C C . ILE A 1 467 ? -29.948 -14.971 27.651 1.00 64.94 467 ILE A C 1
ATOM 3736 O O . ILE A 1 467 ? -29.348 -15.547 28.554 1.00 64.94 467 ILE A O 1
ATOM 3740 N N . VAL A 1 468 ? -31.089 -15.449 27.139 1.00 62.34 468 VAL A N 1
ATOM 3741 C CA . VAL A 1 468 ? -31.775 -16.651 27.657 1.00 62.34 468 VAL A CA 1
ATOM 3742 C C . VAL A 1 468 ? -30.905 -17.910 27.545 1.00 62.34 468 VAL A C 1
ATOM 3744 O O . VAL A 1 468 ? -30.983 -18.788 28.400 1.00 62.34 468 VAL A O 1
ATOM 3747 N N . LYS A 1 469 ? -30.060 -18.012 26.512 1.00 63.41 469 LYS A N 1
ATOM 3748 C CA . LYS A 1 469 ? -29.138 -19.146 26.340 1.00 63.41 469 LYS A CA 1
ATOM 3749 C C . LYS A 1 469 ? -27.919 -19.083 27.263 1.00 63.41 469 LYS A C 1
ATOM 3751 O O . LYS A 1 469 ? -27.413 -20.130 27.654 1.00 63.41 469 LYS A O 1
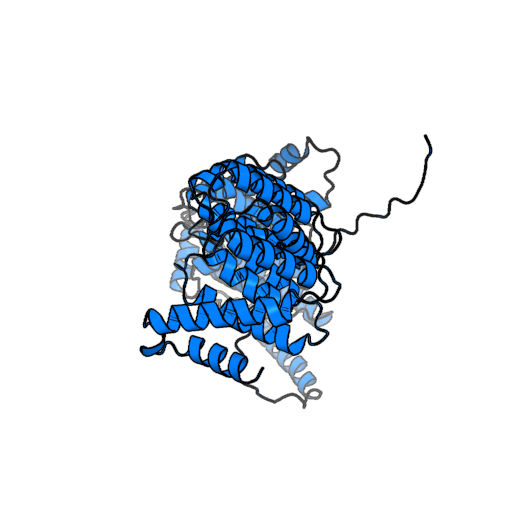ATOM 3756 N N . VAL A 1 470 ? -27.406 -17.885 27.548 1.00 61.06 470 VAL A N 1
ATOM 3757 C CA . VAL A 1 470 ? -26.096 -17.695 28.201 1.00 61.06 470 VAL A CA 1
ATOM 3758 C C . VAL A 1 470 ? -26.216 -17.435 29.710 1.00 61.06 470 VAL A C 1
ATOM 3760 O O . VAL A 1 470 ? -25.260 -17.677 30.454 1.00 61.06 470 VAL A O 1
ATOM 3763 N N . VAL A 1 471 ? -27.366 -16.956 30.189 1.00 61.25 471 VAL A N 1
ATOM 3764 C CA . VAL A 1 471 ? -27.602 -16.674 31.612 1.00 61.25 471 VAL A CA 1
ATOM 3765 C C . VAL A 1 471 ? -28.213 -17.907 32.299 1.00 61.25 471 VAL A C 1
ATOM 3767 O O . VAL A 1 471 ? -29.308 -18.328 31.930 1.00 61.25 471 VAL A O 1
ATOM 3770 N N . PRO A 1 472 ? -27.540 -18.506 33.305 1.00 55.19 472 PRO A N 1
ATOM 3771 C CA . PRO A 1 472 ? -28.075 -19.647 34.044 1.00 55.19 472 PRO A CA 1
ATOM 3772 C C . PRO A 1 472 ? -29.417 -19.322 34.709 1.00 55.19 472 PRO A C 1
ATOM 3774 O O . PRO A 1 472 ? -29.573 -18.262 35.315 1.00 55.19 472 PRO A O 1
ATOM 3777 N N . GLY A 1 473 ? -30.359 -20.272 34.691 1.00 53.25 473 GLY A N 1
ATOM 3778 C CA . GLY A 1 473 ? -31.730 -20.080 35.190 1.00 53.25 473 GLY A CA 1
ATOM 3779 C C . GLY A 1 473 ? -31.861 -19.659 36.661 1.00 53.25 473 GLY A C 1
ATOM 3780 O O . GLY A 1 473 ? -32.915 -19.178 37.049 1.00 53.25 473 GLY A O 1
ATOM 3781 N N . ARG A 1 474 ? -30.796 -19.780 37.464 1.00 52.16 474 ARG A N 1
ATOM 3782 C CA . ARG A 1 474 ? -30.727 -19.264 38.845 1.00 52.16 474 ARG A CA 1
ATOM 3783 C C . ARG A 1 474 ? -30.682 -17.730 38.943 1.00 52.16 474 ARG A C 1
ATOM 3785 O O . ARG A 1 474 ? -30.924 -17.202 40.019 1.00 52.16 474 ARG A O 1
ATOM 3792 N N . TYR A 1 475 ? -30.381 -17.034 37.844 1.00 50.22 475 TYR A N 1
ATOM 3793 C CA . TYR A 1 475 ? -30.303 -15.567 37.770 1.00 50.22 475 TYR A CA 1
ATOM 3794 C C . TYR A 1 475 ? -31.428 -14.940 36.925 1.00 50.22 475 TYR A C 1
ATOM 3796 O O . TYR A 1 475 ? -31.554 -13.721 36.866 1.00 50.22 475 TYR A O 1
ATOM 3804 N N . CYS A 1 476 ? -32.268 -15.756 36.277 1.00 51.72 476 CYS A N 1
ATOM 3805 C CA . CYS A 1 476 ? -33.474 -15.298 35.588 1.00 51.72 476 CYS A CA 1
ATOM 3806 C C . CYS A 1 476 ? -34.681 -15.476 36.513 1.00 51.72 476 CYS A C 1
ATOM 3808 O O . CYS A 1 476 ? -34.982 -16.595 36.924 1.00 51.72 476 CYS A O 1
ATOM 3810 N N . THR A 1 477 ? -35.405 -14.397 36.812 1.00 53.78 477 THR A N 1
ATOM 3811 C CA . THR A 1 477 ? -36.697 -14.500 37.504 1.00 53.78 477 THR A CA 1
ATOM 3812 C C . THR A 1 477 ? -37.668 -15.367 36.689 1.00 53.78 477 THR A C 1
ATOM 3814 O O . THR A 1 477 ? -37.582 -15.435 35.456 1.00 53.78 477 THR A O 1
ATOM 3817 N N . SER A 1 478 ? -38.608 -16.037 37.365 1.00 52.62 478 SER A N 1
ATOM 3818 C CA . SER A 1 478 ? -39.651 -16.875 36.745 1.00 52.62 478 SER A CA 1
ATOM 3819 C C . SER A 1 478 ? -40.413 -16.157 35.626 1.00 52.62 478 SER A C 1
ATOM 3821 O O . SER A 1 478 ? -40.817 -16.788 34.650 1.00 52.62 478 SER A O 1
ATOM 3823 N N . ASP A 1 479 ? -40.534 -14.834 35.729 1.00 46.91 479 ASP A N 1
ATOM 3824 C CA . ASP A 1 479 ? -41.224 -13.985 34.760 1.00 46.91 479 ASP A CA 1
ATOM 3825 C C . ASP A 1 479 ? -40.449 -13.852 33.446 1.00 46.91 479 ASP A C 1
ATOM 3827 O O . ASP A 1 479 ? -41.044 -13.895 32.375 1.00 46.91 479 ASP A O 1
ATOM 3831 N N . VAL A 1 480 ? -39.115 -13.757 33.491 1.00 46.53 480 VAL A N 1
ATOM 3832 C CA . VAL A 1 480 ? -38.282 -13.673 32.278 1.00 46.53 480 VAL A CA 1
ATOM 3833 C C . VAL A 1 480 ? -38.282 -15.007 31.531 1.00 46.53 480 VAL A C 1
ATOM 3835 O O . VAL A 1 480 ? -38.313 -15.019 30.303 1.00 46.53 480 VAL A O 1
ATOM 3838 N N . LYS A 1 481 ? -38.299 -16.132 32.257 1.00 49.66 481 LYS A N 1
ATOM 3839 C CA . LYS A 1 481 ? -38.316 -17.479 31.670 1.00 49.66 481 LYS A CA 1
ATOM 3840 C C . LYS A 1 481 ? -39.670 -17.815 31.028 1.00 49.66 481 LYS A C 1
ATOM 3842 O O . LYS A 1 481 ? -39.696 -18.257 29.882 1.00 49.66 481 LYS A O 1
ATOM 3847 N N . ASN A 1 482 ? -40.777 -17.534 31.721 1.00 48.16 482 ASN A N 1
ATOM 3848 C CA . ASN A 1 482 ? -42.128 -17.729 31.183 1.00 48.16 482 ASN A CA 1
ATOM 3849 C C . ASN A 1 482 ? -42.402 -16.828 29.971 1.00 48.16 482 ASN A C 1
ATOM 3851 O O . ASN A 1 482 ? -43.021 -17.264 29.003 1.00 48.16 482 ASN A O 1
ATOM 3855 N N . GLU A 1 483 ? -41.920 -15.584 29.981 1.00 47.12 483 GLU A N 1
ATOM 3856 C CA . GLU A 1 483 ? -42.168 -14.663 28.869 1.00 47.12 483 GLU A CA 1
ATOM 3857 C C . GLU A 1 483 ? -41.256 -14.931 27.664 1.00 47.12 483 GLU A C 1
ATOM 3859 O O . GLU A 1 483 ? -41.680 -14.744 26.522 1.00 47.12 483 GLU A O 1
ATOM 3864 N N . ALA A 1 484 ? -40.047 -15.462 27.890 1.00 44.66 484 ALA A N 1
ATOM 3865 C CA . ALA A 1 484 ? -39.199 -15.989 26.825 1.00 44.66 484 ALA A CA 1
ATOM 3866 C C . ALA A 1 484 ? -39.871 -17.152 26.089 1.00 44.66 484 ALA A C 1
ATOM 3868 O O . ALA A 1 484 ? -39.835 -17.195 24.859 1.00 44.66 484 ALA A O 1
ATOM 3869 N N . GLU A 1 485 ? -40.540 -18.054 26.809 1.00 47.47 485 GLU A N 1
ATOM 3870 C CA . GLU A 1 485 ? -41.336 -19.119 26.195 1.00 47.47 485 GLU A CA 1
ATOM 3871 C C . GLU A 1 485 ? -42.540 -18.565 25.419 1.00 47.47 485 GLU A C 1
ATOM 3873 O O . GLU A 1 485 ? -42.792 -19.006 24.293 1.00 47.47 485 GLU A O 1
ATOM 3878 N N . LYS A 1 486 ? -43.235 -17.539 25.933 1.00 46.44 486 LYS A N 1
ATOM 3879 C CA . LYS A 1 486 ? -44.337 -16.881 25.204 1.00 46.44 486 LYS A CA 1
ATOM 3880 C C . LYS A 1 486 ? -43.868 -16.197 23.920 1.00 46.44 486 LYS A C 1
ATOM 3882 O O . LYS A 1 486 ? -44.489 -16.393 22.881 1.00 46.44 486 LYS A O 1
ATOM 3887 N N . LEU A 1 487 ? -42.753 -15.466 23.940 1.00 41.72 487 LEU A N 1
ATOM 3888 C CA . LEU A 1 487 ? -42.172 -14.845 22.742 1.00 41.72 487 LEU A CA 1
ATOM 3889 C C . LEU A 1 487 ? -41.615 -15.882 21.759 1.00 41.72 487 LEU A C 1
ATOM 3891 O O . LEU A 1 487 ? -41.797 -15.723 20.557 1.00 41.72 487 LEU A O 1
ATOM 3895 N N . ILE A 1 488 ? -41.005 -16.977 22.229 1.00 44.50 488 ILE A N 1
ATOM 3896 C CA . ILE A 1 488 ? -40.635 -18.122 21.375 1.00 44.50 488 ILE A CA 1
ATOM 3897 C C . ILE A 1 488 ? -41.877 -18.710 20.696 1.00 44.50 488 ILE A C 1
ATOM 3899 O O . ILE A 1 488 ? -41.808 -19.073 19.524 1.00 44.50 488 ILE A O 1
ATOM 3903 N N . THR A 1 489 ? -43.010 -18.761 21.395 1.00 47.81 489 THR A N 1
ATOM 3904 C CA . THR A 1 489 ? -44.289 -19.238 20.853 1.00 47.81 489 THR A CA 1
ATOM 3905 C C . THR A 1 489 ? -44.864 -18.254 19.830 1.00 47.81 489 THR A C 1
ATOM 3907 O O . THR A 1 489 ? -45.236 -18.668 18.738 1.00 47.81 489 THR A O 1
ATOM 3910 N N . VAL A 1 490 ? -44.842 -16.946 20.115 1.00 42.19 490 VAL A N 1
ATOM 3911 C CA . VAL A 1 490 ? -45.229 -15.887 19.163 1.00 42.19 490 VAL A CA 1
ATOM 3912 C C . VAL A 1 490 ? -44.355 -15.928 17.909 1.00 42.19 490 VAL A C 1
ATOM 3914 O O . VAL A 1 490 ? -44.887 -15.869 16.809 1.00 42.19 490 VAL A O 1
ATOM 3917 N N . LEU A 1 491 ? -43.042 -16.122 18.054 1.00 39.88 491 LEU A N 1
ATOM 3918 C CA . LEU A 1 491 ? -42.096 -16.275 16.944 1.00 39.88 491 LEU A CA 1
ATOM 3919 C C . LEU A 1 491 ? -42.320 -17.552 16.140 1.00 39.88 491 LEU A C 1
ATOM 3921 O O . LEU A 1 491 ? -42.187 -17.540 14.924 1.00 39.88 491 LEU A O 1
ATOM 3925 N N . ARG A 1 492 ? -42.650 -18.663 16.804 1.00 43.34 492 ARG A N 1
ATOM 3926 C CA . ARG A 1 492 ? -43.002 -19.919 16.133 1.00 43.34 492 ARG A CA 1
ATOM 3927 C C . ARG A 1 492 ? -44.292 -19.751 15.324 1.00 43.34 492 ARG A C 1
ATOM 3929 O O . ARG A 1 492 ? -44.392 -20.304 14.238 1.00 43.34 492 ARG A O 1
ATOM 3936 N N . ASN A 1 493 ? -45.219 -18.927 15.808 1.00 44.41 493 ASN A N 1
ATOM 3937 C CA . ASN A 1 493 ? -46.479 -18.621 15.135 1.00 44.41 493 ASN A CA 1
ATOM 3938 C C . ASN A 1 493 ? -46.325 -17.588 14.000 1.00 44.41 493 ASN A C 1
ATOM 3940 O O . ASN A 1 493 ? -47.008 -17.700 12.987 1.00 44.41 493 ASN A O 1
ATOM 3944 N N . THR A 1 494 ? -45.425 -16.605 14.118 1.00 36.88 494 THR A N 1
ATOM 3945 C CA . THR A 1 494 ? -45.163 -15.622 13.050 1.00 36.88 494 THR A CA 1
ATOM 3946 C C . THR A 1 494 ? -44.254 -16.172 11.952 1.00 36.88 494 THR A C 1
ATOM 3948 O O . THR A 1 494 ? -44.535 -15.941 10.780 1.00 36.88 494 THR A O 1
ATOM 3951 N N . VAL A 1 495 ? -43.232 -16.965 12.296 1.00 38.12 495 VAL A N 1
ATOM 3952 C CA . VAL A 1 495 ? -42.370 -17.657 11.317 1.00 38.12 495 VAL A CA 1
ATOM 3953 C C . VAL A 1 495 ? -43.088 -18.863 10.690 1.00 38.12 495 VAL A C 1
ATOM 3955 O O . VAL A 1 495 ? -42.979 -19.088 9.487 1.00 38.12 495 VAL A O 1
ATOM 3958 N N . GLY A 1 496 ? -43.920 -19.579 11.454 1.00 34.91 496 GLY A N 1
ATOM 3959 C CA . GLY A 1 496 ? -44.745 -20.675 10.930 1.00 34.91 496 GLY A CA 1
ATOM 3960 C C . GLY A 1 496 ? -45.805 -20.226 9.915 1.00 34.91 496 GLY A C 1
ATOM 3961 O O . GLY A 1 496 ? -46.203 -21.012 9.061 1.00 34.91 496 GLY A O 1
ATOM 3962 N N . ASN A 1 497 ? -46.213 -18.952 9.947 1.00 32.84 497 ASN A N 1
ATOM 3963 C CA . ASN A 1 497 ? -47.095 -18.371 8.930 1.00 32.84 497 ASN A CA 1
ATOM 3964 C C . ASN A 1 497 ? -46.337 -17.911 7.668 1.00 32.84 497 ASN A C 1
ATOM 3966 O O . ASN A 1 497 ? -46.929 -17.895 6.587 1.00 32.84 497 ASN A O 1
ATOM 3970 N N . SER A 1 498 ? -45.036 -17.597 7.759 1.00 32.09 498 SER A N 1
ATOM 3971 C CA . SER A 1 498 ? -44.206 -17.252 6.589 1.00 32.09 498 SER A CA 1
ATOM 3972 C C . SER A 1 498 ? -43.761 -18.462 5.754 1.00 32.09 498 SER A C 1
ATOM 3974 O O . SER A 1 498 ? -43.473 -18.310 4.566 1.00 32.09 498 SER A O 1
ATOM 3976 N N . ASP A 1 499 ? -43.793 -19.673 6.319 1.00 26.91 499 ASP A N 1
ATOM 3977 C CA . ASP A 1 499 ? -43.449 -20.917 5.606 1.00 26.91 499 ASP A CA 1
ATOM 3978 C C . ASP A 1 499 ? -44.498 -21.344 4.558 1.00 26.91 499 ASP A C 1
ATOM 3980 O O . ASP A 1 499 ? -44.261 -22.257 3.764 1.00 26.91 499 ASP A O 1
ATOM 3984 N N . SER A 1 500 ? -45.638 -20.648 4.479 1.00 29.94 500 SER A N 1
ATOM 3985 C CA . SER A 1 500 ? -46.628 -20.844 3.412 1.00 29.94 500 SER A CA 1
ATOM 3986 C C . SER A 1 500 ? -46.269 -20.144 2.089 1.00 29.94 500 SER A C 1
ATOM 3988 O O . SER A 1 500 ? -46.881 -20.456 1.067 1.00 29.94 500 SER A O 1
ATOM 3990 N N . HIS A 1 501 ? -45.247 -19.271 2.062 1.00 28.91 501 HIS A N 1
ATOM 3991 C CA . HIS A 1 501 ? -44.908 -18.478 0.870 1.00 28.91 501 HIS A CA 1
ATOM 3992 C C . HIS A 1 501 ? -43.486 -18.614 0.304 1.00 28.91 501 HIS A C 1
ATOM 3994 O O . HIS A 1 501 ? -43.206 -17.981 -0.708 1.00 28.91 501 HIS A O 1
ATOM 4000 N N . ASN A 1 502 ? -42.612 -19.479 0.833 1.00 26.02 502 ASN A N 1
ATOM 4001 C CA . ASN A 1 502 ? -41.262 -19.658 0.268 1.00 26.02 502 ASN A CA 1
ATOM 4002 C C . ASN A 1 502 ? -40.856 -21.129 0.065 1.00 26.02 502 ASN A C 1
ATOM 4004 O O . ASN A 1 502 ? -39.838 -21.609 0.556 1.00 26.02 502 ASN A O 1
ATOM 4008 N N . LYS A 1 503 ? -41.620 -21.853 -0.762 1.00 24.73 503 LYS A N 1
ATOM 4009 C CA . LYS A 1 503 ? -41.095 -23.019 -1.492 1.00 24.73 503 LYS A CA 1
ATOM 4010 C C . LYS A 1 503 ? -40.411 -22.546 -2.778 1.00 24.73 503 LYS A C 1
ATOM 4012 O O . LYS A 1 503 ? -40.997 -22.670 -3.841 1.00 24.73 503 LYS A O 1
ATOM 4017 N N . HIS A 1 504 ? -39.197 -22.005 -2.681 1.00 26.78 504 HIS A N 1
ATOM 4018 C CA . HIS A 1 504 ? -38.175 -22.070 -3.739 1.00 26.78 504 HIS A CA 1
ATOM 4019 C C . HIS A 1 504 ? -36.875 -21.395 -3.279 1.00 26.78 504 HIS A C 1
ATOM 4021 O O . HIS A 1 504 ? -36.695 -20.207 -3.504 1.00 26.78 504 HIS A O 1
ATOM 4027 N N . SER A 1 505 ? -35.955 -22.166 -2.687 1.00 24.27 505 SER A N 1
ATOM 4028 C CA . SER A 1 505 ? -34.494 -22.002 -2.873 1.00 24.27 505 SER A CA 1
ATOM 4029 C C . SER A 1 505 ? -33.680 -22.978 -2.010 1.00 24.27 505 SER A C 1
ATOM 4031 O O . SER A 1 505 ? -32.763 -22.604 -1.290 1.00 24.27 505 SER A O 1
ATOM 4033 N N . SER A 1 506 ? -33.951 -24.280 -2.117 1.00 23.58 506 SER A N 1
ATOM 4034 C CA . SER A 1 506 ? -32.951 -25.290 -1.759 1.00 23.58 506 SER A CA 1
ATOM 4035 C C . SER A 1 506 ? -32.175 -25.682 -3.016 1.00 23.58 506 SER A C 1
ATOM 4037 O O . SER A 1 506 ? -32.602 -26.572 -3.753 1.00 23.58 506 SER A O 1
ATOM 4039 N N . LYS A 1 507 ? -31.041 -25.026 -3.272 1.00 24.09 507 LYS A N 1
ATOM 4040 C CA . LYS A 1 507 ? -29.931 -25.650 -4.000 1.00 24.09 507 LYS A CA 1
ATOM 4041 C C . LYS A 1 507 ? -28.609 -25.233 -3.374 1.00 24.09 507 LYS A C 1
ATOM 4043 O O . LYS A 1 507 ? -28.225 -24.070 -3.394 1.00 24.09 507 LYS A O 1
ATOM 4048 N N . GLU A 1 508 ? -27.956 -26.242 -2.818 1.00 26.20 508 GLU A N 1
ATOM 4049 C CA . GLU A 1 508 ? -26.547 -26.274 -2.472 1.00 26.20 508 GLU A CA 1
ATOM 4050 C C . GLU A 1 508 ? -25.679 -25.862 -3.670 1.00 26.20 508 GLU A C 1
ATOM 4052 O O . GLU A 1 508 ? -25.885 -26.345 -4.786 1.00 26.20 508 GLU A O 1
ATOM 4057 N N . SER A 1 509 ? -24.628 -25.084 -3.420 1.00 23.47 509 SER A N 1
ATOM 4058 C CA . SER A 1 509 ? -23.401 -25.178 -4.211 1.00 23.47 509 SER A CA 1
ATOM 4059 C C . SER A 1 509 ? -22.180 -24.833 -3.365 1.00 23.47 509 SER A C 1
ATOM 4061 O O . SER A 1 509 ? -22.086 -23.778 -2.744 1.00 23.47 509 SER A O 1
ATOM 4063 N N . LYS A 1 510 ? -21.267 -25.801 -3.357 1.00 23.08 510 LYS A N 1
ATOM 4064 C CA . LYS A 1 510 ? -19.932 -25.810 -2.768 1.00 23.08 510 LYS A CA 1
ATOM 4065 C C . LYS A 1 510 ? -18.996 -24.784 -3.424 1.00 23.08 510 LYS A C 1
ATOM 4067 O O . LYS A 1 510 ? -19.127 -24.487 -4.602 1.00 23.08 510 LYS A O 1
ATOM 4072 N N . SER A 1 511 ? -17.976 -24.423 -2.644 1.00 26.25 511 SER A N 1
ATOM 4073 C CA . SER A 1 511 ? -16.621 -23.996 -3.027 1.00 26.25 511 SER A CA 1
ATOM 4074 C C . SER A 1 511 ? -16.446 -22.798 -3.966 1.00 26.25 511 SER A C 1
ATOM 4076 O O . SER A 1 511 ? -16.567 -22.910 -5.182 1.00 26.25 511 SER A O 1
ATOM 4078 N N . GLY A 1 512 ? -15.916 -21.724 -3.386 1.00 21.67 512 GLY A N 1
ATOM 4079 C CA . GLY A 1 512 ? -15.084 -20.732 -4.054 1.00 21.67 512 GLY A CA 1
ATOM 4080 C C . GLY A 1 512 ? -14.299 -19.979 -2.985 1.00 21.67 512 GLY A C 1
ATOM 4081 O O . GLY A 1 512 ? -14.896 -19.387 -2.094 1.00 21.67 512 GLY A O 1
ATOM 4082 N N . ARG A 1 513 ? -12.964 -20.062 -3.014 1.00 26.66 513 ARG A N 1
ATOM 4083 C CA . ARG A 1 513 ? -12.100 -19.099 -2.321 1.00 26.66 513 ARG A CA 1
ATOM 4084 C C . ARG A 1 513 ? -12.328 -17.760 -3.017 1.00 26.66 513 ARG A C 1
ATOM 4086 O O . ARG A 1 513 ? -11.798 -17.565 -4.104 1.00 26.66 513 ARG A O 1
ATOM 4093 N N . GLU A 1 514 ? -13.122 -16.883 -2.421 1.00 22.34 514 GLU A N 1
ATOM 4094 C CA . GLU A 1 514 ? -13.132 -15.472 -2.790 1.00 22.34 514 GLU A CA 1
ATOM 4095 C C . GLU A 1 514 ? -12.147 -14.747 -1.877 1.00 22.34 514 GLU A C 1
ATOM 4097 O O . GLU A 1 514 ? -12.270 -14.740 -0.651 1.00 22.34 514 GLU A O 1
ATOM 4102 N N . GLU A 1 515 ? -11.100 -14.212 -2.496 1.00 23.56 515 GLU A N 1
ATOM 4103 C CA . GLU A 1 515 ? -10.251 -13.195 -1.901 1.00 23.56 515 GLU A CA 1
ATOM 4104 C C . GLU A 1 515 ? -11.145 -12.018 -1.490 1.00 23.56 515 GLU A C 1
ATOM 4106 O O . GLU A 1 515 ? -11.929 -11.519 -2.298 1.00 23.56 515 GLU A O 1
ATOM 4111 N N . ASN A 1 516 ? -11.042 -11.586 -0.229 1.00 24.44 516 ASN A N 1
ATOM 4112 C CA . ASN A 1 516 ? -11.623 -10.330 0.237 1.00 24.44 516 ASN A CA 1
ATOM 4113 C C . ASN A 1 516 ? -11.029 -9.192 -0.602 1.00 24.44 516 ASN A C 1
ATOM 4115 O O . ASN A 1 516 ? -9.952 -8.680 -0.301 1.00 24.44 516 ASN A O 1
ATOM 4119 N N . VAL A 1 517 ? -11.725 -8.802 -1.665 1.00 23.77 517 VAL A N 1
ATOM 4120 C CA . VAL A 1 517 ? -11.495 -7.521 -2.318 1.00 23.77 517 VAL A CA 1
ATOM 4121 C C . VAL A 1 517 ? -12.067 -6.479 -1.368 1.00 23.77 517 VAL A C 1
ATOM 4123 O O . VAL A 1 517 ? -13.278 -6.264 -1.320 1.00 23.77 517 VAL A O 1
ATOM 4126 N N . ASP A 1 518 ? -11.188 -5.874 -0.570 1.00 28.12 518 ASP A N 1
ATOM 4127 C CA . ASP A 1 518 ? -11.475 -4.668 0.197 1.00 28.12 518 ASP A CA 1
ATOM 4128 C C . ASP A 1 518 ? -11.978 -3.595 -0.778 1.00 28.12 518 ASP A C 1
ATOM 4130 O O . ASP A 1 518 ? -11.209 -2.892 -1.437 1.00 28.12 518 ASP A O 1
ATOM 4134 N N . ALA A 1 519 ? -13.300 -3.494 -0.917 1.00 24.05 519 ALA A N 1
ATOM 4135 C CA . ALA A 1 519 ? -13.928 -2.426 -1.665 1.00 24.05 519 ALA A CA 1
ATOM 4136 C C . ALA A 1 519 ? -13.540 -1.104 -0.992 1.00 24.05 519 ALA A C 1
ATOM 4138 O O . ALA A 1 519 ? -13.966 -0.801 0.125 1.00 24.05 519 ALA A O 1
ATOM 4139 N N . PHE A 1 520 ? -12.690 -0.331 -1.669 1.00 29.55 520 PHE A N 1
ATOM 4140 C CA . PHE A 1 520 ? -12.282 0.996 -1.235 1.00 29.55 520 PHE A CA 1
ATOM 4141 C C . PHE A 1 520 ? -13.513 1.831 -0.863 1.00 29.55 520 PHE A C 1
ATOM 4143 O O . PHE A 1 520 ? -14.388 2.107 -1.683 1.00 29.55 520 PHE A O 1
ATOM 4150 N N . HIS A 1 521 ? -13.559 2.230 0.403 1.00 34.75 521 HIS A N 1
ATOM 4151 C CA . HIS A 1 521 ? -14.650 2.979 1.002 1.00 34.75 521 HIS A CA 1
ATOM 4152 C C . HIS A 1 521 ? -14.907 4.315 0.249 1.00 34.75 521 HIS A C 1
ATOM 4154 O O . HIS A 1 521 ? -13.944 4.994 -0.112 1.00 34.75 521 HIS A O 1
ATOM 4160 N N . PRO A 1 522 ? -16.164 4.757 0.031 1.00 30.12 522 PRO A N 1
ATOM 4161 C CA . PRO A 1 522 ? -16.513 5.909 -0.821 1.00 30.12 522 PRO A CA 1
ATOM 4162 C C . PRO A 1 522 ? -15.946 7.267 -0.369 1.00 30.12 522 PRO A C 1
ATOM 4164 O O . PRO A 1 522 ? -15.867 8.183 -1.174 1.00 30.12 522 PRO A O 1
ATOM 4167 N N . GLY A 1 523 ? -15.437 7.392 0.861 1.00 33.94 523 GLY A N 1
ATOM 4168 C CA . GLY A 1 523 ? -14.599 8.535 1.274 1.00 33.94 523 GLY A CA 1
ATOM 4169 C C . GLY A 1 523 ? -13.271 8.651 0.503 1.00 33.94 523 GLY A C 1
ATOM 4170 O O . GLY A 1 523 ? -12.654 9.711 0.469 1.00 33.94 523 GLY A O 1
ATOM 4171 N N . LEU A 1 524 ? -12.856 7.577 -0.169 1.00 34.19 524 LEU A N 1
ATOM 4172 C CA . LEU A 1 524 ? -11.794 7.587 -1.162 1.00 34.19 524 LEU A CA 1
ATOM 4173 C C . LEU A 1 524 ? -12.377 7.875 -2.564 1.00 34.19 524 LEU A C 1
ATOM 4175 O O . LEU A 1 524 ? -11.719 8.514 -3.376 1.00 34.19 524 LEU A O 1
ATOM 4179 N N . VAL A 1 525 ? -13.609 7.512 -2.904 1.00 31.00 525 VAL A N 1
ATOM 4180 C CA . VAL A 1 525 ? -14.146 7.745 -4.257 1.00 31.00 525 VAL A CA 1
ATOM 4181 C C . VAL A 1 525 ? -14.842 9.109 -4.356 1.00 31.00 525 VAL A C 1
ATOM 4183 O O . VAL A 1 525 ? -16.014 9.261 -4.043 1.00 31.00 525 VAL A O 1
ATOM 4186 N N . GLY A 1 526 ? -14.117 10.095 -4.890 1.00 30.00 526 GLY A N 1
ATOM 4187 C CA . GLY A 1 526 ? -14.714 11.269 -5.531 1.00 30.00 526 GLY A CA 1
ATOM 4188 C C . GLY A 1 526 ? -15.014 12.464 -4.623 1.00 30.00 526 GLY A C 1
ATOM 4189 O O . GLY A 1 526 ? -16.159 12.732 -4.274 1.00 30.00 526 GLY A O 1
ATOM 4190 N N . ARG A 1 527 ? -14.004 13.320 -4.405 1.00 33.19 527 ARG A N 1
ATOM 4191 C CA . ARG A 1 527 ? -14.234 14.751 -4.133 1.00 33.19 527 ARG A CA 1
ATOM 4192 C C . ARG A 1 527 ? -14.987 15.370 -5.333 1.00 33.19 527 ARG A C 1
ATOM 4194 O O . ARG A 1 527 ? -14.348 15.820 -6.293 1.00 33.19 527 ARG A O 1
ATOM 4201 N N . LYS A 1 528 ? -16.322 15.456 -5.288 1.00 29.94 528 LYS A N 1
ATOM 4202 C CA . LYS A 1 528 ? -17.051 16.540 -5.973 1.00 29.94 528 LYS A CA 1
ATOM 4203 C C . LYS A 1 528 ? -16.963 17.769 -5.071 1.00 29.94 528 LYS A C 1
ATOM 4205 O O . LYS A 1 528 ? -17.751 17.928 -4.147 1.00 29.94 528 LYS A O 1
ATOM 4210 N N . ARG A 1 529 ? -15.967 18.627 -5.317 1.00 31.86 529 ARG A N 1
ATOM 4211 C CA . ARG A 1 529 ? -16.035 20.010 -4.825 1.00 31.86 529 ARG A CA 1
ATOM 4212 C C . ARG A 1 529 ? -17.229 20.689 -5.520 1.00 31.86 529 ARG A C 1
ATOM 4214 O O . ARG A 1 529 ? -17.439 20.410 -6.702 1.00 31.86 529 ARG A O 1
ATOM 4221 N N . PRO A 1 530 ? -18.011 21.530 -4.826 1.00 26.47 530 PRO A N 1
ATOM 4222 C CA . PRO A 1 530 ? -19.082 22.291 -5.458 1.00 26.47 530 PRO A CA 1
ATOM 4223 C C . PRO A 1 530 ? -18.525 23.156 -6.600 1.00 26.47 530 PRO A C 1
ATOM 4225 O O . PRO A 1 530 ? -17.446 23.737 -6.477 1.00 26.47 530 PRO A O 1
ATOM 4228 N N . ASN A 1 531 ? -19.256 23.185 -7.720 1.00 24.17 531 ASN A N 1
ATOM 4229 C CA . ASN A 1 531 ? -18.953 23.981 -8.910 1.00 24.17 531 ASN A CA 1
ATOM 4230 C C . ASN A 1 531 ? -18.752 25.452 -8.533 1.00 24.17 531 ASN A C 1
ATOM 4232 O O . ASN A 1 531 ? -19.686 26.101 -8.070 1.00 24.17 531 ASN A O 1
ATOM 4236 N N . VAL A 1 532 ? -17.566 25.991 -8.804 1.00 29.22 532 VAL A N 1
ATOM 4237 C CA . VAL A 1 532 ? -17.354 27.438 -8.883 1.00 29.22 532 VAL A CA 1
ATOM 4238 C C . VAL A 1 532 ? -17.440 27.800 -10.360 1.00 29.22 532 VAL A C 1
ATOM 4240 O O . VAL A 1 532 ? -16.452 27.705 -11.080 1.00 29.22 532 VAL A O 1
ATOM 4243 N N . ASN A 1 533 ? -18.641 28.150 -10.824 1.00 24.58 533 ASN A N 1
ATOM 4244 C CA . ASN A 1 533 ? -18.810 28.866 -12.084 1.00 24.58 533 ASN A CA 1
ATOM 4245 C C . ASN A 1 533 ? -18.902 30.366 -11.783 1.00 24.58 533 ASN A C 1
ATOM 4247 O O . ASN A 1 533 ? -19.739 30.780 -10.990 1.00 24.58 533 ASN A O 1
ATOM 4251 N N . ASN A 1 534 ? -18.045 31.122 -12.473 1.00 27.30 534 ASN A N 1
ATOM 4252 C CA . ASN A 1 534 ? -18.203 32.498 -12.954 1.00 27.30 534 ASN A CA 1
ATOM 4253 C C . ASN A 1 534 ? -18.841 33.559 -12.045 1.00 27.30 534 ASN A C 1
ATOM 4255 O O . ASN A 1 534 ? -20.060 33.640 -11.956 1.00 27.30 534 ASN A O 1
ATOM 4259 N N . SER A 1 535 ? -17.988 34.466 -11.554 1.00 23.67 535 SER A N 1
ATOM 4260 C CA . SER A 1 535 ? -18.180 35.924 -11.353 1.00 23.67 535 SER A CA 1
ATOM 4261 C C . SER A 1 535 ? -17.039 36.356 -10.410 1.00 23.67 535 SER A C 1
ATOM 4263 O O . SER A 1 535 ? -16.887 35.717 -9.377 1.00 23.67 535 SER A O 1
ATOM 4265 N N . VAL A 1 536 ? -16.136 37.313 -10.633 1.00 24.77 536 VAL A N 1
ATOM 4266 C CA . VAL A 1 536 ? -16.163 38.675 -11.199 1.00 24.77 536 VAL A CA 1
ATOM 4267 C C . VAL A 1 536 ? -14.670 39.035 -11.422 1.00 24.77 536 VAL A C 1
ATOM 4269 O O . VAL A 1 536 ? -13.862 38.784 -10.537 1.00 24.77 536 VAL A O 1
ATOM 4272 N N . ILE A 1 537 ? -14.214 39.326 -12.644 1.00 27.83 537 ILE A N 1
ATOM 4273 C CA . ILE A 1 537 ? -13.787 40.665 -13.120 1.00 27.83 537 ILE A CA 1
ATOM 4274 C C . ILE A 1 537 ? -12.967 41.483 -12.094 1.00 27.83 537 ILE A C 1
ATOM 4276 O O . ILE A 1 537 ? -13.540 42.256 -11.332 1.00 27.83 537 ILE A O 1
ATOM 4280 N N . LEU A 1 538 ? -11.637 41.328 -12.106 1.00 30.00 538 LEU A N 1
ATOM 4281 C CA . LEU A 1 538 ? -10.612 42.345 -12.437 1.00 30.00 538 LEU A CA 1
ATOM 4282 C C . LEU A 1 538 ? -9.209 41.791 -12.169 1.00 30.00 538 LEU A C 1
ATOM 4284 O O . LEU A 1 538 ? -8.986 41.273 -11.053 1.00 30.00 538 LEU A O 1
#

Solvent-accessible surface area (backbone atoms only — not comparable to full-atom values): 30167 Å² total; per-residue (Å²): 97,70,66,44,52,52,51,40,56,52,65,73,65,72,49,74,75,66,71,38,67,72,49,45,56,47,53,48,54,53,45,53,51,48,39,52,65,38,59,71,39,95,54,91,52,65,67,51,31,39,38,46,28,40,28,48,9,52,47,30,59,72,49,53,84,69,90,74,57,69,68,63,50,52,52,48,51,54,48,40,44,54,44,55,67,70,85,59,59,40,68,30,43,41,41,22,50,40,11,53,42,68,50,59,75,85,58,89,66,50,64,64,48,49,52,52,38,48,49,41,30,44,70,48,90,47,66,73,50,20,54,41,29,44,56,34,47,52,43,41,48,74,58,68,45,84,46,49,70,63,36,45,57,53,50,53,56,43,58,58,32,58,70,42,93,47,66,67,23,22,37,42,30,32,53,51,52,37,53,47,62,77,70,57,54,68,78,40,43,70,76,40,48,66,60,52,50,56,50,50,54,64,43,55,79,70,58,51,55,65,70,41,50,52,39,49,50,52,30,52,52,47,52,46,58,71,66,39,62,80,44,56,62,58,52,60,73,65,47,86,50,65,71,61,43,48,52,52,47,69,68,37,65,82,38,71,82,46,40,52,76,72,49,48,56,58,48,52,51,53,35,42,40,53,65,33,69,68,49,32,51,59,73,45,70,84,45,101,78,72,47,69,69,54,52,53,47,53,40,40,48,35,48,53,45,49,47,53,48,65,74,61,36,77,94,47,47,77,52,28,58,88,24,97,57,23,76,59,38,34,56,45,39,50,42,35,58,74,49,34,30,72,39,87,58,77,67,42,22,50,48,40,47,49,43,52,36,56,51,51,60,73,64,53,66,79,48,71,64,49,32,48,52,52,24,54,24,23,76,69,57,63,36,56,39,49,74,38,42,31,63,64,48,48,47,53,44,53,54,39,52,54,53,36,47,76,73,51,92,51,66,74,50,38,54,49,45,32,53,46,47,32,50,52,48,45,24,36,60,62,33,92,62,48,63,58,36,53,54,53,54,52,52,44,50,56,47,34,63,47,27,80,73,74,56,77,68,66,46,47,53,48,32,51,56,44,38,67,72,66,46,61,73,92,71,49,56,73,66,58,56,55,49,50,52,50,50,51,49,52,48,50,55,57,54,60,60,52,66,80,76,66,94,80,82,92,72,89,79,82,89,75,92,73,78,85,74,78,72,78,56,63,94,62,58,59,89,77,69,82,86,85,78,89,86,80,97,130

Organism: Orchesella cincta (NCBI:txid48709)

InterPro domains:
  IPR011989 Armadillo-like helical [G3DSA:1.25.10.10] (42-507)
  IPR016024 Armadillo-type fold [SSF48371] (42-226)
  IPR052575 Small subunit processome component 20 [PTHR17695] (2-508)

Foldseek 3Di:
DVVLVVVLVVLVVPDPVCPDPVNLVVLVVVLLVLCVVDQVPPDPCPPSNLSSLSSQLSSLQSPQQDDDDPVSVVSLLVSLQVCCPPVHNDLSSLSNLLSSLSNLDDDPCVVVSLVSLLVCLQPPPDPSSVVSSLSSNLSNCQRPVQDLVVNLVVLVVLLVQCPPPDLSSVLSSLVSLLSCLVRPDLVNLVNCLVVLVVSLLVSLVVDFDPSSNVSSLSNLQSSLLSVWQPCPVVVLVPDLDLVSSLSSCVSNLVPPRRDDPVVLLVLLVVLLLLLPPVSVCVSCVVPPPDDPVNSVVSNLSSLVSVLSSCVRCPPAHLFFPPHPCLVSSLSVLCSLLPEQCPDPDLRRVLSSLVSLLSSVVVLVLPDPVSLLVQLVCQCVLNDRTSNRRHPVSLLSNLVSLVVSLVPDLDPVSLVSSLVSNLSSLLSCLNHPPCVSNVVSLVVLVVVVVVCLPPPDPVRSVSSLVSNVVRHPPVSDDPVSVVV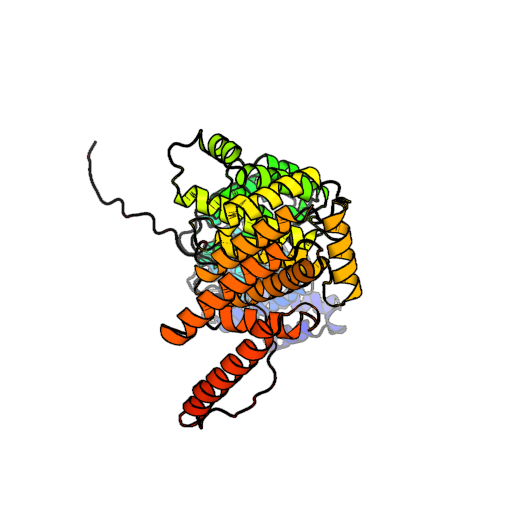NVVVVVVVCVVVVVVVVPDPDDPDDDDDDPDDPPPPPDCVSRDDPDDDDDDDDDD

Sequence (538 aa):
MMSLRVVTLLLELELSNFKKPDVIDALQRHGFIAMNNHCYRNTTDSDITNATFKFLGAFFIRFSDFKIVLQDFELMLKCIQSYLTDGNCSSSALTLLKGVLQNKYRCSALPDLMQEVFKQCITSYYQHINEGCRQAYLAYLNNYLTNPKDLDVEVQLILRQLDYEHDSGRVTAAEILNSLLQSIPEDCFEEVKELIFLKLLATMDKEKAPKVRERLGDVLKSLFKLEKRKSLTAIIAKVPELDTFFLIIGLVIDDTKVFSQEDLAVIIDRVKDVLDPFSLSKLCSGNNRVTQQIKDYMIFQAVVLLKKAMGRSGDMPLWSKNSPLSDKMEIIFDLLRDVYLLYEHEWVPLIAVDIISISLNKLQLTEEETKNATALSLEKNESVCIFLKNSQDLQELLSKLWTSMRKSDREDVLAKGAYSLVQLISVAARLKTMDIFVDIVSSIRRSVNSEVVKNPAYCALGCYRGIVKVVPGRYCTSDVKNEAEKLITVLRNTVGNSDSHNKHSSKESKSGREENVDAFHPGLVGRKRPNVNNSVIL

pLDDT: mean 75.76, std 18.76, range [21.67, 97.69]

Nearest PDB structures (foldseek):
  7mqa-assembly1_SP  TM=7.113E-01  e=1.266E-08  Homo sapiens
  6zqc-assembly1_UT  TM=6.050E-01  e=3.960E-05  Saccharomyces cerevisiae S288C
  7d5t-assembly1_RP  TM=5.553E-01  e=7.312E-05  Saccharomyces cerevisiae S288C
  6ke6-assembly1_RP  TM=6.181E-01  e=2.131E-03  Saccharomyces cerevisiae S288C
  9im6-assembly1_A  TM=3.360E-01  e=1.154E-03  Homo sapiens

Mean predicted aligned error: 13.93 Å

Radius of gyration: 33.23 Å; Cα contacts (8 Å, |Δi|>4): 511; chains: 1; bounding box: 80×69×91 Å

Secondary structure (DSSP, 8-state):
-HHHHHHHHHHHTT-GGGGSHHHHHHHHHHHHHHIIIIIIS--S-HHHHHHHHHHHHHHHHH-TT----HHHHHHHHHHHHHHHHSSS--HHHHHHHHHHHHTT---TTHHHHHHHHHHHHHH-S-HHHHHHHHHHHHHHHHHH--SHHHHHHHHHHHHHGGG-SSHHHHHHHHHHHHHHHHH--HHHHHHHHHHHHHHHHHHHHH---HHHHHHHHHHHHHHHHHH-TTTHHHHHHH---HHHHHHHHHHHTT-TTT--HHHHHHHHHHHHHHHSHHHHHHHHTT-TT--HHHHHHHHHHHHHHHHHHHHH-TTS-TTBTTSTTHHHHHHHHHHHHHTGGG-SSTHHHHHHHHHHHHHHHHTTTTSHHHHHHHHHHHHTT--SBTT--SHHHHHHHHHHHHHHHHT---HHHHHHHHHHHHHHHHHHTTSS-HHHHHHHHHHHHHHHHHHHHH---THHHHHHHHHHHHS-TTSS-HHHHHHHHHHHHHHHHHHHHHTTS--------------------TTTS---PPP-------